Protein AF-0000000084557602 (afdb_homodimer)

pLDDT: mean 92.28, std 9.95, range [49.62, 98.88]

Organism: NCBI:txid82374

Structure (mmCIF, N/CA/C/O backbone):
data_AF-0000000084557602-model_v1
#
loop_
_entity.id
_entity.type
_entity.pdbx_description
1 polymer Methyltransferase
#
loop_
_atom_site.group_PDB
_atom_site.id
_atom_site.type_symbol
_atom_site.label_atom_id
_atom_site.label_alt_id
_atom_site.label_comp_id
_atom_site.label_asym_id
_atom_site.label_entity_id
_atom_site.label_seq_id
_atom_site.pdbx_PDB_ins_code
_atom_site.Cartn_x
_atom_site.Cartn_y
_atom_site.Cartn_z
_atom_site.occupancy
_atom_site.B_iso_or_equiv
_atom_site.auth_seq_id
_atom_site.auth_comp_id
_atom_site.auth_asym_id
_atom_site.auth_atom_id
_atom_site.pdbx_PDB_model_num
ATOM 1 N N . MET A 1 1 ? 8.203 2.014 -26.094 1 50.03 1 MET A N 1
ATOM 2 C CA . MET A 1 1 ? 7.656 3.02 -25.188 1 50.03 1 MET A CA 1
ATOM 3 C C . MET A 1 1 ? 6.93 2.363 -24.016 1 50.03 1 MET A C 1
ATOM 5 O O . MET A 1 1 ? 6.285 1.327 -24.188 1 50.03 1 MET A O 1
ATOM 9 N N . ALA A 1 2 ? 7.27 2.771 -22.734 1 62.88 2 ALA A N 1
ATOM 10 C CA . ALA A 1 2 ? 6.594 2.086 -21.625 1 62.88 2 ALA A CA 1
ATOM 11 C C . ALA A 1 2 ? 5.082 2.252 -21.734 1 62.88 2 ALA A C 1
ATOM 13 O O . ALA A 1 2 ? 4.59 3.311 -22.141 1 62.88 2 ALA A O 1
ATOM 14 N N . ASP A 1 3 ? 4.305 1.152 -21.516 1 87.06 3 ASP A N 1
ATOM 15 C CA . ASP A 1 3 ? 2.846 1.206 -21.484 1 87.06 3 ASP A CA 1
ATOM 16 C C . ASP A 1 3 ? 2.355 2.176 -20.406 1 87.06 3 ASP A C 1
ATOM 18 O O . ASP A 1 3 ? 2.922 2.24 -19.312 1 87.06 3 ASP A O 1
ATOM 22 N N . ILE A 1 4 ? 1.64 3.152 -20.828 1 90.94 4 ILE A N 1
ATOM 23 C CA . ILE A 1 4 ? 1.071 4.18 -19.969 1 90.94 4 ILE A CA 1
ATOM 24 C C . ILE A 1 4 ? -0.387 3.848 -19.656 1 90.94 4 ILE A C 1
ATOM 26 O O . ILE A 1 4 ? -1.136 3.434 -20.547 1 90.94 4 ILE A O 1
ATOM 30 N N . ILE A 1 5 ? -0.702 3.965 -18.406 1 92.69 5 ILE A N 1
ATOM 31 C CA . ILE A 1 5 ? -2.096 3.795 -18.016 1 92.69 5 ILE A CA 1
ATOM 32 C C . ILE A 1 5 ? -2.635 5.105 -17.453 1 92.69 5 ILE A C 1
ATOM 34 O O . ILE A 1 5 ? -1.871 5.93 -16.938 1 92.69 5 ILE A O 1
ATOM 38 N N . GLU A 1 6 ? -3.922 5.27 -17.562 1 93.06 6 GLU A N 1
ATOM 39 C CA . GLU A 1 6 ? -4.578 6.457 -17.016 1 93.06 6 GLU A CA 1
ATOM 40 C C . GLU A 1 6 ? -5.203 6.168 -15.656 1 93.06 6 GLU A C 1
ATOM 42 O O . GLU A 1 6 ? -5.891 5.16 -15.484 1 93.06 6 GLU A O 1
ATOM 47 N N . ILE A 1 7 ? -4.953 7.004 -14.711 1 94.31 7 ILE A N 1
ATOM 48 C CA . ILE A 1 7 ? -5.477 6.891 -13.352 1 94.31 7 ILE A CA 1
ATOM 49 C C . ILE A 1 7 ? -6.27 8.141 -12.992 1 94.31 7 ILE A C 1
ATOM 51 O O . ILE A 1 7 ? -5.816 9.266 -13.234 1 94.31 7 ILE A O 1
ATOM 55 N N . LYS A 1 8 ? -7.395 7.957 -12.453 1 96.12 8 LYS A N 1
ATOM 56 C CA . LYS A 1 8 ? -8.266 9.062 -12.07 1 96.12 8 LYS A CA 1
ATOM 57 C C . LYS A 1 8 ? -8.07 9.43 -10.602 1 96.12 8 LYS A C 1
ATOM 59 O O . LYS A 1 8 ? -7.852 8.555 -9.758 1 96.12 8 LYS A O 1
ATOM 64 N N . ILE A 1 9 ? -8.133 10.734 -10.328 1 97.38 9 ILE A N 1
ATOM 65 C CA . ILE A 1 9 ? -8.195 11.172 -8.938 1 97.38 9 ILE A CA 1
ATOM 66 C C . ILE A 1 9 ? -9.586 10.914 -8.375 1 97.38 9 ILE A C 1
ATOM 68 O O . ILE A 1 9 ? -10.578 11.445 -8.883 1 97.38 9 ILE A O 1
ATOM 72 N N . ILE A 1 10 ? -9.727 10.164 -7.363 1 98.12 10 ILE A N 1
ATOM 73 C CA . ILE A 1 10 ? -11.047 9.773 -6.887 1 98.12 10 ILE A CA 1
ATOM 74 C C . ILE A 1 10 ? -11.477 10.68 -5.738 1 98.12 10 ILE A C 1
ATOM 76 O O . ILE A 1 10 ? -12.648 10.688 -5.344 1 98.12 10 ILE A O 1
ATOM 80 N N . GLY A 1 11 ? -10.547 11.375 -5.172 1 98.31 11 GLY A N 1
ATOM 81 C CA . GLY A 1 11 ? -10.789 12.281 -4.055 1 98.31 11 GLY A CA 1
ATOM 82 C C . GLY A 1 11 ? -9.555 13.039 -3.625 1 98.31 11 GLY A C 1
ATOM 83 O O . GLY A 1 11 ? -8.516 12.969 -4.281 1 98.31 11 GLY A O 1
ATOM 84 N N . ARG A 1 12 ? -9.695 13.766 -2.531 1 98.38 12 ARG A N 1
ATOM 85 C CA . ARG A 1 12 ? -8.602 14.523 -1.927 1 98.38 12 ARG A CA 1
ATOM 86 C C . ARG A 1 12 ? -8.664 14.453 -0.405 1 98.38 12 ARG A C 1
ATOM 88 O O . ARG A 1 12 ? -9.75 14.383 0.177 1 98.38 12 ARG A O 1
ATOM 95 N N . ILE A 1 13 ? -7.508 14.484 0.138 1 98.62 13 ILE A N 1
ATOM 96 C CA . ILE A 1 13 ? -7.469 14.531 1.596 1 98.62 13 ILE A CA 1
ATOM 97 C C . ILE A 1 13 ? -7.227 15.969 2.055 1 98.62 13 ILE A C 1
ATOM 99 O O . ILE A 1 13 ? -6.445 16.703 1.439 1 98.62 13 ILE A O 1
ATOM 103 N N . HIS A 1 14 ? -7.891 16.344 3.078 1 98.12 14 HIS A N 1
ATOM 104 C CA . HIS A 1 14 ? -7.703 17.641 3.723 1 98.12 14 HIS A CA 1
ATOM 105 C C . HIS A 1 14 ? -7.082 17.469 5.105 1 98.12 14 HIS A C 1
ATOM 107 O O . HIS A 1 14 ? -7.613 16.75 5.949 1 98.12 14 HIS A O 1
ATOM 113 N N . THR A 1 15 ? -5.973 18.062 5.348 1 97.88 15 THR A N 1
ATOM 114 C CA . THR A 1 15 ? -5.219 17.984 6.594 1 97.88 15 THR A CA 1
ATOM 115 C C . THR A 1 15 ? -4.852 19.391 7.086 1 97.88 15 THR A C 1
ATOM 117 O O . THR A 1 15 ? -5.215 20.391 6.461 1 97.88 15 THR A O 1
ATOM 120 N N . ASP A 1 16 ? -4.137 19.438 8.195 1 97.38 16 ASP A N 1
ATOM 121 C CA . ASP A 1 16 ? -3.754 20.719 8.805 1 97.38 16 ASP A CA 1
ATOM 122 C C . ASP A 1 16 ? -2.414 21.203 8.266 1 97.38 16 ASP A C 1
ATOM 124 O O . ASP A 1 16 ? -1.828 22.141 8.805 1 97.38 16 ASP A O 1
ATOM 128 N N . PHE A 1 17 ? -1.955 20.562 7.148 1 97.06 17 PHE A N 1
ATOM 129 C CA . PHE A 1 17 ? -0.67 20.938 6.566 1 97.06 17 PHE A CA 1
ATOM 130 C C . PHE A 1 17 ? -0.861 21.578 5.199 1 97.06 17 PHE A C 1
ATOM 132 O O . PHE A 1 17 ? -0.841 20.906 4.172 1 97.06 17 PHE A O 1
ATOM 139 N N . PRO A 1 18 ? -0.908 22.906 5.137 1 95.44 18 PRO A N 1
ATOM 140 C CA . PRO A 1 18 ? -1.048 23.562 3.836 1 95.44 18 PRO A CA 1
ATOM 141 C C . PRO A 1 18 ? 0.223 23.484 2.992 1 95.44 18 PRO A C 1
ATOM 143 O O . PRO A 1 18 ? 0.183 23.734 1.785 1 95.44 18 PRO A O 1
ATOM 146 N N . THR A 1 19 ? 1.321 23.188 3.631 1 93 19 THR A N 1
ATOM 147 C CA . THR A 1 19 ? 2.598 22.984 2.957 1 93 19 THR A CA 1
ATOM 148 C C . THR A 1 19 ? 3.25 21.688 3.416 1 93 19 THR A C 1
ATOM 150 O O . THR A 1 19 ? 2.758 21.031 4.34 1 93 19 THR A O 1
ATOM 153 N N . LYS A 1 20 ? 4.355 21.359 2.809 1 91.81 20 LYS A N 1
ATOM 154 C CA . LYS A 1 20 ? 5.055 20.125 3.123 1 91.81 20 LYS A CA 1
ATOM 155 C C . LYS A 1 20 ? 5.816 20.234 4.441 1 91.81 20 LYS A C 1
ATOM 157 O O . LYS A 1 20 ? 6.234 19.234 5.012 1 91.81 20 LYS A O 1
ATOM 162 N N . PHE A 1 21 ? 6.027 21.484 4.934 1 92.31 21 PHE A N 1
ATOM 163 C CA . PHE A 1 21 ? 6.824 21.672 6.137 1 92.31 21 PHE A CA 1
ATOM 164 C C . PHE A 1 21 ? 6.086 21.156 7.363 1 92.31 21 PHE A C 1
ATOM 166 O O . PHE A 1 21 ? 4.945 21.531 7.621 1 92.31 21 PHE A O 1
ATOM 173 N N . GLY A 1 22 ? 6.738 20.25 8.07 1 92.5 22 GLY A N 1
ATOM 174 C CA . GLY A 1 22 ? 6.215 19.75 9.328 1 92.5 22 GLY A CA 1
ATOM 175 C C . GLY A 1 22 ? 5.465 18.438 9.188 1 92.5 22 GLY A C 1
ATOM 176 O O . GLY A 1 22 ? 5.137 17.781 10.18 1 92.5 22 GLY A O 1
ATOM 177 N N . ILE A 1 23 ? 5.145 18.031 7.961 1 93.94 23 ILE A N 1
ATOM 178 C CA . ILE A 1 23 ? 4.441 16.781 7.738 1 93.94 23 ILE A CA 1
ATOM 179 C C . ILE A 1 23 ? 5.262 15.625 8.297 1 93.94 23 ILE A C 1
ATOM 181 O O . ILE A 1 23 ? 6.477 15.555 8.086 1 93.94 23 ILE A O 1
ATOM 185 N N . PRO A 1 24 ? 4.57 14.773 9.078 1 93.06 24 PRO A N 1
ATOM 186 C CA . PRO A 1 24 ? 5.305 13.594 9.547 1 93.06 24 PRO A CA 1
ATOM 187 C C . PRO A 1 24 ? 5.957 12.812 8.406 1 93.06 24 PRO A C 1
ATOM 189 O O . PRO A 1 24 ? 5.379 12.703 7.324 1 93.06 24 PRO A O 1
ATOM 192 N N . ARG A 1 25 ? 7.055 12.258 8.641 1 88.81 25 ARG A N 1
ATOM 193 C CA . ARG A 1 25 ? 7.824 11.562 7.613 1 88.81 25 ARG A CA 1
ATOM 194 C C . ARG A 1 25 ? 7.094 10.312 7.133 1 88.81 25 ARG A C 1
ATOM 196 O O . ARG A 1 25 ? 7.297 9.867 6.004 1 88.81 25 ARG A O 1
ATOM 203 N N . GLN A 1 26 ? 6.324 9.742 7.996 1 92.75 26 GLN A N 1
ATOM 204 C CA . GLN A 1 26 ? 5.523 8.562 7.676 1 92.75 26 GLN A CA 1
ATOM 205 C C . GLN A 1 26 ? 4.176 8.602 8.391 1 92.75 26 GLN A C 1
ATOM 207 O O . GLN A 1 26 ? 4.039 9.25 9.43 1 92.75 26 GLN A O 1
ATOM 212 N N . SER A 1 27 ? 3.27 7.891 7.793 1 96.19 27 SER A N 1
ATOM 213 C CA . SER A 1 27 ? 1.971 7.762 8.445 1 96.19 27 SER A CA 1
ATOM 214 C C . SER A 1 27 ? 2.1 7.07 9.797 1 96.19 27 SER A C 1
ATOM 216 O O . SER A 1 27 ? 2.992 6.246 10 1 96.19 27 SER A O 1
ATOM 218 N N . GLY A 1 28 ? 1.269 7.445 10.719 1 93.56 28 GLY A N 1
ATOM 219 C CA . GLY A 1 28 ? 1.219 6.801 12.016 1 93.56 28 GLY A CA 1
ATOM 220 C C . GLY A 1 28 ? 2.219 7.375 13.008 1 93.56 28 GLY A C 1
ATOM 221 O O . GLY A 1 28 ? 2.164 7.074 14.195 1 93.56 28 GLY A O 1
ATOM 222 N N . VAL A 1 29 ? 3.193 8.188 12.547 1 91.62 29 VAL A N 1
ATOM 223 C CA . VAL A 1 29 ? 4.184 8.789 13.438 1 91.62 29 VAL A CA 1
ATOM 224 C C . VAL A 1 29 ? 3.49 9.727 14.422 1 91.62 29 VAL A C 1
ATOM 226 O O . VAL A 1 29 ? 3.762 9.695 15.625 1 91.62 29 VAL A O 1
ATOM 229 N N . VAL A 1 30 ? 2.645 10.562 13.922 1 93.5 30 VAL A N 1
ATOM 230 C CA . VAL A 1 30 ? 1.771 11.383 14.758 1 93.5 30 VAL A CA 1
ATOM 231 C C . VAL A 1 30 ? 0.344 10.844 14.695 1 93.5 30 VAL A C 1
ATOM 233 O O . VAL A 1 30 ? -0.414 11.172 13.781 1 93.5 30 VAL A O 1
ATOM 236 N N . LYS A 1 31 ? -0.044 10.141 15.625 1 92.88 31 LYS A N 1
ATOM 237 C CA . LYS A 1 31 ? -1.265 9.336 15.609 1 92.88 31 LYS A CA 1
ATOM 238 C C . LYS A 1 31 ? -2.506 10.227 15.648 1 92.88 31 LYS A C 1
ATOM 240 O O . LYS A 1 31 ? -3.547 9.867 15.094 1 92.88 31 LYS A O 1
ATOM 245 N N . GLU A 1 32 ? -2.344 11.398 16.203 1 91.62 32 GLU A N 1
ATOM 246 C CA . GLU A 1 32 ? -3.516 12.227 16.469 1 91.62 32 GLU A CA 1
ATOM 247 C C . GLU A 1 32 ? -3.816 13.148 15.289 1 91.62 32 GLU A C 1
ATOM 249 O O . GLU A 1 32 ? -4.836 13.844 15.281 1 91.62 32 GLU A O 1
ATOM 254 N N . LEU A 1 33 ? -2.965 13.133 14.336 1 95.06 33 LEU A N 1
ATOM 255 C CA . LEU A 1 33 ? -3.18 13.992 13.18 1 95.06 33 LEU A CA 1
ATOM 256 C C . LEU A 1 33 ? -4.387 13.531 12.375 1 95.06 33 LEU A C 1
ATOM 258 O O . LEU A 1 33 ? -4.398 12.414 11.852 1 95.06 33 LEU A O 1
ATOM 262 N N . LYS A 1 34 ? -5.332 14.391 12.281 1 95.25 34 LYS A N 1
ATOM 263 C CA . LYS A 1 34 ? -6.578 14.055 11.602 1 95.25 34 LYS A CA 1
ATOM 264 C C . LYS A 1 34 ? -6.527 14.453 10.133 1 95.25 34 LYS A C 1
ATOM 266 O O . LYS A 1 34 ? -5.777 15.352 9.75 1 95.25 34 LYS A O 1
ATOM 271 N N . GLY A 1 35 ? -7.254 13.719 9.328 1 97.44 35 GLY A N 1
ATOM 272 C CA . GLY A 1 35 ? -7.516 14.016 7.93 1 97.44 35 GLY A CA 1
ATOM 273 C C . GLY A 1 35 ? -8.938 13.695 7.504 1 97.44 35 GLY A C 1
ATOM 274 O O . GLY A 1 35 ? -9.602 12.867 8.133 1 97.44 35 GLY A O 1
ATOM 275 N N . ARG A 1 36 ? -9.398 14.461 6.555 1 98.38 36 ARG A N 1
ATOM 276 C CA . ARG A 1 36 ? -10.688 14.227 5.922 1 98.38 36 ARG A CA 1
ATOM 277 C C . ARG A 1 36 ? -10.523 13.891 4.441 1 98.38 36 ARG A C 1
ATOM 279 O O . ARG A 1 36 ? -9.906 14.656 3.695 1 98.38 36 ARG A O 1
ATOM 286 N N . ILE A 1 37 ? -11.039 12.773 4.086 1 98.81 37 ILE A N 1
ATOM 287 C CA . ILE A 1 37 ? -10.984 12.406 2.676 1 98.81 37 ILE A CA 1
ATOM 288 C C . ILE A 1 37 ? -12.328 12.703 2.014 1 98.81 37 ILE A C 1
ATOM 290 O O . ILE A 1 37 ? -13.344 12.109 2.365 1 98.81 37 ILE A O 1
ATOM 294 N N . VAL A 1 38 ? -12.297 13.609 1.062 1 98.69 38 VAL A N 1
ATOM 295 C CA . VAL A 1 38 ? -13.477 14.031 0.317 1 98.69 38 VAL A CA 1
ATOM 296 C C . VAL A 1 38 ? -13.406 13.5 -1.112 1 98.69 38 VAL A C 1
ATOM 298 O O . VAL A 1 38 ? -12.438 13.758 -1.829 1 98.69 38 VAL A O 1
ATOM 301 N N . PHE A 1 39 ? -14.438 12.773 -1.479 1 98.44 39 PHE A N 1
ATOM 302 C CA . PHE A 1 39 ? -14.438 12.141 -2.795 1 98.44 39 PHE A CA 1
ATOM 303 C C . PHE A 1 39 ? -14.812 13.156 -3.875 1 98.44 39 PHE A C 1
ATOM 305 O O . PHE A 1 39 ? -15.594 14.078 -3.627 1 98.44 39 PHE A O 1
ATOM 312 N N . GLU A 1 40 ? -14.234 13.031 -5.066 1 97.44 40 GLU A N 1
ATOM 313 C CA . GLU A 1 40 ? -14.719 13.773 -6.23 1 97.44 40 GLU A CA 1
ATOM 314 C C . GLU A 1 40 ? -16.188 13.445 -6.516 1 97.44 40 GLU A C 1
ATOM 316 O O . GLU A 1 40 ? -16.656 12.359 -6.188 1 97.44 40 GLU A O 1
ATOM 321 N N . PRO A 1 41 ? -16.891 14.32 -7.121 1 96.19 41 PRO A N 1
ATOM 322 C CA . PRO A 1 41 ? -18.328 14.172 -7.309 1 96.19 41 PRO A CA 1
ATOM 323 C C . PRO A 1 41 ? -18.703 12.812 -7.898 1 96.19 41 PRO A C 1
ATOM 325 O O . PRO A 1 41 ? -19.672 12.188 -7.445 1 96.19 41 PRO A O 1
ATOM 328 N N . GLU A 1 42 ? -18.016 12.312 -8.844 1 94.38 42 GLU A N 1
ATOM 329 C CA . GLU A 1 42 ? -18.297 11.047 -9.516 1 94.38 42 GLU A CA 1
ATOM 330 C C . GLU A 1 42 ? -18.266 9.883 -8.531 1 94.38 42 GLU A C 1
ATOM 332 O O . GLU A 1 42 ? -18.938 8.867 -8.742 1 94.38 42 GLU A O 1
ATOM 337 N N . TYR A 1 43 ? -17.594 10.055 -7.453 1 96.31 43 TYR A N 1
ATOM 338 C CA . TYR A 1 43 ? -17.359 8.93 -6.562 1 96.31 43 TYR A CA 1
ATOM 339 C C . TYR A 1 43 ? -18.047 9.133 -5.219 1 96.31 43 TYR A C 1
ATOM 341 O O . TYR A 1 43 ? -17.812 8.383 -4.273 1 96.31 43 TYR A O 1
ATOM 349 N N . ARG A 1 44 ? -18.781 10.18 -5.125 1 96.44 44 ARG A N 1
ATOM 350 C CA . ARG A 1 44 ? -19.562 10.438 -3.916 1 96.44 44 ARG A CA 1
ATOM 351 C C . ARG A 1 44 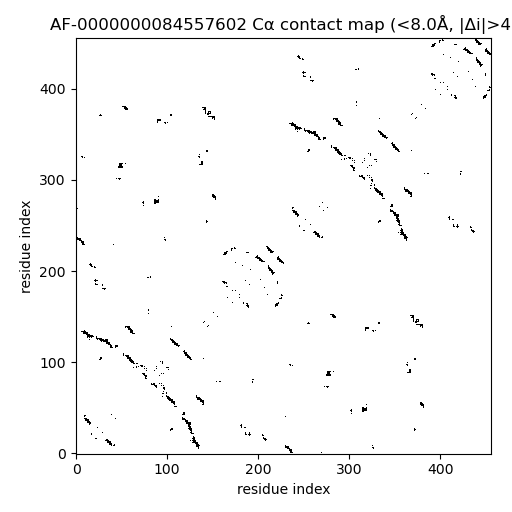? -20.734 9.484 -3.809 1 96.44 44 ARG A C 1
ATOM 353 O O . ARG A 1 44 ? -21.891 9.891 -3.99 1 96.44 44 ARG A O 1
ATOM 360 N N . ASN A 1 45 ? -20.5 8.234 -3.518 1 95.56 45 ASN A N 1
ATOM 361 C CA . ASN A 1 45 ? -21.469 7.148 -3.416 1 95.56 45 ASN A CA 1
ATOM 362 C C . ASN A 1 45 ? -21.328 6.383 -2.105 1 95.56 45 ASN A C 1
ATOM 364 O O . ASN A 1 45 ? -20.328 5.703 -1.891 1 95.56 45 ASN A O 1
ATOM 368 N N . GLU A 1 46 ? -22.297 6.453 -1.279 1 96 46 GLU A N 1
ATOM 369 C CA . GLU A 1 46 ? -22.25 5.801 0.025 1 96 46 GLU A CA 1
ATOM 370 C C . GLU A 1 46 ? -22.125 4.285 -0.122 1 96 46 GLU A C 1
ATOM 372 O O . GLU A 1 46 ? -21.516 3.627 0.729 1 96 46 GLU A O 1
ATOM 377 N N . ASP A 1 47 ? -22.703 3.781 -1.131 1 96.75 47 ASP A N 1
ATOM 378 C CA . ASP A 1 47 ? -22.656 2.338 -1.343 1 96.75 47 ASP A CA 1
ATOM 379 C C . ASP A 1 47 ? -21.219 1.855 -1.547 1 96.75 47 ASP A C 1
ATOM 381 O O . ASP A 1 47 ? -20.906 0.707 -1.237 1 96.75 47 ASP A O 1
ATOM 385 N N . ALA A 1 48 ? -20.359 2.689 -2.064 1 97.81 48 ALA A N 1
ATOM 386 C CA . ALA A 1 48 ? -18.969 2.328 -2.328 1 97.81 48 ALA A CA 1
ATOM 387 C C . ALA A 1 48 ? -18.188 2.152 -1.026 1 97.81 48 ALA A C 1
ATOM 389 O O . ALA A 1 48 ? -17.078 1.602 -1.024 1 97.81 48 ALA A O 1
ATOM 390 N N . LEU A 1 49 ? -18.766 2.586 0.074 1 98 49 LEU A N 1
ATOM 391 C CA . LEU A 1 49 ? -18.094 2.533 1.368 1 98 49 LEU A CA 1
ATOM 392 C C . LEU A 1 49 ? -18.75 1.497 2.277 1 98 49 LEU A C 1
ATOM 394 O O . LEU A 1 49 ? -18.297 1.296 3.412 1 98 49 LEU A O 1
ATOM 398 N N . ARG A 1 50 ? -19.781 0.871 1.751 1 96.69 50 ARG A N 1
ATOM 399 C CA . ARG A 1 50 ? -20.516 -0.095 2.559 1 96.69 50 ARG A CA 1
ATOM 400 C C . ARG A 1 50 ? -19.578 -1.155 3.133 1 96.69 50 ARG A C 1
ATOM 402 O O . ARG A 1 50 ? -18.906 -1.869 2.385 1 96.69 50 ARG A O 1
ATOM 409 N N . GLY A 1 51 ? -19.547 -1.251 4.508 1 96.06 51 GLY A N 1
ATOM 410 C CA . GLY A 1 51 ? -18.734 -2.254 5.176 1 96.06 51 GLY A CA 1
ATOM 411 C C . GLY A 1 51 ? -17.375 -1.726 5.613 1 96.06 51 GLY A C 1
ATOM 412 O O . GLY A 1 51 ? -16.656 -2.396 6.352 1 96.06 51 GLY A O 1
ATOM 413 N N . ILE A 1 52 ? -17.031 -0.497 5.25 1 97.56 52 ILE A N 1
ATOM 414 C CA . ILE A 1 52 ? -15.695 0.035 5.477 1 97.56 52 ILE A CA 1
ATOM 415 C C . ILE A 1 52 ? -15.469 0.258 6.973 1 97.56 52 ILE A C 1
ATOM 417 O O . ILE A 1 52 ? -14.344 0.171 7.457 1 97.56 52 ILE A O 1
ATOM 421 N N . GLU A 1 53 ? -16.5 0.448 7.715 1 96.88 53 GLU A N 1
ATOM 422 C CA . GLU A 1 53 ? -16.422 0.74 9.141 1 96.88 53 GLU A CA 1
ATOM 423 C C . GLU A 1 53 ? -15.922 -0.474 9.922 1 96.88 53 GLU A C 1
ATOM 425 O O . GLU A 1 53 ? -15.508 -0.349 11.078 1 96.88 53 GLU A O 1
ATOM 430 N N . GLY A 1 54 ? -15.992 -1.619 9.312 1 96.12 54 GLY A N 1
ATOM 431 C CA . GLY A 1 54 ? -15.492 -2.82 9.969 1 96.12 54 GLY A CA 1
ATOM 432 C C . GLY A 1 54 ? -13.984 -2.885 10.016 1 96.12 54 GLY A C 1
ATOM 433 O O . GLY A 1 54 ? -13.414 -3.703 10.742 1 96.12 54 GLY A O 1
ATOM 434 N N . PHE A 1 55 ? -13.32 -2.037 9.312 1 97.88 55 PHE A N 1
ATOM 435 C CA . PHE A 1 55 ? -11.867 -1.998 9.258 1 97.88 55 PHE A CA 1
ATOM 436 C C . PHE A 1 55 ? -11.328 -0.833 10.078 1 97.88 55 PHE A C 1
ATOM 438 O O . PHE A 1 55 ? -11.797 0.299 9.945 1 97.88 55 PHE A O 1
ATOM 445 N N . SER A 1 56 ? -10.359 -1.144 10.859 1 98.44 56 SER A N 1
ATOM 446 C CA . SER A 1 56 ? -9.812 -0.1 11.719 1 98.44 56 SER A CA 1
ATOM 447 C C . SER A 1 56 ? -8.781 0.743 10.977 1 98.44 56 SER A C 1
ATOM 449 O O . SER A 1 56 ? -8.516 1.885 11.359 1 98.44 56 SER A O 1
ATOM 451 N N . HIS A 1 57 ? -8.164 0.151 9.961 1 98.69 57 HIS A N 1
ATOM 452 C CA . HIS A 1 57 ? -7.129 0.855 9.211 1 98.69 57 HIS A CA 1
ATOM 453 C C . HIS A 1 57 ? -7.371 0.75 7.711 1 98.69 57 HIS A C 1
ATOM 455 O O . HIS A 1 57 ? -8.008 -0.199 7.246 1 98.69 57 HIS A O 1
ATOM 461 N N . LEU A 1 58 ? -6.91 1.747 7.004 1 98.75 58 LEU A N 1
ATOM 462 C CA . LEU A 1 58 ? -7.016 1.827 5.551 1 98.75 58 LEU A CA 1
ATOM 463 C C . LEU A 1 58 ? -5.656 2.117 4.922 1 98.75 58 LEU A C 1
ATOM 465 O O . LEU A 1 58 ? -4.797 2.734 5.551 1 98.75 58 LEU A O 1
ATOM 469 N N . TRP A 1 59 ? -5.496 1.645 3.695 1 98.88 59 TRP A N 1
ATOM 470 C CA . TRP A 1 59 ? -4.422 2.102 2.822 1 98.88 59 TRP A CA 1
ATOM 471 C C . TRP A 1 59 ? -4.891 3.244 1.93 1 98.88 59 TRP A C 1
ATOM 473 O O . TRP A 1 59 ? -5.953 3.158 1.311 1 98.88 59 TRP A O 1
ATOM 483 N N . LEU A 1 60 ? -4.145 4.277 1.905 1 98.88 60 LEU A N 1
ATOM 484 C CA . LEU A 1 60 ? -4.312 5.34 0.922 1 98.88 60 LEU A CA 1
ATOM 485 C C . LEU A 1 60 ? -3.219 5.273 -0.14 1 98.88 60 LEU A C 1
ATOM 487 O O . LEU A 1 60 ? -2.029 5.289 0.185 1 98.88 60 LEU A O 1
ATOM 491 N N . ILE A 1 61 ? -3.586 5.07 -1.327 1 98.88 61 ILE A N 1
ATOM 492 C CA . ILE A 1 61 ? -2.705 5.281 -2.471 1 98.88 61 ILE A CA 1
ATOM 493 C C . ILE A 1 61 ? -2.949 6.668 -3.061 1 98.88 61 ILE A C 1
ATOM 495 O O . ILE A 1 61 ? -4.082 7.016 -3.402 1 98.88 61 ILE A O 1
ATOM 499 N N . TRP A 1 62 ? -1.885 7.438 -3.158 1 98.25 62 TRP A N 1
ATOM 500 C CA . TRP A 1 62 ? -2.102 8.852 -3.449 1 98.25 62 TRP A CA 1
ATOM 501 C C . TRP A 1 62 ? -0.998 9.398 -4.348 1 98.25 62 TRP A C 1
ATOM 503 O O . TRP A 1 62 ? -0.023 8.703 -4.637 1 98.25 62 TRP A O 1
ATOM 513 N N . HIS A 1 63 ? -1.18 10.594 -4.859 1 96.81 63 HIS A N 1
ATOM 514 C CA . HIS A 1 63 ? -0.31 11.164 -5.879 1 96.81 63 HIS A CA 1
ATOM 515 C C . HIS A 1 63 ? 0.492 12.336 -5.32 1 96.81 63 HIS A C 1
ATOM 517 O O . HIS A 1 63 ? -0.072 13.25 -4.707 1 96.81 63 HIS A O 1
ATOM 523 N N . PHE A 1 64 ? 1.853 12.242 -5.523 1 93.81 64 PHE A N 1
ATOM 524 C CA . PHE A 1 64 ? 2.688 13.406 -5.223 1 93.81 64 PHE A CA 1
ATOM 525 C C . PHE A 1 64 ? 2.424 14.531 -6.211 1 93.81 64 PHE A C 1
ATOM 527 O O . PHE A 1 64 ? 2.998 14.555 -7.301 1 93.81 64 PHE A O 1
ATOM 534 N N . SER A 1 65 ? 1.551 15.461 -5.906 1 83.38 65 SER A N 1
ATOM 535 C CA . SER A 1 65 ? 1.097 16.438 -6.887 1 83.38 65 SER A CA 1
ATOM 536 C C . SER A 1 65 ? 2.049 17.625 -6.965 1 83.38 65 SER A C 1
ATOM 538 O O . SER A 1 65 ? 2.062 18.359 -7.961 1 83.38 65 SER A O 1
ATOM 540 N N . GLU A 1 66 ? 2.766 17.969 -6.059 1 72.88 66 GLU A N 1
ATOM 541 C CA . GLU A 1 66 ? 3.633 19.141 -6.086 1 72.88 66 GLU A CA 1
ATOM 542 C C . GLU A 1 66 ? 4.961 18.828 -6.77 1 72.88 66 GLU A C 1
ATOM 544 O O . GLU A 1 66 ? 5.605 19.734 -7.32 1 72.88 66 GLU A O 1
ATOM 549 N N . ASN A 1 67 ? 5.469 17.688 -6.832 1 59.97 67 ASN A N 1
ATOM 550 C CA . ASN A 1 67 ? 6.812 17.359 -7.297 1 59.97 67 ASN A CA 1
ATOM 551 C C . ASN A 1 67 ? 6.805 16.891 -8.75 1 59.97 67 ASN A C 1
ATOM 553 O O . ASN A 1 67 ? 7.652 16.094 -9.148 1 59.97 67 ASN A O 1
ATOM 557 N N . VAL A 1 68 ? 5.84 17.406 -9.57 1 59.22 68 VAL A N 1
ATOM 558 C CA . VAL A 1 68 ? 5.844 16.828 -10.906 1 59.22 68 VAL A CA 1
ATOM 559 C C . VAL A 1 68 ? 7.023 17.375 -11.703 1 59.22 68 VAL A C 1
ATOM 561 O O . VAL A 1 68 ? 7.078 18.562 -12.008 1 59.22 68 VAL A O 1
ATOM 564 N N . ARG A 1 69 ? 8.258 16.812 -11.305 1 60.94 69 ARG A N 1
ATOM 565 C CA . ARG A 1 69 ? 9.406 17.125 -12.156 1 60.94 69 ARG A CA 1
ATOM 566 C C . ARG A 1 69 ? 9.422 16.25 -13.398 1 60.94 69 ARG A C 1
ATOM 568 O O . ARG A 1 69 ? 8.828 15.172 -13.414 1 60.94 69 ARG A O 1
ATOM 575 N N . GLU A 1 70 ? 10 16.953 -14.367 1 68 70 GLU A N 1
ATOM 576 C CA . GLU A 1 70 ? 10.25 16.234 -15.617 1 68 70 GLU A CA 1
ATOM 577 C C . GLU A 1 70 ? 11.289 15.141 -15.43 1 68 70 GLU A C 1
ATOM 579 O O . GLU A 1 70 ? 12.414 15.414 -15 1 68 70 GLU A O 1
ATOM 584 N N . GLY A 1 71 ? 10.898 13.883 -15.242 1 77.69 71 GLY A N 1
ATOM 585 C CA . GLY A 1 71 ? 11.82 12.758 -15.219 1 77.69 71 GLY A CA 1
ATOM 586 C C . GLY A 1 71 ? 11.961 12.133 -13.844 1 77.69 71 GLY A C 1
ATOM 587 O O . GLY A 1 71 ? 11.398 12.633 -12.867 1 77.69 71 GLY A O 1
ATOM 588 N N . TRP A 1 72 ? 12.484 11 -13.695 1 84.44 72 TRP A N 1
ATOM 589 C CA . TRP A 1 72 ? 12.758 10.297 -12.445 1 84.44 72 TRP A CA 1
ATOM 590 C C . TRP A 1 72 ? 14.258 10.164 -12.203 1 84.44 72 TRP A C 1
ATOM 592 O O . TRP A 1 72 ? 15.055 10.367 -13.117 1 84.44 72 TRP A O 1
ATOM 602 N N . SER A 1 73 ? 14.734 10.164 -11.008 1 90.56 73 SER A N 1
ATOM 603 C CA . SER A 1 73 ? 16.109 9.891 -10.617 1 90.56 73 SER A CA 1
ATOM 604 C C . SER A 1 73 ? 16.25 8.5 -10.008 1 90.56 73 SER A C 1
ATOM 606 O O . SER A 1 73 ? 15.445 8.109 -9.156 1 90.56 73 SER A O 1
ATOM 608 N N . PRO A 1 74 ? 17.266 7.793 -10.445 1 95.25 74 PRO A N 1
ATOM 609 C CA . PRO A 1 74 ? 17.438 6.445 -9.891 1 95.25 74 PRO A CA 1
ATOM 610 C C . PRO A 1 74 ? 17.859 6.461 -8.422 1 95.25 74 PRO A C 1
ATOM 612 O O . PRO A 1 74 ? 17.641 5.484 -7.699 1 95.25 74 PRO A O 1
ATOM 615 N N . THR A 1 75 ? 18.5 7.586 -8.055 1 96.12 75 THR A N 1
ATOM 616 C CA . THR A 1 75 ? 18.938 7.664 -6.668 1 96.12 75 THR A CA 1
ATOM 617 C C . THR A 1 75 ? 18.484 8.969 -6.031 1 96.12 75 THR A C 1
ATOM 619 O O . THR A 1 75 ? 18.156 9.93 -6.734 1 96.12 75 THR A O 1
ATOM 622 N N . VAL A 1 76 ? 18.359 8.922 -4.758 1 93.12 76 VAL A N 1
ATOM 623 C CA . VAL A 1 76 ? 18.016 10.086 -3.949 1 93.12 76 VAL A CA 1
ATOM 624 C C . VAL A 1 76 ? 18.891 10.141 -2.705 1 93.12 76 VAL A C 1
ATOM 626 O O . VAL A 1 76 ? 19.594 9.172 -2.391 1 93.12 76 VAL A O 1
ATOM 629 N N . ARG A 1 77 ? 18.891 11.219 -2.1 1 88.5 77 ARG A N 1
ATOM 630 C CA . ARG A 1 77 ? 19.578 11.406 -0.824 1 88.5 77 ARG A CA 1
ATOM 631 C C . ARG A 1 77 ? 18.578 11.555 0.318 1 88.5 77 ARG A C 1
ATOM 633 O O . ARG A 1 77 ? 18.094 12.656 0.59 1 88.5 77 ARG A O 1
ATOM 640 N N . PRO A 1 78 ? 18.375 10.422 0.945 1 81.88 78 PRO A N 1
ATOM 641 C CA . PRO A 1 78 ? 17.422 10.531 2.045 1 81.88 78 PRO A CA 1
ATOM 642 C C . PRO A 1 78 ? 17.938 11.383 3.201 1 81.88 78 PRO A C 1
ATOM 644 O O . PRO A 1 78 ? 19.109 11.258 3.59 1 81.88 78 PRO A O 1
ATOM 647 N N . PRO A 1 79 ? 17.141 12.203 3.801 1 70.75 79 PRO A N 1
ATOM 648 C CA . PRO A 1 79 ? 17.547 13.031 4.941 1 70.75 79 PRO A CA 1
ATOM 649 C C . PRO A 1 79 ? 18.031 12.203 6.125 1 70.75 79 PRO A C 1
ATOM 651 O O . PRO A 1 79 ? 18.953 12.617 6.832 1 70.75 79 PRO A O 1
ATOM 654 N N . ILE A 1 80 ? 17.547 11.055 6.301 1 69.06 80 ILE A N 1
ATOM 655 C CA . ILE A 1 80 ? 17.844 10.211 7.453 1 69.06 80 ILE A CA 1
ATOM 656 C C . ILE A 1 80 ? 19.312 9.805 7.418 1 69.06 80 ILE A C 1
ATOM 658 O O . ILE A 1 80 ? 19.906 9.516 8.461 1 69.06 80 ILE A O 1
ATOM 662 N N . LEU A 1 81 ? 19.875 9.766 6.32 1 69.75 81 LEU A N 1
ATOM 663 C CA . LEU A 1 81 ? 21.266 9.375 6.188 1 69.75 81 LEU A CA 1
ATOM 664 C C . LEU A 1 81 ? 22.172 10.602 6.137 1 69.75 81 LEU A C 1
ATOM 666 O O . LEU A 1 81 ? 23.328 10.508 5.711 1 69.75 81 LEU A O 1
ATOM 670 N N . GLY A 1 82 ? 21.719 11.602 6.566 1 67.12 82 GLY A N 1
ATOM 671 C CA . GLY A 1 82 ? 22.531 12.805 6.652 1 67.12 82 GLY A CA 1
ATOM 672 C C . GLY A 1 82 ? 22.734 13.484 5.312 1 67.12 82 GLY A C 1
ATOM 673 O O . GLY A 1 82 ? 23.547 14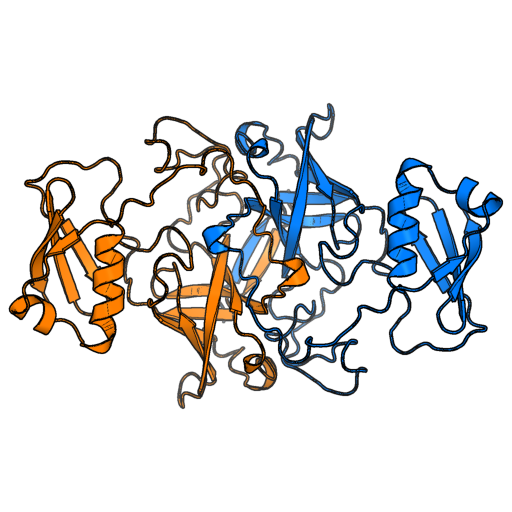.414 5.195 1 67.12 82 GLY A O 1
ATOM 674 N N . GLY A 1 83 ? 22.109 13.008 4.352 1 65.56 83 GLY A N 1
ATOM 675 C CA . GLY A 1 83 ? 22.109 13.633 3.039 1 65.56 83 GLY A CA 1
ATOM 676 C C . GLY A 1 83 ? 23.375 13.352 2.248 1 65.56 83 GLY A C 1
ATOM 677 O O . GLY A 1 83 ? 23.547 13.844 1.132 1 65.56 83 GLY A O 1
ATOM 678 N N . ASN A 1 84 ? 24.188 12.562 2.674 1 76.62 84 ASN A N 1
ATOM 679 C CA . ASN A 1 84 ? 25.453 12.375 1.985 1 76.62 84 ASN A CA 1
ATOM 680 C C . ASN A 1 84 ? 25.516 11.031 1.271 1 76.62 84 ASN A C 1
ATOM 682 O O . ASN A 1 84 ? 26.359 10.82 0.4 1 76.62 84 ASN A O 1
ATOM 686 N N . THR A 1 85 ? 24.672 10.227 1.562 1 86.81 85 THR A N 1
ATOM 687 C CA . THR A 1 85 ? 24.641 8.914 0.928 1 86.81 85 THR A CA 1
ATOM 688 C C . THR A 1 85 ? 23.438 8.781 0.014 1 86.81 85 THR A C 1
ATOM 690 O O . THR A 1 85 ? 22.312 9.133 0.401 1 86.81 85 THR A O 1
ATOM 693 N N . ARG A 1 86 ? 23.703 8.422 -1.203 1 93 86 ARG A N 1
ATOM 694 C CA . ARG A 1 86 ? 22.625 8.211 -2.16 1 93 86 ARG A CA 1
ATOM 695 C C . ARG A 1 86 ? 22.125 6.77 -2.107 1 93 86 ARG A C 1
ATOM 697 O O . ARG A 1 86 ? 22.906 5.832 -2.039 1 93 86 ARG A O 1
ATOM 704 N N . VAL A 1 87 ? 20.875 6.625 -2.059 1 95.44 87 VAL A N 1
ATOM 705 C CA . VAL A 1 87 ? 20.25 5.305 -2.104 1 95.44 87 VAL A CA 1
ATOM 706 C C . VAL A 1 87 ? 19.266 5.242 -3.262 1 95.44 87 VAL A C 1
ATOM 708 O O . VAL A 1 87 ? 18.891 6.273 -3.83 1 95.44 87 VAL A O 1
ATOM 711 N N . GLY A 1 88 ? 18.922 4.016 -3.666 1 97.19 88 GLY A N 1
ATOM 712 C CA . GLY A 1 88 ? 18.016 3.832 -4.793 1 97.19 88 GLY A CA 1
ATOM 713 C C . GLY A 1 88 ? 16.609 4.289 -4.5 1 97.19 88 GLY A C 1
ATOM 714 O O . GLY A 1 88 ? 16.109 4.105 -3.391 1 97.19 88 GLY A O 1
ATOM 715 N N . VAL A 1 89 ? 15.961 4.816 -5.531 1 96.94 89 VAL A N 1
ATOM 716 C CA . VAL A 1 89 ? 14.617 5.371 -5.375 1 96.94 89 VAL A CA 1
ATOM 717 C C . VAL A 1 89 ? 13.656 4.273 -4.938 1 96.94 89 VAL A C 1
ATOM 719 O O . VAL A 1 89 ? 12.742 4.523 -4.148 1 96.94 89 VAL A O 1
ATOM 722 N N . PHE A 1 90 ? 13.852 2.963 -5.344 1 98 90 PHE A N 1
ATOM 723 C CA . PHE A 1 90 ? 12.945 1.88 -5 1 98 90 PHE A CA 1
ATOM 724 C C . PHE A 1 90 ? 13.258 1.33 -3.613 1 98 90 PHE A C 1
ATOM 726 O O . PHE A 1 90 ? 12.508 0.511 -3.078 1 98 90 PHE A O 1
ATOM 733 N N . ALA A 1 91 ? 14.367 1.82 -3.018 1 97.12 91 ALA A N 1
ATOM 734 C CA . ALA A 1 91 ? 14.68 1.524 -1.621 1 97.12 91 ALA A CA 1
ATOM 735 C C . ALA A 1 91 ? 14.211 2.648 -0.703 1 97.12 91 ALA A C 1
ATOM 737 O O . ALA A 1 91 ? 14.586 2.701 0.469 1 97.12 91 ALA A O 1
ATOM 738 N N . THR A 1 92 ? 13.414 3.557 -1.231 1 96 92 THR A N 1
ATOM 739 C CA . THR A 1 92 ? 12.898 4.684 -0.463 1 96 92 THR A CA 1
ATOM 740 C C . THR A 1 92 ? 11.414 4.895 -0.744 1 96 92 THR A C 1
ATOM 742 O O . THR A 1 92 ? 10.812 4.148 -1.516 1 96 92 THR A O 1
ATOM 745 N N . ARG A 1 93 ? 10.867 5.867 -0.102 1 95.69 93 ARG A N 1
ATOM 746 C CA . ARG A 1 93 ? 9.516 6.344 -0.382 1 95.69 93 ARG A CA 1
ATOM 747 C C . ARG A 1 93 ? 9.539 7.773 -0.908 1 95.69 93 ARG A C 1
ATOM 749 O O . ARG A 1 93 ? 8.586 8.531 -0.706 1 95.69 93 ARG A O 1
ATOM 756 N N . SER A 1 94 ? 10.594 8.094 -1.615 1 92.56 94 SER A N 1
ATOM 757 C CA . SER A 1 94 ? 10.82 9.414 -2.191 1 92.56 94 SER A CA 1
ATOM 758 C C . SER A 1 94 ? 9.797 9.727 -3.281 1 92.56 94 SER A C 1
ATOM 760 O O . SER A 1 94 ? 9.414 8.836 -4.051 1 92.56 94 SER A O 1
ATOM 762 N N . PRO A 1 95 ? 9.453 11.047 -3.4 1 92.75 95 PRO A N 1
ATOM 763 C CA . PRO A 1 95 ? 8.57 11.445 -4.496 1 92.75 95 PRO A CA 1
ATOM 764 C C . PRO A 1 95 ? 9.273 11.445 -5.852 1 92.75 95 PRO A C 1
ATOM 766 O O . PRO A 1 95 ? 8.617 11.555 -6.891 1 92.75 95 PRO A O 1
ATOM 769 N N . PHE A 1 96 ? 10.555 11.383 -5.898 1 91.94 96 PHE A N 1
ATOM 770 C CA . PHE A 1 96 ? 11.336 11.445 -7.129 1 91.94 96 PHE A CA 1
ATOM 771 C C . PHE A 1 96 ? 11.477 10.062 -7.746 1 91.94 96 PHE A C 1
ATOM 773 O O . PHE A 1 96 ? 12.586 9.523 -7.824 1 91.94 96 PHE A O 1
ATOM 780 N N . ARG A 1 97 ? 10.422 9.586 -8.234 1 95.5 97 ARG A N 1
ATOM 781 C CA . ARG A 1 97 ? 10.32 8.234 -8.766 1 95.5 97 ARG A CA 1
ATOM 782 C C . ARG A 1 97 ? 9.562 8.219 -10.094 1 95.5 97 ARG A C 1
ATOM 784 O O . ARG A 1 97 ? 8.945 9.219 -10.469 1 95.5 97 ARG A O 1
ATOM 791 N N . PRO A 1 98 ? 9.664 7.066 -10.875 1 94.81 98 PRO A N 1
ATOM 792 C CA . PRO A 1 98 ? 9.031 7.043 -12.195 1 94.81 98 PRO A CA 1
ATOM 793 C C . PRO A 1 98 ? 7.562 7.453 -12.148 1 94.81 98 PRO A C 1
ATOM 795 O O . PRO A 1 98 ? 7.102 8.203 -13.008 1 94.81 98 PRO A O 1
ATOM 798 N N . ASN A 1 99 ? 6.84 6.863 -11.211 1 95.88 99 ASN A N 1
ATOM 799 C CA . ASN A 1 99 ? 5.469 7.273 -10.914 1 95.88 99 ASN A CA 1
ATOM 800 C C . ASN A 1 99 ? 5.363 7.91 -9.531 1 95.88 99 ASN A C 1
ATOM 802 O O . ASN A 1 99 ? 5.637 7.258 -8.523 1 95.88 99 ASN A O 1
ATOM 806 N N . PRO A 1 100 ? 5.023 9.156 -9.43 1 94.81 100 PRO A N 1
ATOM 807 C CA . PRO A 1 100 ? 4.961 9.828 -8.133 1 94.81 100 PRO A CA 1
ATOM 808 C C . PRO A 1 100 ? 3.732 9.438 -7.316 1 94.81 100 PRO A C 1
ATOM 810 O O . PRO A 1 100 ? 2.885 10.281 -7.02 1 94.81 100 PRO A O 1
ATOM 813 N N . ILE A 1 101 ? 3.703 8.172 -6.914 1 96.75 101 ILE A N 1
ATOM 814 C CA . ILE A 1 101 ? 2.621 7.586 -6.129 1 96.75 101 ILE A CA 1
ATOM 815 C C . ILE A 1 101 ? 3.08 7.391 -4.688 1 96.75 101 ILE A C 1
ATOM 817 O O . ILE A 1 101 ? 4.211 6.965 -4.441 1 96.75 101 ILE A O 1
ATOM 821 N N . GLY A 1 102 ? 2.236 7.797 -3.773 1 97.5 102 GLY A N 1
ATOM 822 C CA . GLY A 1 102 ? 2.488 7.582 -2.359 1 97.5 102 GLY A CA 1
ATOM 823 C C . GLY A 1 102 ? 1.627 6.484 -1.761 1 97.5 102 GLY A C 1
ATOM 824 O O . GLY A 1 102 ? 0.652 6.051 -2.375 1 97.5 102 GLY A O 1
ATOM 825 N N . LEU A 1 103 ? 2.035 6.008 -0.656 1 98.75 103 LEU A N 1
ATOM 826 C CA . LEU A 1 103 ? 1.346 4.965 0.099 1 98.75 103 LEU A CA 1
ATOM 827 C C . LEU A 1 103 ? 1.357 5.277 1.592 1 98.75 103 LEU A C 1
ATOM 829 O O . LEU A 1 103 ? 2.42 5.504 2.174 1 98.75 103 LEU A O 1
ATOM 833 N N . SER A 1 104 ? 0.182 5.34 2.232 1 98.69 104 SER A N 1
ATOM 834 C CA . SER A 1 104 ? 0.079 5.613 3.662 1 98.69 104 SER A CA 1
ATOM 835 C C . SER A 1 104 ? -0.983 4.734 4.316 1 98.69 104 SER A C 1
ATOM 837 O O . SER A 1 104 ? -2.061 4.527 3.752 1 98.69 104 SER A O 1
ATOM 839 N N . SER A 1 105 ? -0.669 4.164 5.438 1 98.69 105 SER A N 1
ATOM 840 C CA . SER A 1 105 ? -1.665 3.488 6.262 1 98.69 105 SER A CA 1
ATOM 841 C C . SER A 1 105 ? -2.217 4.418 7.336 1 98.69 105 SER A C 1
ATOM 843 O O . SER A 1 105 ? -1.455 5.012 8.102 1 98.69 105 SER A O 1
ATOM 845 N N . VAL A 1 106 ? -3.551 4.539 7.418 1 98.75 106 VAL A N 1
ATOM 846 C CA . VAL A 1 106 ? -4.176 5.461 8.367 1 98.75 106 VAL A CA 1
ATOM 847 C C . VAL A 1 106 ? -5.234 4.723 9.18 1 98.75 106 VAL A C 1
ATOM 849 O O . VAL A 1 106 ? -5.754 3.693 8.75 1 98.75 106 VAL A O 1
ATOM 852 N N . LYS A 1 107 ? -5.492 5.199 10.344 1 98.56 107 LYS A N 1
ATOM 853 C CA . LYS A 1 107 ? -6.613 4.719 11.141 1 98.56 107 LYS A CA 1
ATOM 854 C C . LYS A 1 107 ? -7.93 5.336 10.672 1 98.56 107 LYS A C 1
ATOM 856 O O . LYS A 1 107 ? -7.996 6.539 10.414 1 98.56 107 LYS A O 1
ATOM 861 N N . LEU A 1 108 ? -8.914 4.523 10.484 1 98.69 108 LEU A N 1
ATOM 862 C CA . LEU A 1 108 ? -10.25 5.02 10.172 1 98.69 108 LEU A CA 1
ATOM 863 C C . LEU A 1 108 ? -10.992 5.395 11.453 1 98.69 108 LEU A C 1
ATOM 865 O O . LEU A 1 108 ? -11.273 4.531 12.289 1 98.69 108 LEU A O 1
ATOM 869 N N . GLU A 1 109 ? -11.25 6.641 11.586 1 98.19 109 GLU A N 1
ATOM 870 C CA . GLU A 1 109 ? -11.992 7.098 12.758 1 98.19 109 GLU A CA 1
ATOM 871 C C . GLU A 1 109 ? -13.5 6.973 12.531 1 98.19 109 GLU A C 1
ATOM 873 O O . GLU A 1 109 ? -14.258 6.793 13.484 1 98.19 109 GLU A O 1
ATOM 878 N N . GLY A 1 110 ? -13.891 7.102 11.25 1 97.75 110 GLY A N 1
ATOM 879 C CA . GLY A 1 110 ? -15.305 6.93 10.938 1 97.75 110 GLY A CA 1
ATOM 880 C C . GLY A 1 110 ? -15.688 7.5 9.586 1 97.75 110 GLY A C 1
ATOM 881 O O . GLY A 1 110 ? -14.828 7.977 8.844 1 97.75 110 GLY A O 1
ATOM 882 N N . VAL A 1 111 ? -16.938 7.305 9.25 1 98 111 VAL A N 1
ATOM 883 C CA . VAL A 1 111 ? -17.531 7.84 8.031 1 98 111 VAL A CA 1
ATOM 884 C C . VAL A 1 111 ? -18.609 8.867 8.391 1 98 111 VAL A C 1
ATOM 886 O O . VAL A 1 111 ? -19.484 8.594 9.219 1 98 111 VAL A O 1
ATOM 889 N N . GLU A 1 112 ? -18.422 10.023 7.852 1 97.06 112 GLU A N 1
ATOM 890 C CA . GLU A 1 112 ? -19.438 11.062 8.016 1 97.06 112 GLU A CA 1
ATOM 891 C C . GLU A 1 112 ? -20.109 11.391 6.688 1 97.06 112 GLU A C 1
ATOM 893 O O . GLU A 1 112 ? -19.5 11.242 5.625 1 97.06 112 GLU A O 1
ATOM 898 N N . VAL A 1 113 ? -21.359 11.766 6.793 1 95.19 113 VAL A N 1
ATOM 899 C CA . VAL A 1 113 ? -22.078 12.211 5.605 1 95.19 113 VAL A CA 1
ATOM 900 C C . VAL A 1 113 ? -22.266 13.727 5.648 1 95.19 113 VAL A C 1
ATOM 902 O O . VAL A 1 113 ? -22.891 14.25 6.574 1 95.19 113 VAL A O 1
ATOM 905 N N . ASP A 1 114 ? -21.688 14.344 4.66 1 93.69 114 ASP A N 1
ATOM 906 C CA . ASP A 1 114 ? -21.781 15.797 4.52 1 93.69 114 ASP A CA 1
ATOM 907 C C . ASP A 1 114 ? -22.828 16.172 3.471 1 93.69 114 ASP A C 1
ATOM 909 O O . ASP A 1 114 ? -22.891 15.57 2.398 1 93.69 114 ASP A O 1
ATOM 913 N N . PRO A 1 115 ? -23.688 17.094 3.766 1 92.62 115 PRO A N 1
ATOM 914 C CA . PRO A 1 115 ? -24.734 17.484 2.816 1 92.62 115 PRO A CA 1
ATOM 915 C C . PRO A 1 115 ? -24.156 17.938 1.468 1 92.62 115 PRO A C 1
ATOM 917 O O . PRO A 1 115 ? -24.781 17.703 0.428 1 92.62 115 PRO A O 1
ATOM 920 N N . HIS A 1 116 ? -23.031 18.469 1.455 1 93.44 116 HIS A N 1
ATOM 921 C CA . HIS A 1 116 ? -22.438 19 0.235 1 93.44 116 HIS A CA 1
ATOM 922 C C . HIS A 1 116 ? -21.469 18 -0.379 1 93.44 116 HIS A C 1
ATOM 924 O O . HIS A 1 116 ? -21.484 17.766 -1.59 1 93.44 116 HIS A O 1
ATOM 930 N N . ASP A 1 117 ? -20.656 17.359 0.411 1 93.25 117 ASP A N 1
ATOM 931 C CA . ASP A 1 117 ? -19.531 16.578 -0.072 1 93.25 117 ASP A CA 1
ATOM 932 C C . ASP A 1 117 ? -19.875 15.086 -0.118 1 93.25 117 ASP A C 1
ATOM 934 O O . ASP A 1 117 ? -19.094 14.273 -0.602 1 93.25 117 ASP A O 1
ATOM 938 N N . GLY A 1 118 ? -21.125 14.773 0.349 1 96.06 118 GLY A N 1
ATOM 939 C CA . GLY A 1 118 ? -21.438 13.352 0.432 1 96.06 118 GLY A CA 1
ATOM 940 C C . GLY A 1 118 ? -20.672 12.633 1.528 1 96.06 118 GLY A C 1
ATOM 941 O O . GLY A 1 118 ? -20.438 13.195 2.6 1 96.06 118 GLY A O 1
ATOM 942 N N . PRO A 1 119 ? -20.375 11.359 1.328 1 97.62 119 PRO A N 1
ATOM 943 C CA . PRO A 1 119 ? -19.625 10.641 2.357 1 97.62 119 PRO A CA 1
ATOM 944 C C . PRO A 1 119 ? -18.188 11.125 2.475 1 97.62 119 PRO A C 1
ATOM 946 O O . PRO A 1 119 ? -17.531 11.375 1.46 1 97.62 119 PRO A O 1
ATOM 949 N N . VAL A 1 120 ? -17.781 11.312 3.662 1 98.44 120 VAL A N 1
ATOM 950 C CA . VAL A 1 120 ? -16.438 11.742 3.979 1 98.44 120 VAL A CA 1
ATOM 951 C C . VAL A 1 120 ? -15.789 10.766 4.953 1 98.44 120 VAL A C 1
ATOM 953 O O . VAL A 1 120 ? -16.406 10.352 5.934 1 98.44 120 VAL A O 1
ATOM 956 N N . LEU A 1 121 ? -14.602 10.328 4.641 1 98.81 121 LEU A N 1
ATOM 957 C CA . LEU A 1 121 ? -13.852 9.484 5.57 1 98.81 121 LEU A CA 1
ATOM 958 C C . LEU A 1 121 ? -13.039 10.344 6.535 1 98.81 121 LEU A C 1
ATOM 960 O O . LEU A 1 121 ? -12.281 11.219 6.113 1 98.81 121 LEU A O 1
ATOM 964 N N . ILE A 1 122 ? -13.227 10.117 7.812 1 98.62 122 ILE A N 1
ATOM 965 C CA . ILE A 1 122 ? -12.391 10.719 8.844 1 98.62 122 ILE A CA 1
ATOM 966 C C . ILE A 1 122 ? -11.289 9.758 9.25 1 98.62 122 ILE A C 1
ATOM 968 O O . ILE A 1 122 ? -11.562 8.625 9.664 1 98.62 122 ILE A O 1
ATOM 972 N N . VAL A 1 123 ? -10.055 10.234 9.141 1 98.69 123 VAL A N 1
ATOM 973 C CA . VAL A 1 123 ? -8.922 9.352 9.406 1 98.69 123 VAL A CA 1
ATOM 974 C C . VAL A 1 123 ? -7.938 10.039 10.352 1 98.69 123 VAL A C 1
ATOM 976 O O . VAL A 1 123 ? -8.023 11.25 10.57 1 98.69 123 VAL A O 1
ATOM 979 N N . SER A 1 124 ? -7.004 9.234 10.922 1 98.12 124 SER A N 1
ATOM 980 C CA . SER A 1 124 ? -5.922 9.766 11.75 1 98.12 124 SER A CA 1
ATOM 981 C C . SER A 1 124 ? -4.59 9.109 11.398 1 98.12 124 SER A C 1
ATOM 983 O O . SER A 1 124 ? -4.562 8.047 10.766 1 98.12 124 SER A O 1
ATOM 985 N N . GLY A 1 125 ? -3.574 9.836 11.734 1 97.31 125 GLY A N 1
ATOM 986 C CA . GLY A 1 125 ? -2.232 9.336 11.477 1 97.31 125 GLY A CA 1
ATOM 987 C C . GLY A 1 125 ? -1.735 9.656 10.078 1 97.31 125 GLY A C 1
ATOM 988 O O . GLY A 1 125 ? -0.755 9.07 9.617 1 97.31 125 GLY A O 1
ATOM 989 N N . ALA A 1 126 ? -2.342 10.531 9.414 1 96.44 126 ALA A N 1
ATOM 990 C CA . ALA A 1 126 ? -2.008 10.844 8.023 1 96.44 126 ALA A CA 1
ATOM 991 C C . ALA A 1 126 ? -0.673 11.578 7.934 1 96.44 126 ALA A C 1
ATOM 993 O O . ALA A 1 126 ? -0.313 12.344 8.836 1 96.44 126 ALA A O 1
ATOM 994 N N . ASP A 1 127 ? 0.035 11.383 6.836 1 96.69 127 ASP A N 1
ATOM 995 C CA . ASP A 1 127 ? 1.29 12.055 6.508 1 96.69 127 ASP A CA 1
ATOM 996 C C . ASP A 1 127 ? 1.203 12.75 5.148 1 96.69 127 ASP A C 1
ATOM 998 O O . ASP A 1 127 ? 2.139 12.68 4.348 1 96.69 127 ASP A O 1
ATOM 1002 N N . LEU A 1 128 ? 0.119 13.383 4.906 1 97.19 128 LEU A N 1
ATOM 1003 C CA . LEU A 1 128 ? -0.141 14 3.609 1 97.19 128 LEU A CA 1
ATOM 1004 C C . LEU A 1 128 ? -0.416 15.492 3.76 1 97.19 128 LEU A C 1
ATOM 1006 O O . LEU A 1 128 ? -1.054 15.914 4.727 1 97.19 128 LEU A O 1
ATOM 1010 N N . MET A 1 129 ? 0.01 16.203 2.777 1 96.81 129 MET A N 1
ATOM 1011 C CA . MET A 1 129 ? -0.302 17.641 2.678 1 96.81 129 MET A CA 1
ATOM 1012 C C . MET A 1 129 ? -1.782 17.844 2.377 1 96.81 129 MET A C 1
ATOM 1014 O O . MET A 1 129 ? -2.434 16.969 1.794 1 96.81 129 MET A O 1
ATOM 1018 N N . ASP A 1 130 ? -2.246 18.984 2.777 1 97.44 130 ASP A N 1
ATOM 1019 C CA . ASP A 1 130 ? -3.619 19.359 2.453 1 97.44 130 ASP A CA 1
ATOM 1020 C C . ASP A 1 130 ? -3.855 19.344 0.946 1 97.44 130 ASP A C 1
ATOM 1022 O O . ASP A 1 130 ? -2.986 19.734 0.169 1 97.44 130 ASP A O 1
ATOM 1026 N N . ASP A 1 131 ? -5.023 18.766 0.54 1 97.31 131 ASP A N 1
ATOM 1027 C CA . ASP A 1 131 ? -5.504 18.766 -0.838 1 97.31 131 ASP A CA 1
ATOM 1028 C C . ASP A 1 131 ? -4.75 17.734 -1.679 1 97.31 131 ASP A C 1
ATOM 1030 O O . ASP A 1 131 ? -4.758 17.812 -2.91 1 97.31 131 ASP A O 1
ATOM 1034 N N . THR A 1 132 ? -4.047 16.828 -1.032 1 97.62 132 THR A N 1
ATOM 1035 C CA . THR A 1 132 ? -3.348 15.773 -1.758 1 97.62 132 THR A CA 1
ATOM 1036 C C . THR A 1 132 ? -4.336 14.867 -2.479 1 97.62 132 THR A C 1
ATOM 1038 O O . THR A 1 132 ? -5.324 14.422 -1.887 1 97.62 132 THR A O 1
ATOM 1041 N N . PRO A 1 133 ? -4.109 14.578 -3.775 1 98 133 PRO A N 1
ATOM 1042 C CA . PRO A 1 133 ? -5.008 13.695 -4.523 1 98 133 PRO A CA 1
ATOM 1043 C C . PRO A 1 133 ? -4.922 12.242 -4.059 1 98 133 PRO A C 1
ATOM 1045 O O . PRO A 1 133 ? -3.826 11.727 -3.83 1 98 133 PRO A O 1
ATOM 1048 N N . ILE A 1 134 ? -6.082 11.633 -3.908 1 98.62 134 ILE A N 1
ATOM 1049 C CA . ILE A 1 134 ? -6.195 10.219 -3.568 1 98.62 134 ILE A CA 1
ATOM 1050 C C . ILE A 1 134 ? -6.555 9.414 -4.816 1 98.62 134 ILE A C 1
ATOM 1052 O O . ILE A 1 134 ? -7.461 9.789 -5.562 1 98.62 134 ILE A O 1
ATOM 1056 N N . LEU A 1 135 ? -5.801 8.352 -5.027 1 98.44 135 LEU A N 1
ATOM 1057 C CA . LEU A 1 135 ? -5.992 7.527 -6.219 1 98.44 135 LEU A CA 1
ATOM 1058 C C . LEU A 1 135 ? -6.801 6.277 -5.895 1 98.44 135 LEU A C 1
ATOM 1060 O O . LEU A 1 135 ? -7.492 5.738 -6.762 1 98.44 135 LEU A O 1
ATOM 1064 N N . ASP A 1 136 ? -6.684 5.832 -4.734 1 98.5 136 ASP A N 1
ATOM 1065 C CA . ASP A 1 136 ? -7.406 4.637 -4.305 1 98.5 136 ASP A CA 1
ATOM 1066 C C . ASP A 1 136 ? -7.395 4.512 -2.783 1 98.5 136 ASP A C 1
ATOM 1068 O O . ASP A 1 136 ? -6.562 5.117 -2.107 1 98.5 136 ASP A O 1
ATOM 1072 N N . ILE A 1 137 ? -8.336 3.771 -2.248 1 98.88 137 ILE A N 1
ATOM 1073 C CA . ILE A 1 137 ? -8.461 3.42 -0.837 1 98.88 137 ILE A CA 1
ATOM 1074 C C . ILE A 1 137 ? -8.703 1.918 -0.701 1 98.88 137 ILE A C 1
ATOM 1076 O O . ILE A 1 137 ? -9.539 1.351 -1.413 1 98.88 137 ILE A O 1
ATOM 1080 N N . LYS A 1 138 ? -7.969 1.266 0.142 1 98.56 138 LYS A N 1
ATOM 1081 C CA . LYS A 1 138 ? -8.125 -0.164 0.394 1 98.56 138 LYS A CA 1
ATOM 1082 C C . LYS A 1 138 ? -8.164 -0.458 1.891 1 98.56 138 LYS A C 1
ATOM 1084 O O . LYS A 1 138 ? -7.48 0.203 2.676 1 98.56 138 LYS A O 1
ATOM 1089 N N . PRO A 1 139 ? -8.977 -1.441 2.26 1 98.25 139 PRO A N 1
ATOM 1090 C CA . PRO A 1 139 ? -8.898 -1.849 3.666 1 98.25 139 PRO A CA 1
ATOM 1091 C C . PRO A 1 139 ? -7.562 -2.5 4.02 1 98.25 139 PRO A C 1
ATOM 1093 O O . PRO A 1 139 ? -6.926 -3.113 3.16 1 98.25 139 PRO A O 1
ATOM 1096 N N . TYR A 1 140 ? -7.133 -2.262 5.258 1 98.44 140 TYR A N 1
ATOM 1097 C CA . TYR A 1 140 ? -5.973 -2.959 5.805 1 98.44 140 TYR A CA 1
ATOM 1098 C C . TYR A 1 140 ? -6.336 -4.383 6.211 1 98.44 140 TYR A C 1
ATOM 1100 O O . TYR A 1 140 ? -7.316 -4.602 6.922 1 98.44 140 TYR A O 1
ATOM 1108 N N . ILE A 1 141 ? -5.543 -5.312 5.742 1 95.94 141 ILE A N 1
ATOM 1109 C CA . ILE A 1 141 ? -5.742 -6.719 6.074 1 95.94 141 ILE A CA 1
ATOM 1110 C C . ILE A 1 141 ? -4.551 -7.238 6.875 1 95.94 141 ILE A C 1
ATOM 1112 O O . ILE A 1 141 ? -3.488 -7.512 6.312 1 95.94 141 ILE A O 1
ATOM 1116 N N . PRO A 1 142 ? -4.695 -7.441 8.148 1 95.69 142 PRO A N 1
ATOM 1117 C CA . PRO A 1 142 ? -3.555 -7.695 9.031 1 95.69 142 PRO A CA 1
ATOM 1118 C C . PRO A 1 142 ? -2.73 -8.906 8.594 1 95.69 142 PRO A C 1
ATOM 1120 O O . PRO A 1 142 ? -1.502 -8.828 8.523 1 95.69 142 PRO A O 1
ATOM 1123 N N . TYR A 1 143 ? -3.322 -10.039 8.273 1 92.5 143 TYR A N 1
ATOM 1124 C CA . TYR A 1 143 ? -2.557 -11.242 7.984 1 92.5 143 TYR A CA 1
ATOM 1125 C C . TYR A 1 143 ? -1.759 -11.086 6.695 1 92.5 143 TYR A C 1
ATOM 1127 O O . TYR A 1 143 ? -0.773 -11.797 6.477 1 92.5 143 TYR A O 1
ATOM 1135 N N . ALA A 1 144 ? -2.146 -10.18 5.848 1 95.06 144 ALA A N 1
ATOM 1136 C CA . ALA A 1 144 ? -1.455 -9.961 4.578 1 95.06 144 ALA A CA 1
ATOM 1137 C C . ALA A 1 144 ? -0.493 -8.781 4.676 1 95.06 144 ALA A C 1
ATOM 1139 O O . ALA A 1 144 ? 0.548 -8.766 4.012 1 95.06 144 ALA A O 1
ATOM 1140 N N . ASP A 1 145 ? -0.831 -7.82 5.527 1 97.56 145 ASP A N 1
ATOM 1141 C CA . ASP A 1 145 ? -0.172 -6.52 5.461 1 97.56 145 ASP A CA 1
ATOM 1142 C C . ASP A 1 145 ? 0.785 -6.328 6.637 1 97.56 145 ASP A C 1
ATOM 1144 O O . ASP A 1 145 ? 1.678 -5.477 6.582 1 97.56 145 ASP A O 1
ATOM 1148 N N . SER A 1 146 ? 0.601 -7.059 7.723 1 98.12 146 SER A N 1
ATOM 1149 C CA . SER A 1 146 ? 1.356 -6.805 8.945 1 98.12 146 SER A CA 1
ATOM 1150 C C . SER A 1 146 ? 2.582 -7.707 9.039 1 98.12 146 SER A C 1
ATOM 1152 O O . SER A 1 146 ? 2.459 -8.93 9.016 1 98.12 146 SER A O 1
ATOM 1154 N N . HIS A 1 147 ? 3.75 -7.105 9.07 1 98.06 147 HIS A N 1
ATOM 1155 C CA . HIS A 1 147 ? 5.023 -7.781 9.297 1 98.06 147 HIS A CA 1
ATOM 1156 C C . HIS A 1 147 ? 5.832 -7.09 10.391 1 98.06 147 HIS A C 1
ATOM 1158 O O . HIS A 1 147 ? 6.82 -6.41 10.102 1 98.06 147 HIS A O 1
ATOM 1164 N N . PRO A 1 148 ? 5.473 -7.324 11.648 1 96.56 148 PRO A N 1
ATOM 1165 C CA . PRO A 1 148 ? 6.184 -6.637 12.727 1 96.56 148 PRO A CA 1
ATOM 1166 C C . PRO A 1 148 ? 7.664 -7.004 12.789 1 96.56 148 PRO A C 1
ATOM 1168 O O . PRO A 1 148 ? 8.477 -6.238 13.32 1 96.56 148 PRO A O 1
ATOM 1171 N N . GLU A 1 149 ? 8.023 -8.125 12.219 1 95.69 149 GLU A N 1
ATOM 1172 C CA . GLU A 1 149 ? 9.391 -8.633 12.266 1 95.69 149 GLU A CA 1
ATOM 1173 C C . GLU A 1 149 ? 10.227 -8.102 11.102 1 95.69 149 GLU A C 1
ATOM 1175 O O . GLU A 1 149 ? 11.422 -8.367 11.016 1 95.69 149 GLU A O 1
ATOM 1180 N N . ALA A 1 150 ? 9.617 -7.316 10.203 1 97.19 150 ALA A N 1
ATOM 1181 C CA . ALA A 1 150 ? 10.297 -6.863 9 1 97.19 150 ALA A CA 1
ATOM 1182 C C . ALA A 1 150 ? 11.508 -5.996 9.344 1 97.19 150 ALA A C 1
ATOM 1184 O O . ALA A 1 150 ? 11.477 -5.234 10.312 1 97.19 150 ALA A O 1
ATOM 1185 N N . THR A 1 151 ? 12.539 -6.043 8.516 1 95.69 151 THR A N 1
ATOM 1186 C CA . THR A 1 151 ? 13.742 -5.238 8.695 1 95.69 151 THR A CA 1
ATOM 1187 C C . THR A 1 151 ? 13.727 -4.023 7.77 1 95.69 151 THR A C 1
ATOM 1189 O O . THR A 1 151 ? 13.102 -4.055 6.707 1 95.69 151 THR A O 1
ATOM 1192 N N . GLU A 1 152 ? 14.414 -2.99 8.125 1 90.31 152 GLU A N 1
ATOM 1193 C CA . GLU A 1 152 ? 14.32 -1.756 7.352 1 90.31 152 GLU A CA 1
ATOM 1194 C C . GLU A 1 152 ? 15.703 -1.206 7.016 1 90.31 152 GLU A C 1
ATOM 1196 O O . GLU A 1 152 ? 15.852 -0.01 6.754 1 90.31 152 GLU A O 1
ATOM 1201 N N . GLY A 1 153 ? 16.703 -2.014 6.988 1 82.75 153 GLY A N 1
ATOM 1202 C CA . GLY A 1 153 ? 18.031 -1.663 6.504 1 82.75 153 GLY A CA 1
ATOM 1203 C C . GLY A 1 153 ? 18.594 -0.399 7.137 1 82.75 153 GLY A C 1
ATOM 1204 O O . GLY A 1 153 ? 18.719 -0.319 8.359 1 82.75 153 GLY A O 1
ATOM 1205 N N . PHE A 1 154 ? 18.766 0.638 6.164 1 78.88 154 PHE A N 1
ATOM 1206 C CA . PHE A 1 154 ? 19.469 1.868 6.535 1 78.88 154 PHE A CA 1
ATOM 1207 C C . PHE A 1 154 ? 18.547 2.77 7.363 1 78.88 154 PHE A C 1
ATOM 1209 O O . PHE A 1 154 ? 19.016 3.75 7.953 1 78.88 154 PHE A O 1
ATOM 1216 N N . ARG A 1 155 ? 17.312 2.387 7.414 1 77.12 155 ARG A N 1
ATOM 1217 C CA . ARG A 1 155 ? 16.391 3.182 8.203 1 77.12 155 ARG A CA 1
ATOM 1218 C C . ARG A 1 155 ? 16.391 2.74 9.664 1 77.12 155 ARG A C 1
ATOM 1220 O O . ARG A 1 155 ? 15.742 3.361 10.508 1 77.12 155 ARG A O 1
ATOM 1227 N N . SER A 1 156 ? 17.219 1.551 9.828 1 67.38 156 SER A N 1
ATOM 1228 C CA . SER A 1 156 ? 17.25 0.988 11.172 1 67.38 156 SER A CA 1
ATOM 1229 C C . SER A 1 156 ? 17.953 1.921 12.141 1 67.38 156 SER A C 1
ATOM 1231 O O . SER A 1 156 ? 18.969 2.535 11.789 1 67.38 156 SER A O 1
ATOM 1233 N N . GLY A 1 157 ? 17.469 2.16 13.32 1 60.38 157 GLY A N 1
ATOM 1234 C CA . GLY A 1 157 ? 18.188 2.92 14.328 1 60.38 157 GLY A CA 1
ATOM 1235 C C . GLY A 1 157 ? 17.75 4.367 14.414 1 60.38 157 GLY A C 1
ATOM 1236 O O . GLY A 1 157 ? 18.312 5.156 15.172 1 60.38 157 GLY A O 1
ATOM 1237 N N . GLY A 1 158 ? 16.953 4.758 13.492 1 54.72 158 GLY A N 1
ATOM 1238 C CA . GLY A 1 158 ? 16.828 6.16 13.133 1 54.72 158 GLY A CA 1
ATOM 1239 C C . GLY A 1 158 ? 16.062 6.977 14.164 1 54.72 158 GLY A C 1
ATOM 1240 O O . GLY A 1 158 ? 15.859 6.52 15.289 1 54.72 158 GLY A O 1
ATOM 1241 N N . TRP A 1 159 ? 15.023 7.93 13.75 1 54.19 159 TRP A N 1
ATOM 1242 C CA . TRP A 1 159 ? 14.695 9.344 13.922 1 54.19 159 TRP A CA 1
ATOM 1243 C C . TRP A 1 159 ? 13.984 9.578 15.25 1 54.19 159 TRP A C 1
ATOM 1245 O O . TRP A 1 159 ? 13.219 10.539 15.391 1 54.19 159 TRP A O 1
ATOM 1255 N N . ASN A 1 160 ? 14.062 8.594 16.047 1 59.66 160 ASN A N 1
ATOM 1256 C CA . ASN A 1 160 ? 13.031 8.727 17.062 1 59.66 160 ASN A CA 1
ATOM 1257 C C . ASN A 1 160 ? 13.422 9.766 18.125 1 59.66 160 ASN A C 1
ATOM 1259 O O . ASN A 1 160 ? 13.094 9.609 19.297 1 59.66 160 ASN A O 1
ATOM 1263 N N . ARG A 1 161 ? 14.203 10.797 17.75 1 69.25 161 ARG A N 1
ATOM 1264 C CA . ARG A 1 161 ? 14.328 11.625 18.938 1 69.25 161 ARG A CA 1
ATOM 1265 C C . ARG A 1 161 ? 13.203 12.656 19.016 1 69.25 161 ARG A C 1
ATOM 1267 O O . ARG A 1 161 ? 13.062 13.484 18.109 1 69.25 161 ARG A O 1
ATOM 1274 N N . MET A 1 162 ? 12.367 12.406 19.969 1 87.38 162 MET A N 1
ATOM 1275 C CA . MET A 1 162 ? 11.305 13.367 20.266 1 87.38 162 MET A CA 1
ATOM 1276 C C . MET A 1 162 ? 11.852 14.562 21.047 1 87.38 162 MET A C 1
ATOM 1278 O O . MET A 1 162 ? 12.664 14.391 21.953 1 87.38 162 MET A O 1
ATOM 1282 N N . LEU A 1 163 ? 11.57 15.711 20.594 1 93.5 163 LEU A N 1
ATOM 1283 C CA . LEU A 1 163 ? 11.914 16.953 21.281 1 93.5 163 LEU A CA 1
ATOM 1284 C C . LEU A 1 163 ? 10.922 17.234 22.406 1 93.5 163 LEU A C 1
ATOM 1286 O O . LEU A 1 163 ? 9.766 16.828 22.328 1 93.5 163 LEU A O 1
ATOM 1290 N N . GLU A 1 164 ? 11.492 17.812 23.422 1 96.44 164 GLU A N 1
ATOM 1291 C CA . GLU A 1 164 ? 10.602 18.422 24.406 1 96.44 164 GLU A CA 1
ATOM 1292 C C . GLU A 1 164 ? 10 19.719 23.875 1 96.44 164 GLU A C 1
ATOM 1294 O O . GLU A 1 164 ? 10.719 20.594 23.391 1 96.44 164 GLU A O 1
ATOM 1299 N N . VAL A 1 165 ? 8.719 19.875 24.016 1 97.94 165 VAL A N 1
ATOM 1300 C CA . VAL A 1 165 ? 8.062 21.047 23.438 1 97.94 165 VAL A CA 1
ATOM 1301 C C . VAL A 1 165 ? 7.68 22.016 24.562 1 97.94 165 VAL A C 1
ATOM 1303 O O . VAL A 1 165 ? 6.941 21.656 25.469 1 97.94 165 VAL A O 1
ATOM 1306 N N . ASP A 1 166 ? 8.297 23.125 24.516 1 98.25 166 ASP A N 1
ATOM 1307 C CA . ASP A 1 166 ? 7.895 24.25 25.359 1 98.25 166 ASP A CA 1
ATOM 1308 C C . ASP A 1 166 ? 6.914 25.156 24.625 1 98.25 166 ASP A C 1
ATOM 1310 O O . ASP A 1 166 ? 7.32 26 23.828 1 98.25 166 ASP A O 1
ATOM 1314 N N . PHE A 1 167 ? 5.699 25 24.938 1 98.38 167 PHE A N 1
ATOM 1315 C CA . PHE A 1 167 ? 4.613 25.75 24.328 1 98.38 167 PHE A CA 1
ATOM 1316 C C . PHE A 1 167 ? 3.928 26.641 25.344 1 98.38 167 PHE A C 1
ATOM 1318 O O . PHE A 1 167 ? 3.049 26.203 26.078 1 98.38 167 PHE A O 1
ATOM 1325 N N . PRO A 1 168 ? 4.328 27.922 25.422 1 98.19 168 PRO A N 1
ATOM 1326 C CA . PRO A 1 168 ? 3.68 28.812 26.391 1 98.19 168 PRO A CA 1
ATOM 1327 C C . PRO A 1 168 ? 2.156 28.797 26.281 1 98.19 168 PRO A C 1
ATOM 1329 O O . PRO A 1 168 ? 1.612 28.875 25.188 1 98.19 168 PRO A O 1
ATOM 1332 N N . PRO A 1 169 ? 1.423 28.688 27.406 1 97.5 169 PRO A N 1
ATOM 1333 C CA . PRO A 1 169 ? -0.036 28.562 27.406 1 97.5 169 PRO A CA 1
ATOM 1334 C C . PRO A 1 169 ? -0.728 29.688 26.641 1 97.5 169 PRO A C 1
ATOM 1336 O O . PRO A 1 169 ? -1.744 29.453 25.984 1 97.5 169 PRO A O 1
ATOM 1339 N N . GLU A 1 170 ? -0.233 30.875 26.703 1 97.5 170 GLU A N 1
ATOM 1340 C CA . GLU A 1 170 ? -0.841 32.031 26.031 1 97.5 170 GLU A CA 1
ATOM 1341 C C . GLU A 1 170 ? -0.771 31.875 24.516 1 97.5 170 GLU A C 1
ATOM 1343 O O . GLU A 1 170 ? -1.665 32.312 23.797 1 97.5 170 GLU A O 1
ATOM 1348 N N . LEU A 1 171 ? 0.326 31.297 24.047 1 98.06 171 LEU A N 1
ATOM 1349 C CA . LEU A 1 171 ? 0.462 31.047 22.625 1 98.06 171 LEU A CA 1
ATOM 1350 C C . LEU A 1 171 ? -0.386 29.844 22.188 1 98.06 171 LEU A C 1
ATOM 1352 O O . LEU A 1 171 ? -1.015 29.875 21.141 1 98.06 171 LEU A O 1
ATOM 1356 N N . LEU A 1 172 ? -0.401 28.766 23 1 97.81 172 LEU A N 1
ATOM 1357 C CA . LEU A 1 172 ? -1.203 27.578 22.703 1 97.81 172 LEU A CA 1
ATOM 1358 C C . LEU A 1 172 ? -2.684 27.938 22.609 1 97.81 172 LEU A C 1
ATOM 1360 O O . LEU A 1 172 ? -3.416 27.344 21.812 1 97.81 172 LEU A O 1
ATOM 1364 N N . ALA A 1 173 ? -3.096 28.922 23.391 1 97.25 173 ALA A N 1
ATOM 1365 C CA . ALA A 1 173 ? -4.492 29.344 23.422 1 97.25 173 ALA A CA 1
ATOM 1366 C C . ALA A 1 173 ? -4.93 29.906 22.078 1 97.25 173 ALA A C 1
ATOM 1368 O O . ALA A 1 173 ? -6.125 30 21.781 1 97.25 173 ALA A O 1
ATOM 1369 N N . LYS A 1 174 ? -3.975 30.328 21.219 1 97.25 174 LYS A N 1
ATOM 1370 C CA . LYS A 1 174 ? -4.277 30.875 19.906 1 97.25 174 LYS A CA 1
ATOM 1371 C C . LYS A 1 174 ? -4.582 29.766 18.906 1 97.25 174 LYS A C 1
ATOM 1373 O O . LYS A 1 174 ? -5.059 30.031 17.797 1 97.25 174 LYS A O 1
ATOM 1378 N N . VAL A 1 175 ? -4.305 28.578 19.234 1 97.44 175 VAL A N 1
ATOM 1379 C CA . VAL A 1 175 ? -4.539 27.406 18.391 1 97.44 175 VAL A CA 1
ATOM 1380 C C . VAL A 1 175 ? -5.871 26.766 18.766 1 97.44 175 VAL A C 1
ATOM 1382 O O . VAL A 1 175 ? -6.184 26.609 19.953 1 97.44 175 VAL A O 1
ATOM 1385 N N . PRO A 1 176 ? -6.672 26.406 17.781 1 96 176 PRO A N 1
ATOM 1386 C CA . PRO A 1 176 ? -7.898 25.688 18.125 1 96 176 PRO A CA 1
ATOM 1387 C C . PRO A 1 176 ? -7.637 24.469 19.016 1 96 176 PRO A C 1
ATOM 1389 O O . PRO A 1 176 ? -6.711 23.703 18.75 1 96 176 PRO A O 1
ATOM 1392 N N . GLU A 1 177 ? -8.414 24.266 20.094 1 96.06 177 GLU A N 1
ATOM 1393 C CA . GLU A 1 177 ? -8.211 23.25 21.125 1 96.06 177 GLU A CA 1
ATOM 1394 C C . GLU A 1 177 ? -8.117 21.859 20.5 1 96.06 177 GLU A C 1
ATOM 1396 O O . GLU A 1 177 ? -7.301 21.047 20.922 1 96.06 177 GLU A O 1
ATOM 1401 N N . LYS A 1 178 ? -8.906 21.625 19.484 1 94.19 178 LYS A N 1
ATOM 1402 C CA . LYS A 1 178 ? -8.969 20.297 18.844 1 94.19 178 LYS A CA 1
ATOM 1403 C C . LYS A 1 178 ? -7.641 19.953 18.188 1 94.19 178 LYS A C 1
ATOM 1405 O O . LYS A 1 178 ? -7.395 18.781 17.859 1 94.19 178 LYS A O 1
ATOM 1410 N N . GLN A 1 179 ? -6.742 20.938 17.969 1 96.31 179 GLN A N 1
ATOM 1411 C CA . GLN A 1 179 ? -5.477 20.719 17.266 1 96.31 179 GLN A CA 1
ATOM 1412 C C . GLN A 1 179 ? -4.305 20.688 18.25 1 96.31 179 GLN A C 1
ATOM 1414 O O . GLN A 1 179 ? -3.166 20.438 17.844 1 96.31 179 GLN A O 1
ATOM 1419 N N . HIS A 1 180 ? -4.551 20.906 19.531 1 97.12 180 HIS A N 1
ATOM 1420 C CA . HIS A 1 180 ? -3.484 21.047 20.516 1 97.12 180 HIS A CA 1
ATOM 1421 C C . HIS A 1 180 ? -2.59 19.812 20.516 1 97.12 180 HIS A C 1
ATOM 1423 O O . HIS A 1 180 ? -1.38 19.906 20.312 1 97.12 180 HIS A O 1
ATOM 1429 N N . LYS A 1 181 ? -3.24 18.688 20.703 1 95.62 181 LYS A N 1
ATOM 1430 C CA . LYS A 1 181 ? -2.473 17.453 20.859 1 95.62 181 LYS A CA 1
ATOM 1431 C C . LYS A 1 181 ? -1.67 17.141 19.594 1 95.62 181 LYS A C 1
ATOM 1433 O O . LYS A 1 181 ? -0.48 16.828 19.672 1 95.62 181 LYS A O 1
ATOM 1438 N N . SER A 1 182 ? -2.299 17.188 18.469 1 96.19 182 SER A N 1
ATOM 1439 C CA . SER A 1 182 ? -1.629 16.891 17.219 1 96.19 182 SER A CA 1
ATOM 1440 C C . SER A 1 182 ? -0.483 17.859 16.953 1 96.19 182 SER A C 1
ATOM 1442 O O . SER A 1 182 ? 0.605 17.438 16.547 1 96.19 182 SER A O 1
ATOM 1444 N N . LEU A 1 183 ? -0.715 19.156 17.141 1 97 183 LEU A N 1
ATOM 1445 C CA . LEU A 1 183 ? 0.319 20.156 16.906 1 97 183 LEU A CA 1
ATOM 1446 C C . LEU A 1 183 ? 1.528 19.922 17.797 1 97 183 LEU A C 1
ATOM 1448 O O . LEU A 1 183 ? 2.668 19.938 17.328 1 97 183 LEU A O 1
ATOM 1452 N N . ILE A 1 184 ? 1.317 19.688 19.047 1 96.75 184 ILE A N 1
ATOM 1453 C CA . ILE A 1 184 ? 2.398 19.453 20 1 96.75 184 ILE A CA 1
ATOM 1454 C C . ILE A 1 184 ? 3.201 18.234 19.578 1 96.75 184 ILE A C 1
ATOM 1456 O O . ILE A 1 184 ? 4.434 18.234 19.609 1 96.75 184 ILE A O 1
ATOM 1460 N N . GLU A 1 185 ? 2.482 17.219 19.188 1 95.12 185 GLU A N 1
ATOM 1461 C CA . GLU A 1 185 ? 3.164 16 18.75 1 95.12 185 GLU A CA 1
ATOM 1462 C C . GLU A 1 185 ? 3.969 16.234 17.484 1 95.12 185 GLU A C 1
ATOM 1464 O O . GLU A 1 185 ? 5.062 15.688 17.312 1 95.12 185 GLU A O 1
ATOM 1469 N N . VAL A 1 186 ? 3.438 16.969 16.578 1 96 186 VAL A N 1
ATOM 1470 C CA . VAL A 1 186 ? 4.152 17.328 15.352 1 96 186 VAL A CA 1
ATOM 1471 C C . VAL A 1 186 ? 5.449 18.047 15.703 1 96 186 VAL A C 1
ATOM 1473 O O . VAL A 1 186 ? 6.516 17.719 15.18 1 96 186 VAL A O 1
ATOM 1476 N N . LEU A 1 187 ? 5.375 19.031 16.578 1 96.25 187 LEU A N 1
ATOM 1477 C CA . LEU A 1 187 ? 6.543 19.797 17 1 96.25 187 LEU A CA 1
ATOM 1478 C C . LEU A 1 187 ? 7.547 18.906 17.719 1 96.25 187 LEU A C 1
ATOM 1480 O O . LEU A 1 187 ? 8.758 19.062 17.547 1 96.25 187 LEU A O 1
ATOM 1484 N N . ALA A 1 188 ? 7.027 17.984 18.469 1 95 188 ALA A N 1
ATOM 1485 C CA . ALA A 1 188 ? 7.887 17.062 19.219 1 95 188 ALA A CA 1
ATOM 1486 C C . ALA A 1 188 ? 8.688 16.172 18.266 1 95 188 ALA A C 1
ATOM 1488 O O . ALA A 1 188 ? 9.789 15.734 18.609 1 95 188 ALA A O 1
ATOM 1489 N N . ASN A 1 189 ? 8.141 15.969 17.062 1 91.81 189 ASN A N 1
ATOM 1490 C CA . ASN A 1 189 ? 8.805 15.125 16.078 1 91.81 189 ASN A CA 1
ATOM 1491 C C . ASN A 1 189 ? 9.789 15.93 15.234 1 91.81 189 ASN A C 1
ATOM 1493 O O . ASN A 1 189 ? 10.148 15.508 14.133 1 91.81 189 ASN A O 1
ATOM 1497 N N . ASP A 1 190 ? 10.172 17.047 15.688 1 90.88 190 ASP A N 1
ATOM 1498 C CA . ASP A 1 190 ? 11.195 17.906 15.102 1 90.88 190 ASP A CA 1
ATOM 1499 C C . ASP A 1 190 ? 10.914 18.172 13.625 1 90.88 190 ASP A C 1
ATOM 1501 O O . ASP A 1 190 ? 11.477 17.5 12.75 1 90.88 190 ASP A O 1
ATOM 1505 N N . PRO A 1 191 ? 10.203 19.172 13.289 1 91.62 191 PRO A N 1
ATOM 1506 C CA . PRO A 1 191 ? 9.836 19.484 11.898 1 91.62 191 PRO A CA 1
ATOM 1507 C C . PRO A 1 191 ? 10.992 20.078 11.102 1 91.62 191 PRO A C 1
ATOM 1509 O O . PRO A 1 191 ? 10.898 20.219 9.883 1 91.62 191 PRO A O 1
ATOM 1512 N N . ARG A 1 192 ? 12.125 20.422 11.727 1 88.06 192 ARG A N 1
ATOM 1513 C CA . ARG A 1 192 ? 13.227 21.078 11.039 1 88.06 192 ARG A CA 1
ATOM 1514 C C . ARG A 1 192 ? 13.852 20.156 9.992 1 88.06 192 ARG A C 1
ATOM 1516 O O . ARG A 1 192 ? 13.844 18.938 10.148 1 88.06 192 ARG A O 1
ATOM 1523 N N . PRO A 1 193 ? 14.367 20.859 8.984 1 79.75 193 PRO A N 1
ATOM 1524 C CA . PRO A 1 193 ? 15.258 20.062 8.148 1 79.75 193 PRO A CA 1
ATOM 1525 C C . PRO A 1 193 ? 16.438 19.469 8.93 1 79.75 193 PRO A C 1
ATOM 1527 O O . PRO A 1 193 ? 16.953 20.125 9.836 1 79.75 193 PRO A O 1
ATOM 1530 N N . SER A 1 194 ? 16.828 18.281 8.648 1 71.31 194 SER A N 1
ATOM 1531 C CA . SER A 1 194 ? 17.812 17.516 9.398 1 71.31 194 SER A CA 1
ATOM 1532 C C . SER A 1 194 ? 19.156 18.234 9.445 1 71.31 194 SER A C 1
ATOM 1534 O O . SER A 1 194 ? 19.969 17.984 10.328 1 71.31 194 SER A O 1
ATOM 1536 N N . TYR A 1 195 ? 19.344 19.203 8.633 1 72.19 195 TYR A N 1
ATOM 1537 C CA . TYR A 1 195 ? 20.672 19.797 8.523 1 72.19 195 TYR A CA 1
ATOM 1538 C C . TYR A 1 195 ? 20.734 21.141 9.242 1 72.19 195 TYR A C 1
ATOM 1540 O O . TYR A 1 195 ? 21.797 21.766 9.32 1 72.19 195 TYR A O 1
ATOM 1548 N N . HIS A 1 196 ? 19.719 21.547 9.852 1 73.81 196 HIS A N 1
ATOM 1549 C CA . HIS A 1 196 ? 19.688 22.828 10.547 1 73.81 196 HIS A CA 1
ATOM 1550 C C . HIS A 1 196 ? 19.891 22.641 12.047 1 73.81 196 HIS A C 1
ATOM 1552 O O . HIS A 1 196 ? 19.125 21.938 12.703 1 73.81 196 HIS A O 1
ATOM 1558 N N . HIS A 1 197 ? 20.953 23.312 12.578 1 78.25 197 HIS A N 1
ATOM 1559 C CA . HIS A 1 197 ? 21.203 23.156 14.008 1 78.25 197 HIS A CA 1
ATOM 1560 C C . HIS A 1 197 ? 21.484 24.516 14.664 1 78.25 197 HIS A C 1
ATOM 1562 O O . HIS A 1 197 ? 21.906 24.562 15.82 1 78.25 197 HIS A O 1
ATOM 1568 N N . ASP A 1 198 ? 21.094 25.578 14.023 1 85.19 198 ASP A N 1
ATOM 1569 C CA . ASP A 1 198 ? 21.297 26.922 14.586 1 85.19 198 ASP A CA 1
ATOM 1570 C C . ASP A 1 198 ? 20.234 27.234 15.633 1 85.19 198 ASP A C 1
ATOM 1572 O O . ASP A 1 198 ? 19.062 27.453 15.297 1 85.19 198 ASP A O 1
ATOM 1576 N N . PRO A 1 199 ? 20.641 27.281 16.875 1 88 199 PRO A N 1
ATOM 1577 C CA . PRO A 1 199 ? 19.656 27.531 17.938 1 88 199 PRO A CA 1
ATOM 1578 C C . PRO A 1 199 ? 19.016 28.906 17.844 1 88 199 PRO A C 1
ATOM 1580 O O . PRO A 1 199 ? 17.984 29.156 18.453 1 88 199 PRO A O 1
ATOM 1583 N N . ALA A 1 200 ? 19.594 29.797 17.172 1 89.56 200 ALA A N 1
ATOM 1584 C CA . ALA A 1 200 ? 19.078 31.156 17.047 1 89.56 200 ALA A CA 1
ATOM 1585 C C . ALA A 1 200 ? 18.031 31.25 15.938 1 89.56 200 ALA A C 1
ATOM 1587 O O . ALA A 1 200 ? 17.281 32.219 15.852 1 89.56 200 ALA A O 1
ATOM 1588 N N . ARG A 1 201 ? 18.047 30.234 15.148 1 94.25 201 ARG A N 1
ATOM 1589 C CA . ARG A 1 201 ? 17.141 30.266 14 1 94.25 201 ARG A CA 1
ATOM 1590 C C . ARG A 1 201 ? 15.695 30.062 14.445 1 94.25 201 ARG A C 1
ATOM 1592 O O . ARG A 1 201 ? 15.406 29.219 15.297 1 94.25 201 ARG A O 1
ATOM 1599 N N . ILE A 1 202 ? 14.836 30.922 13.891 1 96.31 202 ILE A N 1
ATOM 1600 C CA . ILE A 1 202 ? 13.398 30.781 14.109 1 96.31 202 ILE A CA 1
ATOM 1601 C C . ILE A 1 202 ? 12.734 30.203 12.867 1 96.31 202 ILE A C 1
ATOM 1603 O O . ILE A 1 202 ? 12.883 30.734 11.766 1 96.31 202 ILE A O 1
ATOM 1607 N N . TYR A 1 203 ? 12.047 29.141 13.055 1 96.25 203 TYR A N 1
ATOM 1608 C CA . TYR A 1 203 ? 11.336 28.484 11.969 1 96.25 203 TYR A CA 1
ATOM 1609 C C . TYR A 1 203 ? 9.852 28.844 11.984 1 96.25 203 TYR A C 1
ATOM 1611 O O . TYR A 1 203 ? 9.297 29.141 13.047 1 96.25 203 TYR A O 1
ATOM 1619 N N . GLY A 1 204 ? 9.25 28.859 10.828 1 96.56 204 GLY A N 1
ATOM 1620 C CA . GLY A 1 204 ? 7.816 29.047 10.68 1 96.56 204 GLY A CA 1
ATOM 1621 C C . GLY A 1 204 ? 7.121 27.859 10.055 1 96.56 204 GLY A C 1
ATOM 1622 O O . GLY A 1 204 ? 7.5 27.391 8.977 1 96.56 204 GLY A O 1
ATOM 1623 N N . MET A 1 205 ? 6.121 27.422 10.742 1 96.94 205 MET A N 1
ATOM 1624 C CA . MET A 1 205 ? 5.387 26.25 10.266 1 96.94 205 MET A CA 1
ATOM 1625 C C . MET A 1 205 ? 3.893 26.547 10.172 1 96.94 205 MET A C 1
ATOM 1627 O O . MET A 1 205 ? 3.225 26.688 11.195 1 96.94 205 MET A O 1
ATOM 1631 N N . PRO A 1 206 ? 3.43 26.672 8.953 1 97.38 206 PRO A N 1
ATOM 1632 C CA . PRO A 1 206 ? 1.97 26.719 8.852 1 97.38 206 PRO A CA 1
ATOM 1633 C C . PRO A 1 206 ? 1.295 25.438 9.328 1 97.38 206 PRO A C 1
ATOM 1635 O O . PRO A 1 206 ? 1.797 24.344 9.078 1 97.38 206 PRO A O 1
ATOM 1638 N N . PHE A 1 207 ? 0.17 25.578 10.086 1 97.56 207 PHE A N 1
ATOM 1639 C CA . PHE A 1 207 ? -0.608 24.469 10.617 1 97.56 207 PHE A CA 1
ATOM 1640 C C . PHE A 1 207 ? -2.07 24.859 10.789 1 97.56 207 PHE A C 1
ATOM 1642 O O . PHE A 1 207 ? -2.408 25.656 11.664 1 97.56 207 PHE A O 1
ATOM 1649 N N . GLY A 1 208 ? -2.914 24.188 9.93 1 95.94 208 GLY A N 1
ATOM 1650 C CA . GLY A 1 208 ? -4.289 24.656 9.906 1 95.94 208 GLY A CA 1
ATOM 1651 C C . GLY A 1 208 ? -4.414 26.109 9.523 1 95.94 208 GLY A C 1
ATOM 1652 O O . GLY A 1 208 ? -3.932 26.531 8.469 1 95.94 208 GLY A O 1
ATOM 1653 N N . ASP A 1 209 ? -5.008 26.906 10.469 1 95.12 209 ASP A N 1
ATOM 1654 C CA . ASP A 1 209 ? -5.262 28.312 10.18 1 95.12 209 ASP A CA 1
ATOM 1655 C C . ASP A 1 209 ? -4.23 29.219 10.867 1 95.12 209 ASP A C 1
ATOM 1657 O O . ASP A 1 209 ? -4.383 30.438 10.891 1 95.12 209 ASP A O 1
ATOM 1661 N N . VAL A 1 210 ? -3.188 28.578 11.414 1 97.25 210 VAL A N 1
ATOM 1662 C CA . VAL A 1 210 ? -2.211 29.406 12.125 1 97.25 210 VAL A CA 1
ATOM 1663 C C . VAL A 1 210 ? -0.813 29.141 11.57 1 97.25 210 VAL A C 1
ATOM 1665 O O . VAL A 1 210 ? -0.621 28.219 10.766 1 97.25 210 VAL A O 1
ATOM 1668 N N . GLU A 1 211 ? 0.06 29.984 11.906 1 98 211 GLU A N 1
ATOM 1669 C CA . GLU A 1 211 ? 1.493 29.781 11.711 1 98 211 GLU A CA 1
ATOM 1670 C C . GLU A 1 211 ? 2.232 29.766 13.047 1 98 211 GLU A C 1
ATOM 1672 O O . GLU A 1 211 ? 2.102 30.688 13.852 1 98 211 GLU A O 1
ATOM 1677 N N . VAL A 1 212 ? 2.979 28.75 13.266 1 98.25 212 VAL A N 1
ATOM 1678 C CA . VAL A 1 212 ? 3.723 28.594 14.508 1 98.25 212 VAL A CA 1
ATOM 1679 C C . VAL A 1 212 ? 5.199 28.891 14.273 1 98.25 212 VAL A C 1
ATOM 1681 O O . VAL A 1 212 ? 5.809 28.359 13.344 1 98.25 212 VAL A O 1
ATOM 1684 N N . LYS A 1 213 ? 5.738 29.812 15.023 1 98.31 213 LYS A N 1
ATOM 1685 C CA . LYS A 1 213 ? 7.168 30.109 15 1 98.31 213 LYS A CA 1
ATOM 1686 C C . LYS A 1 213 ? 7.883 29.453 16.172 1 98.31 213 LYS A C 1
ATOM 1688 O O . LYS A 1 213 ? 7.395 29.484 17.297 1 98.31 213 LYS A O 1
ATOM 1693 N N . PHE A 1 214 ? 8.953 28.859 15.883 1 97.81 214 PHE A N 1
ATOM 1694 C CA . PHE A 1 214 ? 9.633 28.156 16.969 1 97.81 214 PHE A CA 1
ATOM 1695 C C . PHE A 1 214 ? 11.141 28.141 16.75 1 97.81 214 PHE A C 1
ATOM 1697 O O 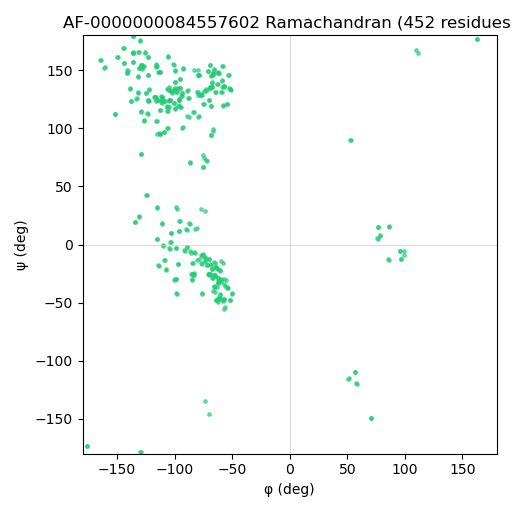. PHE A 1 214 ? 11.609 28.422 15.641 1 97.81 214 PHE A O 1
ATOM 1704 N N . SER A 1 215 ? 11.898 27.891 17.75 1 97.06 215 SER A N 1
ATOM 1705 C CA . SER A 1 215 ? 13.328 27.641 17.75 1 97.06 215 SER A CA 1
ATOM 1706 C C . SER A 1 215 ? 13.664 26.328 18.469 1 97.06 215 SER A C 1
ATOM 1708 O O . SER A 1 215 ? 12.844 25.812 19.234 1 97.06 215 SER A O 1
ATOM 1710 N N . VAL A 1 216 ? 14.711 25.766 18.109 1 95.19 216 VAL A N 1
ATOM 1711 C CA . VAL A 1 216 ? 15.141 24.531 18.766 1 95.19 216 VAL A CA 1
ATOM 1712 C C . VAL A 1 216 ? 16.547 24.719 19.328 1 95.19 216 VAL A C 1
ATOM 1714 O O . VAL A 1 216 ? 17.469 25.141 18.625 1 95.19 216 VAL A O 1
ATOM 1717 N N . ASN A 1 217 ? 16.625 24.484 20.562 1 93 217 ASN A N 1
ATOM 1718 C CA . ASN A 1 217 ? 17.906 24.469 21.266 1 93 217 ASN A CA 1
ATOM 1719 C C . ASN A 1 217 ? 18.141 23.141 21.969 1 93 217 ASN A C 1
ATOM 1721 O O . ASN A 1 217 ? 17.453 22.828 22.953 1 93 217 ASN A O 1
ATOM 1725 N N . GLU A 1 218 ? 19.125 22.391 21.484 1 88.94 218 GLU A N 1
ATOM 1726 C CA . GLU A 1 218 ? 19.406 21.047 21.984 1 88.94 218 GLU A CA 1
ATOM 1727 C C . GLU A 1 218 ? 18.156 20.156 21.875 1 88.94 218 GLU A C 1
ATOM 1729 O O . GLU A 1 218 ? 17.625 19.984 20.781 1 88.94 218 GLU A O 1
ATOM 1734 N N . LYS A 1 219 ? 17.516 19.781 22.969 1 91.94 219 LYS A N 1
ATOM 1735 C CA . LYS A 1 219 ? 16.406 18.828 22.906 1 91.94 219 LYS A CA 1
ATOM 1736 C C . LYS A 1 219 ? 15.078 19.516 23.234 1 91.94 219 LYS A C 1
ATOM 1738 O O . LYS A 1 219 ? 14.078 18.844 23.484 1 91.94 219 LYS A O 1
ATOM 1743 N N . VAL A 1 220 ? 15.172 20.875 23.109 1 95.75 220 VAL A N 1
ATOM 1744 C CA . VAL A 1 220 ? 13.961 21.594 23.469 1 95.75 220 VAL A CA 1
ATOM 1745 C C . VAL A 1 220 ? 13.5 22.453 22.297 1 95.75 220 VAL A C 1
ATOM 1747 O O . VAL A 1 220 ? 14.281 23.25 21.766 1 95.75 220 VAL A O 1
ATOM 1750 N N . LEU A 1 221 ? 12.312 22.297 21.859 1 97.25 221 LEU A N 1
ATOM 1751 C CA . LEU A 1 221 ? 11.648 23.172 20.891 1 97.25 221 LEU A CA 1
ATOM 1752 C C . LEU A 1 221 ? 10.766 24.188 21.609 1 97.25 221 LEU A C 1
ATOM 1754 O O . LEU A 1 221 ? 9.836 23.812 22.328 1 97.25 221 LEU A O 1
ATOM 1758 N N . ARG A 1 222 ? 11.086 25.422 21.406 1 97.81 222 ARG A N 1
ATOM 1759 C CA . ARG A 1 222 ? 10.328 26.484 22.047 1 97.81 222 ARG A CA 1
ATOM 1760 C C . ARG A 1 222 ? 9.5 27.266 21.031 1 97.81 222 ARG A C 1
ATOM 1762 O O . ARG A 1 222 ? 10.039 27.781 20.047 1 97.81 222 ARG A O 1
ATOM 1769 N N . VAL A 1 223 ? 8.227 27.297 21.281 1 98.5 223 VAL A N 1
ATOM 1770 C CA . VAL A 1 223 ? 7.352 28.125 20.453 1 98.5 223 VAL A CA 1
ATOM 1771 C C . VAL A 1 223 ? 7.457 29.578 20.875 1 98.5 223 VAL A C 1
ATOM 1773 O O . VAL A 1 223 ? 7.289 29.906 22.062 1 98.5 223 VAL A O 1
ATOM 1776 N N . VAL A 1 224 ? 7.699 30.453 19.906 1 98.31 224 VAL A N 1
ATOM 1777 C CA . VAL A 1 224 ? 7.984 31.828 20.281 1 98.31 224 VAL A CA 1
ATOM 1778 C C . VAL A 1 224 ? 6.863 32.75 19.781 1 98.31 224 VAL A C 1
ATOM 1780 O O . VAL A 1 224 ? 6.715 33.875 20.25 1 98.31 224 VAL A O 1
ATOM 1783 N N . ALA A 1 225 ? 6.102 32.25 18.859 1 98.38 225 ALA A N 1
ATOM 1784 C CA . ALA A 1 225 ? 4.98 33.062 18.359 1 98.38 225 ALA A CA 1
ATOM 1785 C C . ALA A 1 225 ? 3.957 32.156 17.656 1 98.38 225 ALA A C 1
ATOM 1787 O O . ALA A 1 225 ? 4.297 31.094 17.156 1 98.38 225 ALA A O 1
ATOM 1788 N N . VAL A 1 226 ? 2.734 32.531 17.641 1 98.38 226 VAL A N 1
ATOM 1789 C CA . VAL A 1 226 ? 1.648 31.969 16.859 1 98.38 226 VAL A CA 1
ATOM 1790 C C . VAL A 1 226 ? 0.854 33.094 16.172 1 98.38 226 VAL A C 1
ATOM 1792 O O . VAL A 1 226 ? 0.425 34.031 16.828 1 98.38 226 VAL A O 1
ATOM 1795 N N . TYR A 1 227 ? 0.732 32.969 14.906 1 97.19 227 TYR A N 1
ATOM 1796 C CA . TYR A 1 227 ? 0.01 33.969 14.133 1 97.19 227 TYR A CA 1
ATOM 1797 C C . TYR A 1 227 ? -1.227 33.375 13.477 1 97.19 227 TYR A C 1
ATOM 1799 O O . TYR A 1 227 ? -1.239 32.188 13.133 1 97.19 227 TYR A O 1
ATOM 1807 N N . ASP A 1 228 ? -2.236 34.188 13.203 1 91.12 228 ASP A N 1
ATOM 1808 C CA . ASP A 1 228 ? -3.436 33.812 12.469 1 91.12 228 ASP A CA 1
ATOM 1809 C C . ASP A 1 228 ? -3.236 33.938 10.961 1 91.12 228 ASP A C 1
ATOM 1811 O O . ASP A 1 228 ? -2.488 34.812 10.516 1 91.12 228 ASP A O 1
ATOM 1815 N N . MET B 1 1 ? -14.547 17.281 -15.008 1 49.62 1 MET B N 1
ATOM 1816 C CA . MET B 1 1 ? -13.938 16.016 -15.359 1 49.62 1 MET B CA 1
ATOM 1817 C C . MET B 1 1 ? -12.852 15.625 -14.359 1 49.62 1 MET B C 1
ATOM 1819 O O . MET B 1 1 ? -12.133 16.5 -13.852 1 49.62 1 MET B O 1
ATOM 1823 N N . ALA B 1 2 ? -12.922 14.359 -13.766 1 62.12 2 ALA B N 1
ATOM 1824 C CA . ALA B 1 2 ? -11.891 14.055 -12.781 1 62.12 2 ALA B CA 1
ATOM 1825 C C . ALA B 1 2 ? -10.492 14.203 -13.383 1 62.12 2 ALA B C 1
ATOM 1827 O O . ALA B 1 2 ? -10.281 13.867 -14.547 1 62.12 2 ALA B O 1
ATOM 1828 N N . ASP B 1 3 ? -9.531 14.852 -12.656 1 87.06 3 ASP B N 1
ATOM 1829 C CA . ASP B 1 3 ? -8.141 14.977 -13.086 1 87.06 3 ASP B CA 1
ATOM 1830 C C . ASP B 1 3 ? -7.508 13.602 -13.305 1 87.06 3 ASP B C 1
ATOM 1832 O O . ASP B 1 3 ? -7.77 12.664 -12.547 1 87.06 3 ASP B O 1
ATOM 1836 N N . ILE B 1 4 ? -7.09 13.375 -14.5 1 91.06 4 ILE B N 1
ATOM 1837 C CA . ILE B 1 4 ? -6.445 12.125 -14.906 1 91.06 4 ILE B CA 1
ATOM 1838 C C . ILE B 1 4 ? -4.93 12.297 -14.867 1 91.06 4 ILE B C 1
ATOM 1840 O O . ILE B 1 4 ? -4.398 13.328 -15.297 1 91.06 4 ILE B O 1
ATOM 1844 N N . ILE B 1 5 ? -4.305 11.312 -14.297 1 92.75 5 ILE B N 1
ATOM 1845 C CA . ILE B 1 5 ? -2.846 11.305 -14.312 1 92.75 5 ILE B CA 1
ATOM 1846 C C . ILE B 1 5 ? -2.346 10.102 -15.117 1 92.75 5 ILE B C 1
ATOM 1848 O O . ILE B 1 5 ? -3.039 9.094 -15.227 1 92.75 5 ILE B O 1
ATOM 1852 N N . GLU B 1 6 ? -1.18 10.25 -15.664 1 93.06 6 GLU B N 1
ATOM 1853 C CA . GLU B 1 6 ? -0.555 9.164 -16.422 1 93.06 6 GLU B CA 1
ATOM 1854 C C . GLU B 1 6 ? 0.443 8.398 -15.562 1 93.06 6 GLU B C 1
ATOM 1856 O O . GLU B 1 6 ? 1.278 8.992 -14.883 1 93.06 6 GLU B O 1
ATOM 1861 N N . ILE B 1 7 ? 0.354 7.109 -15.562 1 94.31 7 ILE B N 1
ATOM 1862 C CA . ILE B 1 7 ? 1.232 6.223 -14.812 1 94.31 7 ILE B CA 1
ATOM 1863 C C . ILE B 1 7 ? 1.927 5.254 -15.766 1 94.31 7 ILE B C 1
ATOM 1865 O O . ILE B 1 7 ? 1.284 4.664 -16.641 1 94.31 7 ILE B O 1
ATOM 1869 N N . LYS B 1 8 ? 3.172 5.109 -15.594 1 96.19 8 LYS B N 1
ATOM 1870 C CA . LYS B 1 8 ? 3.965 4.223 -16.438 1 96.19 8 LYS B CA 1
ATOM 1871 C C . LYS B 1 8 ? 4.129 2.85 -15.789 1 96.19 8 LYS B C 1
ATOM 1873 O O . LYS B 1 8 ? 4.262 2.746 -14.57 1 96.19 8 LYS B O 1
ATOM 1878 N N . ILE B 1 9 ? 4.098 1.82 -16.641 1 97.38 9 ILE B N 1
ATOM 1879 C CA . ILE B 1 9 ? 4.469 0.492 -16.156 1 97.38 9 ILE B CA 1
ATOM 1880 C C . ILE B 1 9 ? 5.984 0.407 -16 1 97.38 9 ILE B C 1
ATOM 1882 O O . ILE B 1 9 ? 6.727 0.577 -16.969 1 97.38 9 ILE B O 1
ATOM 1886 N N . ILE B 1 10 ? 6.484 0.14 -14.867 1 98.12 10 ILE B N 1
ATOM 1887 C CA . ILE B 1 10 ? 7.922 0.201 -14.641 1 98.12 10 ILE B CA 1
ATOM 1888 C C . ILE B 1 10 ? 8.523 -1.198 -14.766 1 98.12 10 ILE B C 1
ATOM 1890 O O . ILE B 1 10 ? 9.742 -1.352 -14.852 1 98.12 10 ILE B O 1
ATOM 1894 N N . GLY B 1 11 ? 7.699 -2.191 -14.703 1 98.25 11 GLY B N 1
ATOM 1895 C CA . GLY B 1 11 ? 8.117 -3.582 -14.789 1 98.25 11 GLY B CA 1
ATOM 1896 C C . GLY B 1 11 ? 6.953 -4.555 -14.773 1 98.25 11 GLY B C 1
ATOM 1897 O O . GLY B 1 11 ? 5.789 -4.145 -14.828 1 98.25 11 GLY B O 1
ATOM 1898 N N . ARG B 1 12 ? 7.285 -5.832 -14.711 1 98.38 12 ARG B N 1
ATOM 1899 C CA . ARG B 1 12 ? 6.312 -6.914 -14.633 1 98.38 12 ARG B CA 1
ATOM 1900 C C . ARG B 1 12 ? 6.789 -8.016 -13.695 1 98.38 12 ARG B C 1
ATOM 1902 O O . ARG B 1 12 ? 7.992 -8.273 -13.586 1 98.38 12 ARG B O 1
ATOM 1909 N N . ILE B 1 13 ? 5.828 -8.594 -13.086 1 98.62 13 ILE B N 1
ATOM 1910 C CA . ILE B 1 13 ? 6.18 -9.742 -12.25 1 98.62 13 ILE B CA 1
ATOM 1911 C C . ILE B 1 13 ? 5.883 -11.039 -12.992 1 98.62 13 ILE B C 1
ATOM 1913 O O . ILE B 1 13 ? 4.875 -11.141 -13.695 1 98.62 13 ILE B O 1
ATOM 1917 N N . HIS B 1 14 ? 6.75 -11.953 -12.852 1 98.12 14 HIS B N 1
ATOM 1918 C CA . HIS B 1 14 ? 6.578 -13.297 -13.391 1 98.12 14 HIS B CA 1
ATOM 1919 C C . HIS B 1 14 ? 6.379 -14.32 -12.281 1 98.12 14 HIS B C 1
ATOM 1921 O O . HIS B 1 14 ? 7.207 -14.43 -11.375 1 98.12 14 HIS B O 1
ATOM 1927 N N . THR B 1 15 ? 5.297 -15.031 -12.281 1 97.88 15 THR B N 1
ATOM 1928 C CA . THR B 1 15 ? 4.922 -16.031 -11.273 1 97.88 15 THR B CA 1
ATOM 1929 C C . THR B 1 15 ? 4.531 -17.344 -11.938 1 97.88 15 THR B C 1
ATOM 1931 O O . THR B 1 15 ? 4.57 -17.469 -13.164 1 97.88 15 THR B O 1
ATOM 1934 N N . ASP B 1 16 ? 4.145 -18.297 -11.125 1 97.44 16 ASP B N 1
ATOM 1935 C CA . ASP B 1 16 ? 3.785 -19.625 -11.609 1 97.44 16 ASP B CA 1
ATOM 1936 C C . ASP B 1 16 ? 2.299 -19.703 -11.953 1 97.44 16 ASP B C 1
ATOM 1938 O O . ASP B 1 16 ? 1.768 -20.797 -12.195 1 97.44 16 ASP B O 1
ATOM 1942 N N . PHE B 1 17 ? 1.638 -18.516 -12.008 1 97.12 17 PHE B N 1
ATOM 1943 C CA . PHE B 1 17 ? 0.208 -18.484 -12.297 1 97.12 17 PHE B CA 1
ATOM 1944 C C . PHE B 1 17 ? -0.055 -17.844 -13.656 1 97.12 17 PHE B C 1
ATOM 1946 O O . PHE B 1 17 ? -0.26 -16.625 -13.742 1 97.12 17 PHE B O 1
ATOM 1953 N N . PRO B 1 18 ? -0.192 -18.625 -14.703 1 95.5 18 PRO B N 1
ATOM 1954 C CA . PRO B 1 18 ? -0.488 -18.047 -16.016 1 95.5 18 PRO B CA 1
ATOM 1955 C C . PRO B 1 18 ? -1.916 -17.516 -16.125 1 95.5 18 PRO B C 1
ATOM 1957 O O . PRO B 1 18 ? -2.232 -16.75 -17.031 1 95.5 18 PRO B O 1
ATOM 1960 N N . THR B 1 19 ? -2.762 -17.953 -15.219 1 93.06 19 THR B N 1
ATOM 1961 C CA . THR B 1 19 ? -4.137 -17.469 -15.125 1 93.06 19 THR B CA 1
ATOM 1962 C C . THR B 1 19 ? -4.469 -17.062 -13.695 1 93.06 19 THR B C 1
ATOM 1964 O O . THR B 1 19 ? -3.666 -17.281 -12.781 1 93.06 19 THR B O 1
ATOM 1967 N N . LYS B 1 20 ? -5.645 -16.547 -13.516 1 91.88 20 LYS B N 1
ATOM 1968 C CA . LYS B 1 20 ? -6.07 -16.078 -12.203 1 91.88 20 LYS B CA 1
ATOM 1969 C C . LYS B 1 20 ? -6.461 -17.234 -11.305 1 91.88 20 LYS B C 1
ATOM 1971 O O . LYS B 1 20 ? -6.582 -17.078 -10.086 1 91.88 20 LYS B O 1
ATOM 1976 N N . PHE B 1 21 ? -6.688 -18.438 -11.891 1 92.31 21 PHE B N 1
ATOM 1977 C CA . PHE B 1 21 ? -7.152 -19.578 -11.109 1 92.31 21 PHE B CA 1
ATOM 1978 C C . PHE B 1 21 ? -6.055 -20.078 -10.18 1 92.31 21 PHE B C 1
ATOM 1980 O O . PHE B 1 21 ? -4.941 -20.359 -10.625 1 92.31 21 PHE B O 1
ATOM 1987 N N . GLY B 1 22 ? -6.371 -20.125 -8.898 1 92.5 22 GLY B N 1
ATOM 1988 C CA . GLY B 1 22 ? -5.469 -20.688 -7.906 1 92.5 22 GLY B CA 1
ATOM 1989 C C . GLY B 1 22 ? -4.629 -19.656 -7.195 1 92.5 22 GLY B C 1
ATOM 1990 O O . GLY B 1 22 ? -3.965 -19.953 -6.199 1 92.5 22 GLY B O 1
ATOM 1991 N N . ILE B 1 23 ? -4.602 -18.422 -7.715 1 93.94 23 ILE B N 1
ATOM 1992 C CA . ILE B 1 23 ? -3.826 -17.359 -7.086 1 93.94 23 ILE B CA 1
ATOM 1993 C C . ILE B 1 23 ? -4.312 -17.156 -5.652 1 93.94 23 ILE B C 1
ATOM 1995 O O . ILE B 1 23 ? -5.516 -17.109 -5.398 1 93.94 23 ILE B O 1
ATOM 1999 N N . PRO B 1 24 ? -3.336 -17.109 -4.719 1 93.06 24 PRO B N 1
ATOM 2000 C CA . PRO B 1 24 ? -3.762 -16.797 -3.352 1 93.06 24 PRO B CA 1
ATOM 2001 C C . PRO B 1 24 ? -4.59 -15.523 -3.266 1 93.06 24 PRO B C 1
ATOM 2003 O O . PRO B 1 24 ? -4.316 -14.555 -3.982 1 93.06 24 PRO B O 1
ATOM 2006 N N . ARG B 1 25 ? -5.496 -15.492 -2.406 1 88.81 25 ARG B N 1
ATOM 2007 C CA . ARG B 1 25 ? -6.422 -14.367 -2.291 1 88.81 25 ARG B CA 1
ATOM 2008 C C . ARG B 1 25 ? -5.695 -13.109 -1.828 1 88.81 25 ARG B C 1
ATOM 2010 O O . ARG B 1 25 ? -6.137 -11.992 -2.105 1 88.81 25 ARG B O 1
ATOM 2017 N N . GLN B 1 26 ? -4.656 -13.289 -1.093 1 92.75 26 GLN B N 1
ATOM 2018 C CA . GLN B 1 26 ? -3.826 -12.188 -0.61 1 92.75 26 GLN B CA 1
ATOM 2019 C C . GLN B 1 26 ? -2.354 -12.586 -0.58 1 92.75 26 GLN B C 1
ATOM 2021 O O . GLN B 1 26 ? -2.023 -13.766 -0.491 1 92.75 26 GLN B O 1
ATOM 2026 N N . SER B 1 27 ? -1.555 -11.562 -0.64 1 96.19 27 SER B N 1
ATOM 2027 C CA . SER B 1 27 ? -0.123 -11.805 -0.501 1 96.19 27 SER B CA 1
ATOM 2028 C C . SER B 1 27 ? 0.206 -12.406 0.859 1 96.19 27 SER B C 1
ATOM 2030 O O . SER B 1 27 ? -0.49 -12.148 1.844 1 96.19 27 SER B O 1
ATOM 2032 N N . GLY B 1 28 ? 1.2 -13.227 0.902 1 93.62 28 GLY B N 1
ATOM 2033 C CA . GLY B 1 28 ? 1.682 -13.797 2.15 1 93.62 28 GLY B CA 1
ATOM 2034 C C . GLY B 1 28 ? 0.919 -15.039 2.572 1 93.62 28 GLY B C 1
ATOM 2035 O O . GLY B 1 28 ? 1.331 -15.742 3.498 1 93.62 28 GLY B O 1
ATOM 2036 N N . VAL B 1 29 ? -0.243 -15.352 1.947 1 91.69 29 VAL B N 1
ATOM 2037 C CA . VAL B 1 29 ? -1.021 -16.531 2.289 1 91.69 29 VAL B CA 1
ATOM 2038 C C . VAL B 1 29 ? -0.212 -17.797 1.979 1 91.69 29 VAL B C 1
ATOM 2040 O O . VAL B 1 29 ? -0.142 -18.703 2.799 1 91.69 29 VAL B O 1
ATOM 2043 N N . VAL B 1 30 ? 0.353 -17.828 0.819 1 93.5 30 VAL B N 1
ATOM 2044 C CA . VAL B 1 30 ? 1.31 -18.875 0.464 1 93.5 30 VAL B CA 1
ATOM 2045 C C . VAL B 1 30 ? 2.723 -18.297 0.453 1 93.5 30 VAL B C 1
ATOM 2047 O O . VAL B 1 30 ? 3.156 -17.719 -0.546 1 93.5 30 VAL B O 1
ATOM 2050 N N . LYS B 1 31 ? 3.438 -18.5 1.43 1 92.94 31 LYS B N 1
ATOM 2051 C CA . LYS B 1 31 ? 4.695 -17.812 1.698 1 92.94 31 LYS B CA 1
ATOM 2052 C C . LYS B 1 31 ? 5.781 -18.25 0.719 1 92.94 31 LYS B C 1
ATOM 2054 O O . LYS B 1 31 ? 6.672 -17.469 0.378 1 92.94 31 LYS B O 1
ATOM 2059 N N . GLU B 1 32 ? 5.625 -19.438 0.197 1 91.62 32 GLU B N 1
ATOM 2060 C CA . GLU B 1 32 ? 6.715 -20.016 -0.586 1 91.62 32 GLU B CA 1
ATOM 2061 C C . GLU B 1 32 ? 6.562 -19.688 -2.068 1 91.62 32 GLU B C 1
ATOM 2063 O O . GLU B 1 32 ? 7.445 -20 -2.873 1 91.62 32 GLU B O 1
ATOM 2068 N N . LEU B 1 33 ? 5.496 -19.062 -2.387 1 95.06 33 LEU B N 1
ATOM 2069 C CA . LEU B 1 33 ? 5.281 -18.719 -3.787 1 95.06 33 LEU B CA 1
ATOM 2070 C C . LEU B 1 33 ? 6.273 -17.656 -4.242 1 95.06 33 LEU B C 1
ATOM 2072 O O . LEU B 1 33 ? 6.285 -16.547 -3.713 1 95.06 33 LEU B O 1
ATOM 2076 N N . LYS B 1 34 ? 7.043 -18.016 -5.207 1 95.25 34 LYS B N 1
ATOM 2077 C CA . LYS B 1 34 ? 8.094 -17.125 -5.688 1 95.25 34 LYS B CA 1
ATOM 2078 C C . LYS B 1 34 ? 7.594 -16.266 -6.852 1 95.25 34 LYS B C 1
ATOM 2080 O O . LYS B 1 34 ? 6.66 -16.656 -7.559 1 95.25 34 LYS B O 1
ATOM 2085 N N . GLY B 1 35 ? 8.172 -15.102 -6.977 1 97.44 35 GLY B N 1
ATOM 2086 C CA . GLY B 1 35 ? 8.008 -14.203 -8.109 1 97.44 35 GLY B CA 1
ATOM 2087 C C . GLY B 1 35 ? 9.289 -13.492 -8.5 1 97.44 35 GLY B C 1
ATOM 2088 O O . GLY B 1 35 ? 10.195 -13.352 -7.68 1 97.44 35 GLY B O 1
ATOM 2089 N N . ARG B 1 36 ? 9.375 -13.195 -9.773 1 98.38 36 ARG B N 1
ATOM 2090 C CA . ARG B 1 36 ? 10.461 -12.398 -10.312 1 98.38 36 ARG B CA 1
ATOM 2091 C C . ARG B 1 36 ? 9.945 -11.086 -10.898 1 98.38 36 ARG B C 1
ATOM 2093 O O . ARG B 1 36 ? 9.062 -11.094 -11.758 1 98.38 36 ARG B O 1
ATOM 2100 N N . ILE B 1 37 ? 10.484 -10.047 -10.406 1 98.81 37 ILE B N 1
ATOM 2101 C CA . ILE B 1 37 ? 10.102 -8.742 -10.953 1 98.81 37 ILE B CA 1
ATOM 2102 C C . ILE B 1 37 ? 11.164 -8.266 -11.938 1 98.81 37 ILE B C 1
ATOM 2104 O O . ILE B 1 37 ? 12.305 -8.016 -11.547 1 98.81 37 ILE B O 1
ATOM 2108 N N . VAL B 1 38 ? 10.766 -8.117 -13.172 1 98.69 38 VAL B N 1
ATOM 2109 C CA . VAL B 1 38 ? 11.641 -7.668 -14.258 1 98.69 38 VAL B CA 1
ATOM 2110 C C . VAL B 1 38 ? 11.25 -6.254 -14.68 1 98.69 38 VAL B C 1
ATOM 2112 O O . VAL B 1 38 ? 10.102 -6 -15.039 1 98.69 38 VAL B O 1
ATOM 2115 N N . PHE B 1 39 ? 12.227 -5.383 -14.617 1 98.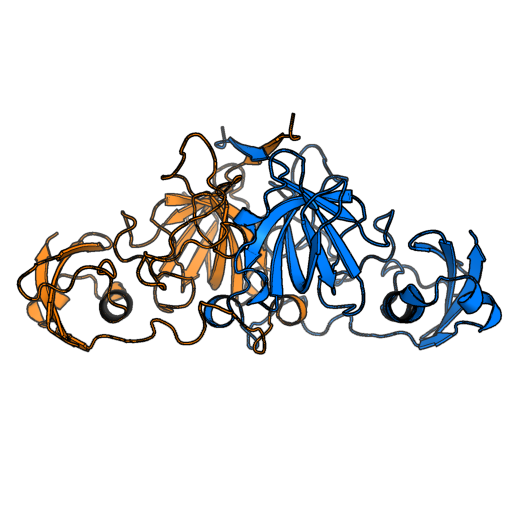44 39 PHE B N 1
ATOM 2116 C CA . PHE B 1 39 ? 11.953 -3.984 -14.93 1 98.44 39 PHE B CA 1
ATOM 2117 C C . PHE B 1 39 ? 11.891 -3.762 -16.438 1 98.44 39 PHE B C 1
ATOM 2119 O O . PHE B 1 39 ? 12.586 -4.438 -17.203 1 98.44 39 PHE B O 1
ATOM 2126 N N . GLU B 1 40 ? 11.039 -2.846 -16.906 1 97.44 40 GLU B N 1
ATOM 2127 C CA . GLU B 1 40 ? 11.094 -2.373 -18.281 1 97.44 40 GLU B CA 1
ATOM 2128 C C . GLU B 1 40 ? 12.461 -1.762 -18.609 1 97.44 40 GLU B C 1
ATOM 2130 O O . GLU B 1 40 ? 13.141 -1.251 -17.719 1 97.44 40 GLU B O 1
ATOM 2135 N N . PRO B 1 41 ? 12.852 -1.781 -19.812 1 96.19 41 PRO B N 1
ATOM 2136 C CA . PRO B 1 41 ? 14.195 -1.354 -20.188 1 96.19 41 PRO B CA 1
ATOM 2137 C C . PRO B 1 41 ? 14.57 0.009 -19.609 1 96.19 41 PRO B C 1
ATOM 2139 O O . PRO B 1 41 ? 15.688 0.19 -19.125 1 96.19 41 PRO B O 1
ATOM 2142 N N . GLU B 1 42 ? 13.711 0.944 -19.609 1 94.38 42 GLU B N 1
ATOM 2143 C CA . GLU B 1 42 ? 13.969 2.299 -19.125 1 94.38 42 GLU B CA 1
ATOM 2144 C C . GLU B 1 42 ? 14.352 2.297 -17.641 1 94.38 42 GLU B C 1
ATOM 2146 O O . GLU B 1 42 ? 15.062 3.189 -17.188 1 94.38 42 GLU B O 1
ATOM 2151 N N . TYR B 1 43 ? 13.984 1.28 -16.953 1 96.31 43 TYR B N 1
ATOM 2152 C CA . TYR B 1 43 ? 14.133 1.298 -15.5 1 96.31 43 TYR B CA 1
ATOM 2153 C C . TYR B 1 43 ? 15.133 0.236 -15.047 1 96.31 43 TYR B C 1
ATOM 2155 O O . TYR B 1 43 ? 15.258 -0.032 -13.844 1 96.31 43 TYR B O 1
ATOM 2163 N N . ARG B 1 44 ? 15.727 -0.403 -15.992 1 96.44 44 ARG B N 1
ATOM 2164 C CA . ARG B 1 44 ? 16.75 -1.384 -15.672 1 96.44 44 ARG B CA 1
ATOM 2165 C C . ARG B 1 44 ? 18.031 -0.701 -15.211 1 96.44 44 ARG B C 1
ATOM 2167 O O . ARG B 1 44 ? 19.031 -0.672 -15.938 1 96.44 44 ARG B O 1
ATOM 2174 N N . ASN B 1 45 ? 18.031 -0.161 -14.031 1 95.56 45 ASN B N 1
ATOM 2175 C CA . ASN B 1 45 ? 19.125 0.581 -13.406 1 95.56 45 ASN B CA 1
ATOM 2176 C C . ASN B 1 45 ? 19.438 0.058 -12.008 1 95.56 45 ASN B C 1
ATOM 2178 O O . ASN B 1 45 ? 18.625 0.201 -11.094 1 95.56 45 ASN B O 1
ATOM 2182 N N . GLU B 1 46 ? 20.594 -0.488 -11.836 1 96.06 46 GLU B N 1
ATOM 2183 C CA . GLU B 1 46 ? 20.984 -1.063 -10.555 1 96.06 46 GLU B CA 1
ATOM 2184 C C . GLU B 1 46 ? 21.016 -0.003 -9.453 1 96.06 46 GLU B C 1
ATOM 2186 O O . GLU B 1 46 ? 20.75 -0.302 -8.289 1 96.06 46 GLU B O 1
ATOM 2191 N N . ASP B 1 47 ? 21.359 1.167 -9.828 1 96.75 47 ASP B N 1
ATOM 2192 C CA . ASP B 1 47 ? 21.438 2.248 -8.852 1 96.75 47 ASP B CA 1
ATOM 2193 C C . ASP B 1 47 ? 20.078 2.527 -8.219 1 96.75 47 ASP B C 1
ATOM 2195 O O . ASP B 1 47 ? 20 2.986 -7.078 1 96.75 47 ASP B O 1
ATOM 2199 N N . ALA B 1 48 ? 19 2.27 -8.93 1 97.81 48 ALA B N 1
ATOM 2200 C CA . ALA B 1 48 ? 17.641 2.523 -8.438 1 97.81 48 ALA B CA 1
ATOM 2201 C C . ALA B 1 48 ? 17.281 1.55 -7.32 1 97.81 48 ALA B C 1
ATOM 2203 O O . ALA B 1 48 ? 16.297 1.759 -6.605 1 97.81 48 ALA B O 1
ATOM 2204 N N . LEU B 1 49 ? 18.078 0.516 -7.145 1 98 49 LEU B N 1
ATOM 2205 C CA . LEU B 1 49 ? 17.797 -0.518 -6.152 1 98 49 LEU B CA 1
ATOM 2206 C C . LEU B 1 49 ? 18.797 -0.461 -5.004 1 98 49 LEU B C 1
ATOM 2208 O O . LEU B 1 49 ? 18.703 -1.253 -4.062 1 98 49 LEU B O 1
ATOM 2212 N N . ARG B 1 50 ? 19.719 0.473 -5.125 1 96.69 50 ARG B N 1
ATOM 2213 C CA . ARG B 1 50 ? 20.766 0.574 -4.109 1 96.69 50 ARG B CA 1
ATOM 2214 C C . ARG B 1 50 ? 20.156 0.699 -2.715 1 96.69 50 ARG B C 1
ATOM 2216 O O . ARG B 1 50 ? 19.406 1.637 -2.438 1 96.69 50 ARG B O 1
ATOM 2223 N N . GLY B 1 51 ? 20.5 -0.288 -1.809 1 96.06 51 GLY B N 1
ATOM 2224 C CA . GLY B 1 51 ? 20.031 -0.258 -0.434 1 96.06 51 GLY B CA 1
ATOM 2225 C C . GLY B 1 51 ? 18.781 -1.102 -0.21 1 96.06 51 GLY B C 1
ATOM 2226 O O . GLY B 1 51 ? 18.375 -1.325 0.932 1 96.06 51 GLY B O 1
ATOM 2227 N N . ILE B 1 52 ? 18.203 -1.659 -1.269 1 97.56 52 ILE B N 1
ATOM 2228 C CA . ILE B 1 52 ? 16.922 -2.342 -1.178 1 97.56 52 ILE B CA 1
ATOM 2229 C C . ILE B 1 52 ? 17.078 -3.645 -0.398 1 97.56 52 ILE B C 1
ATOM 2231 O O . ILE B 1 52 ? 16.141 -4.098 0.264 1 97.56 52 ILE B O 1
ATOM 2235 N N . GLU B 1 53 ? 18.234 -4.195 -0.389 1 96.94 53 GLU B N 1
ATOM 2236 C CA . GLU B 1 53 ? 18.5 -5.477 0.262 1 96.94 53 GLU B CA 1
ATOM 2237 C C . GLU B 1 53 ? 18.406 -5.355 1.78 1 96.94 53 GLU B C 1
ATOM 2239 O O . GLU B 1 53 ? 18.312 -6.363 2.486 1 96.94 53 GLU B O 1
ATOM 2244 N N . GLY B 1 54 ? 18.453 -4.156 2.275 1 96.19 54 GLY B N 1
ATOM 2245 C CA . GLY B 1 54 ? 18.312 -3.943 3.705 1 96.19 54 GLY B CA 1
ATOM 2246 C C . GLY B 1 54 ? 16.891 -4.137 4.195 1 96.19 54 GLY B C 1
ATOM 2247 O O . GLY B 1 54 ? 16.641 -4.238 5.398 1 96.19 54 GLY B O 1
ATOM 2248 N N . PHE B 1 55 ? 15.953 -4.227 3.316 1 97.88 55 PHE B N 1
ATOM 2249 C CA . PHE B 1 55 ? 14.547 -4.402 3.648 1 97.88 55 PHE B CA 1
ATOM 2250 C C . PHE B 1 55 ? 14.102 -5.836 3.396 1 97.88 55 PHE B C 1
ATOM 2252 O O . PHE B 1 55 ? 14.367 -6.398 2.332 1 97.88 55 PHE B O 1
ATOM 2259 N N . SER B 1 56 ? 13.438 -6.352 4.363 1 98.44 56 SER B N 1
ATOM 2260 C CA . SER B 1 56 ? 13.008 -7.742 4.227 1 98.44 56 SER B CA 1
ATOM 2261 C C . SER B 1 56 ? 11.719 -7.848 3.428 1 98.44 56 SER B C 1
ATOM 2263 O O . SER B 1 56 ? 11.422 -8.898 2.857 1 98.44 56 SER B O 1
ATOM 2265 N N . HIS B 1 57 ? 10.93 -6.781 3.445 1 98.69 57 HIS B N 1
ATOM 2266 C CA . HIS B 1 57 ? 9.648 -6.793 2.746 1 98.69 57 HIS B CA 1
ATOM 2267 C C . HIS B 1 57 ? 9.492 -5.555 1.868 1 98.69 57 HIS B C 1
ATOM 2269 O O . HIS B 1 57 ? 10.094 -4.516 2.139 1 98.69 57 HIS B O 1
ATOM 2275 N N . LEU B 1 58 ? 8.727 -5.715 0.815 1 98.75 58 LEU B N 1
ATOM 2276 C CA . LEU B 1 58 ? 8.422 -4.648 -0.137 1 98.75 58 LEU B CA 1
ATOM 2277 C C . LEU B 1 58 ? 6.918 -4.535 -0.366 1 98.75 58 LEU B C 1
ATOM 2279 O O . LEU B 1 58 ? 6.188 -5.516 -0.22 1 98.75 58 LEU B O 1
ATOM 2283 N N . TRP B 1 59 ? 6.504 -3.32 -0.694 1 98.88 59 TRP B N 1
ATOM 2284 C CA . TRP B 1 59 ? 5.184 -3.09 -1.27 1 98.88 59 TRP B CA 1
ATOM 2285 C C . TRP B 1 59 ? 5.246 -3.082 -2.793 1 98.88 59 TRP B C 1
ATOM 2287 O O . TRP B 1 59 ? 6.102 -2.42 -3.383 1 98.88 59 TRP B O 1
ATOM 2297 N N . LEU B 1 60 ? 4.391 -3.818 -3.383 1 98.88 60 LEU B N 1
ATOM 2298 C CA . LEU B 1 60 ? 4.152 -3.732 -4.82 1 98.88 60 LEU B CA 1
ATOM 2299 C C . LEU B 1 60 ? 2.83 -3.027 -5.109 1 98.88 60 LEU B C 1
ATOM 2301 O O . LEU B 1 60 ? 1.78 -3.439 -4.613 1 98.88 60 LEU B O 1
ATOM 2305 N N . ILE B 1 61 ? 2.889 -1.954 -5.762 1 98.88 61 ILE B N 1
ATOM 2306 C CA . ILE B 1 61 ? 1.712 -1.338 -6.367 1 98.88 61 ILE B CA 1
ATOM 2307 C C . ILE B 1 61 ? 1.61 -1.752 -7.832 1 98.88 61 ILE B C 1
ATOM 2309 O O . ILE B 1 61 ? 2.559 -1.571 -8.602 1 98.88 61 ILE B O 1
ATOM 2313 N N . TRP B 1 62 ? 0.474 -2.301 -8.188 1 98.25 62 TRP B N 1
ATOM 2314 C CA . TRP B 1 62 ? 0.422 -2.957 -9.492 1 98.25 62 TRP B CA 1
ATOM 2315 C C . TRP B 1 62 ? -0.944 -2.768 -10.141 1 98.25 62 TRP B C 1
ATOM 2317 O O . TRP B 1 62 ? -1.861 -2.221 -9.523 1 98.25 62 TRP B O 1
ATOM 2327 N N . HIS B 1 63 ? -1.061 -3.121 -11.398 1 96.81 63 HIS B N 1
ATOM 2328 C CA . HIS B 1 63 ? -2.24 -2.83 -12.211 1 96.81 63 HIS B CA 1
ATOM 2329 C C . HIS B 1 63 ? -3.002 -4.105 -12.547 1 96.81 63 HIS B C 1
ATOM 2331 O O . HIS B 1 63 ? -2.412 -5.082 -13.023 1 96.81 63 HIS B O 1
ATOM 2337 N N . PHE B 1 64 ? -4.344 -4.078 -12.227 1 93.81 64 PHE B N 1
ATOM 2338 C CA . PHE B 1 64 ? -5.207 -5.152 -12.703 1 93.81 64 PHE B CA 1
ATOM 2339 C C . PHE B 1 64 ? -5.367 -5.09 -14.219 1 93.81 64 PHE B C 1
ATOM 2341 O O . PHE B 1 64 ? -6.203 -4.348 -14.727 1 93.81 64 PHE B O 1
ATOM 2348 N N . SER B 1 65 ? -4.578 -5.809 -14.969 1 83.38 65 SER B N 1
ATOM 2349 C CA . SER B 1 65 ? -4.535 -5.629 -16.422 1 83.38 65 SER B CA 1
ATOM 2350 C C . SER B 1 65 ? -5.617 -6.457 -17.109 1 83.38 65 SER B C 1
ATOM 2352 O O . SER B 1 65 ? -5.988 -6.172 -18.25 1 83.38 65 SER B O 1
ATOM 2354 N N . GLU B 1 66 ? -6.094 -7.453 -16.641 1 72.69 66 GLU B N 1
ATOM 2355 C CA . GLU B 1 66 ? -7.082 -8.289 -17.312 1 72.69 66 GLU B CA 1
ATOM 2356 C C . GLU B 1 66 ? -8.492 -7.746 -17.125 1 72.69 66 GLU B C 1
ATOM 2358 O O . GLU B 1 66 ? -9.375 -7.984 -17.953 1 72.69 66 GLU B O 1
ATOM 2363 N N . ASN B 1 67 ? -8.836 -7.012 -16.156 1 60.09 67 ASN B N 1
ATOM 2364 C CA . ASN B 1 67 ? -10.203 -6.617 -15.828 1 60.09 67 ASN B CA 1
ATOM 2365 C C . ASN B 1 67 ? -10.516 -5.215 -16.344 1 60.09 67 ASN B C 1
ATOM 2367 O O . ASN B 1 67 ? -11.32 -4.5 -15.742 1 60.09 67 ASN B O 1
ATOM 2371 N N . VAL B 1 68 ? -9.891 -4.82 -17.5 1 59.25 68 VAL B N 1
ATOM 2372 C CA . VAL B 1 68 ? -10.172 -3.438 -17.859 1 59.25 68 VAL B CA 1
ATOM 2373 C C . VAL B 1 68 ? -11.594 -3.334 -18.422 1 59.25 68 VAL B C 1
ATOM 2375 O O . VAL B 1 68 ? -11.891 -3.896 -19.484 1 59.25 68 VAL B O 1
ATOM 2378 N N . ARG B 1 69 ? -12.594 -3.371 -17.422 1 61.34 69 ARG B N 1
ATOM 2379 C CA . ARG B 1 69 ? -13.961 -3.084 -17.844 1 61.34 69 ARG B CA 1
ATOM 2380 C C . ARG B 1 69 ? -14.211 -1.581 -17.906 1 61.34 69 ARG B C 1
ATOM 2382 O O . ARG B 1 69 ? -13.492 -0.8 -17.281 1 61.34 69 ARG B O 1
ATOM 2389 N N . GLU B 1 70 ? -15.117 -1.373 -18.844 1 68.31 70 GLU B N 1
ATOM 2390 C CA . GLU B 1 70 ? -15.594 -0.002 -18.984 1 68.31 70 GLU B CA 1
ATOM 2391 C C . GLU B 1 70 ? -16.391 0.424 -17.75 1 68.31 70 GLU B C 1
ATOM 2393 O O . GLU B 1 70 ? -17.391 -0.217 -17.391 1 68.31 70 GLU B O 1
ATOM 2398 N N . GLY B 1 71 ? -15.812 1.152 -16.812 1 77.75 71 GLY B N 1
ATOM 2399 C CA . GLY B 1 71 ? -16.531 1.727 -15.688 1 77.75 71 GLY B CA 1
ATOM 2400 C C . GLY B 1 71 ? -16.203 1.06 -14.367 1 77.75 71 GLY B C 1
ATOM 2401 O O . GLY B 1 71 ? -15.453 0.083 -14.328 1 77.75 71 GLY B O 1
ATOM 2402 N N . TRP B 1 72 ? -16.547 1.584 -13.273 1 84.56 72 TRP B N 1
ATOM 2403 C CA . TRP B 1 72 ? -16.375 1.038 -11.93 1 84.56 72 TRP B CA 1
ATOM 2404 C C . TRP B 1 72 ? -17.719 0.742 -11.281 1 84.56 72 TRP B C 1
ATOM 2406 O O . TRP B 1 72 ? -18.766 1.207 -11.758 1 84.56 72 TRP B O 1
ATOM 2416 N N . SER B 1 73 ? -17.859 -0.218 -10.445 1 90.62 73 SER B N 1
ATOM 2417 C CA . SER B 1 73 ? -19.031 -0.517 -9.633 1 90.62 73 SER B CA 1
ATOM 2418 C C . SER B 1 73 ? -18.812 -0.11 -8.18 1 90.62 73 SER B C 1
ATOM 2420 O O . SER B 1 73 ? -17.766 -0.404 -7.594 1 90.62 73 SER B O 1
ATOM 2422 N N . PRO B 1 74 ? -19.828 0.529 -7.625 1 95.25 74 PRO B N 1
ATOM 2423 C CA . PRO B 1 74 ? -19.656 0.947 -6.23 1 95.25 74 PRO B CA 1
ATOM 2424 C C . PRO B 1 74 ? -19.656 -0.23 -5.258 1 95.25 74 PRO B C 1
ATOM 2426 O O . PRO B 1 74 ? -19.125 -0.121 -4.152 1 95.25 74 PRO B O 1
ATOM 2429 N N . THR B 1 75 ? -20.312 -1.298 -5.719 1 96.12 75 THR B N 1
ATOM 2430 C CA . THR B 1 75 ? -20.375 -2.459 -4.84 1 96.12 75 THR B CA 1
ATOM 2431 C C . THR B 1 75 ? -19.938 -3.721 -5.578 1 96.12 75 THR B C 1
ATOM 2433 O O . THR B 1 75 ? -19.922 -3.754 -6.809 1 96.12 75 THR B O 1
ATOM 2436 N N . VAL B 1 76 ? -19.469 -4.648 -4.812 1 93.12 76 VAL B N 1
ATOM 2437 C CA . VAL B 1 76 ? -19.078 -5.957 -5.309 1 93.12 76 VAL B CA 1
ATOM 2438 C C . VAL B 1 76 ? -19.594 -7.047 -4.371 1 93.12 76 VAL B C 1
ATOM 2440 O O . VAL B 1 76 ? -20.047 -6.754 -3.264 1 93.12 76 VAL B O 1
ATOM 2443 N N . ARG B 1 77 ? -19.562 -8.195 -4.828 1 88.44 77 ARG B N 1
ATOM 2444 C CA . ARG B 1 77 ? -19.906 -9.375 -4.031 1 88.44 77 ARG B CA 1
ATOM 2445 C C . ARG B 1 77 ? -18.656 -10.195 -3.729 1 88.44 77 ARG B C 1
ATOM 2447 O O . ARG B 1 77 ? -18.25 -11.039 -4.535 1 88.44 77 ARG B O 1
ATOM 2454 N N . PRO B 1 78 ? -18.156 -9.922 -2.549 1 81.81 78 PRO B N 1
ATOM 2455 C CA . PRO B 1 78 ? -16.953 -10.703 -2.24 1 81.81 78 PRO B CA 1
ATOM 2456 C C . PRO B 1 78 ? -17.234 -12.188 -2.059 1 81.81 78 PRO B C 1
ATOM 2458 O O . PRO B 1 78 ? -18.234 -12.555 -1.419 1 81.81 78 PRO B O 1
ATOM 2461 N N . PRO B 1 79 ? -16.406 -13.07 -2.541 1 70.69 79 PRO B N 1
ATOM 2462 C CA . PRO B 1 79 ? -16.594 -14.516 -2.383 1 70.69 79 PRO B CA 1
ATOM 2463 C C . PRO B 1 79 ? -16.625 -14.953 -0.919 1 70.69 79 PRO B C 1
ATOM 2465 O O . PRO B 1 79 ? -17.359 -15.875 -0.565 1 70.69 79 PRO B O 1
ATOM 2468 N N . ILE B 1 80 ? -15.969 -14.281 -0.075 1 68.69 80 ILE B N 1
ATOM 2469 C CA . ILE B 1 80 ? -15.844 -14.656 1.329 1 68.69 80 ILE B CA 1
ATOM 2470 C C . ILE B 1 80 ? -17.203 -14.562 2.014 1 68.69 80 ILE B C 1
ATOM 2472 O O . ILE B 1 80 ? -17.453 -15.242 3.014 1 68.69 80 ILE B O 1
ATOM 2476 N N . LEU B 1 81 ? -18.031 -13.773 1.552 1 69.5 81 LEU B N 1
ATOM 2477 C CA . LEU B 1 81 ? -19.344 -13.602 2.148 1 69.5 81 LEU B CA 1
ATOM 2478 C C . LEU B 1 81 ? -20.375 -14.469 1.437 1 69.5 81 LEU B C 1
ATOM 2480 O O . LEU B 1 81 ? -21.578 -14.242 1.566 1 69.5 81 LEU B O 1
ATOM 2484 N N . GLY B 1 82 ? -19.953 -15.383 0.812 1 67 82 GLY B N 1
ATOM 2485 C CA . GLY B 1 82 ? -20.875 -16.328 0.171 1 67 82 GLY B CA 1
ATOM 2486 C C . GLY B 1 82 ? -21.5 -15.766 -1.091 1 67 82 GLY B C 1
ATOM 2487 O O . GLY B 1 82 ? -22.422 -16.375 -1.648 1 67 82 GLY B O 1
ATOM 2488 N N . GLY B 1 83 ? -21.094 -14.648 -1.469 1 65.56 83 GLY B N 1
ATOM 2489 C CA . GLY B 1 83 ? -21.531 -14.062 -2.727 1 65.56 83 GLY B CA 1
ATOM 2490 C C . GLY B 1 83 ? -22.922 -13.445 -2.648 1 65.56 83 GLY B C 1
ATOM 2491 O O . GLY B 1 83 ? -23.438 -12.945 -3.65 1 65.56 83 GLY B O 1
ATOM 2492 N N . ASN B 1 84 ? -23.469 -13.352 -1.587 1 76.62 84 ASN B N 1
ATOM 2493 C CA . ASN B 1 84 ? -24.844 -12.875 -1.521 1 76.62 84 ASN B CA 1
ATOM 2494 C C . ASN B 1 84 ? -24.938 -11.484 -0.906 1 76.62 84 ASN B C 1
ATOM 2496 O O . ASN B 1 84 ? -25.953 -10.805 -1.031 1 76.62 84 ASN B O 1
ATOM 2500 N N . THR B 1 85 ? -23.953 -11.078 -0.349 1 86.69 85 THR B N 1
ATOM 2501 C CA . THR B 1 85 ? -23.938 -9.75 0.261 1 86.69 85 THR B CA 1
ATOM 2502 C C . THR B 1 85 ? -23.016 -8.812 -0.509 1 86.69 85 THR B C 1
ATOM 2504 O O . THR B 1 85 ? -21.875 -9.188 -0.842 1 86.69 85 THR B O 1
ATOM 2507 N N . ARG B 1 86 ? -23.547 -7.699 -0.889 1 93.06 86 ARG B N 1
ATOM 2508 C CA . ARG B 1 86 ? -22.75 -6.703 -1.59 1 93.06 86 ARG B CA 1
ATOM 2509 C C . ARG B 1 86 ? -22.078 -5.754 -0.605 1 93.06 86 ARG B C 1
ATOM 2511 O O . ARG B 1 86 ? -22.703 -5.305 0.361 1 93.06 86 ARG B O 1
ATOM 2518 N N . VAL B 1 87 ? -20.859 -5.539 -0.795 1 95.5 87 VAL B N 1
ATOM 2519 C CA . VAL B 1 87 ? -20.109 -4.586 0.014 1 95.5 87 VAL B CA 1
ATOM 2520 C C . VAL B 1 87 ? -19.469 -3.539 -0.89 1 95.5 87 VAL B C 1
ATOM 2522 O O . VAL B 1 87 ? -19.391 -3.717 -2.107 1 95.5 87 VAL B O 1
ATOM 2525 N N . GLY B 1 88 ? -19.078 -2.402 -0.295 1 97.19 88 GLY B N 1
ATOM 2526 C CA . GLY B 1 88 ? -18.5 -1.313 -1.062 1 97.19 88 GLY B CA 1
ATOM 2527 C C . GLY B 1 88 ? -17.125 -1.644 -1.617 1 97.19 88 GLY B C 1
ATOM 2528 O O . GLY B 1 88 ? -16.328 -2.305 -0.954 1 97.19 88 GLY B O 1
ATOM 2529 N N . VAL B 1 89 ? -16.859 -1.121 -2.799 1 96.94 89 VAL B N 1
ATOM 2530 C CA . VAL B 1 89 ? -15.602 -1.421 -3.484 1 96.94 89 VAL B CA 1
ATOM 2531 C C . VAL B 1 89 ? -14.422 -0.926 -2.646 1 96.94 89 VAL B C 1
ATOM 2533 O O . VAL B 1 89 ? -13.367 -1.562 -2.611 1 96.94 89 VAL B O 1
ATOM 2536 N N . PHE B 1 90 ? -14.562 0.204 -1.846 1 98 90 PHE B N 1
ATOM 2537 C CA . PHE B 1 90 ? -13.469 0.753 -1.062 1 98 90 PHE B CA 1
ATOM 2538 C C . PHE B 1 90 ? -13.32 0.011 0.262 1 98 90 PHE B C 1
ATOM 2540 O O . PHE B 1 90 ? -12.352 0.223 0.996 1 98 90 PHE B O 1
ATOM 2547 N N . ALA B 1 91 ? -14.281 -0.896 0.544 1 97.12 91 ALA B N 1
ATOM 2548 C CA . ALA B 1 91 ? -14.172 -1.806 1.682 1 97.12 91 ALA B CA 1
ATOM 2549 C C . ALA B 1 91 ? -13.617 -3.16 1.246 1 97.12 91 ALA B C 1
ATOM 2551 O O . ALA B 1 91 ? -13.68 -4.133 2.002 1 97.12 91 ALA B O 1
ATOM 2552 N N . THR B 1 92 ? -13.117 -3.236 0.033 1 96 92 THR B N 1
ATOM 2553 C CA . THR B 1 92 ? -12.57 -4.477 -0.506 1 96 92 THR B CA 1
ATOM 2554 C C . THR B 1 92 ? -11.25 -4.211 -1.236 1 96 92 THR B C 1
ATOM 2556 O O . THR B 1 92 ? -10.789 -3.068 -1.294 1 96 92 THR B O 1
ATOM 2559 N N . ARG B 1 93 ? -10.68 -5.246 -1.742 1 95.62 93 ARG B N 1
ATOM 2560 C CA . ARG B 1 93 ? -9.523 -5.164 -2.633 1 95.62 93 ARG B CA 1
ATOM 2561 C C . ARG B 1 93 ? -9.875 -5.684 -4.027 1 95.62 93 ARG B C 1
ATOM 2563 O O . ARG B 1 93 ? -9.008 -6.188 -4.738 1 95.62 93 ARG B O 1
ATOM 2570 N N . SER B 1 94 ? -11.117 -5.484 -4.391 1 92.62 94 SER B N 1
ATOM 2571 C CA . SER B 1 94 ? -11.656 -5.918 -5.676 1 92.62 94 SER B CA 1
ATOM 2572 C C . SER B 1 94 ? -11.016 -5.16 -6.832 1 92.62 94 SER B C 1
ATOM 2574 O O . SER B 1 94 ? -10.742 -3.963 -6.723 1 92.62 94 SER B O 1
ATOM 2576 N N . PRO B 1 95 ? -10.883 -5.879 -8 1 92.75 95 PRO B N 1
ATOM 2577 C CA . PRO B 1 95 ? -10.383 -5.191 -9.195 1 92.75 95 PRO B CA 1
ATOM 2578 C C . PRO B 1 95 ? -11.414 -4.254 -9.812 1 92.75 95 PRO B C 1
ATOM 2580 O O . PRO B 1 95 ? -11.078 -3.455 -10.695 1 92.75 95 PRO B O 1
ATOM 2583 N N . PHE B 1 96 ? -12.648 -4.344 -9.453 1 92 96 PHE B N 1
ATOM 2584 C CA . PHE B 1 96 ? -13.727 -3.543 -10.016 1 92 96 PHE B CA 1
ATOM 2585 C C . PHE B 1 96 ? -13.859 -2.211 -9.289 1 92 96 PHE B C 1
ATOM 2587 O O . PHE B 1 96 ? -14.859 -1.959 -8.609 1 92 96 PHE B O 1
ATOM 2594 N N . ARG B 1 97 ? -12.93 -1.41 -9.508 1 95.56 97 ARG B N 1
ATOM 2595 C CA . ARG B 1 97 ? -12.797 -0.129 -8.82 1 95.56 97 ARG B CA 1
ATOM 2596 C C . ARG B 1 97 ? -12.43 0.982 -9.797 1 95.56 97 ARG B C 1
ATOM 2598 O O . ARG B 1 97 ? -12.086 0.713 -10.953 1 95.56 97 ARG B O 1
ATOM 2605 N N . PRO B 1 98 ? -12.594 2.299 -9.359 1 94.88 98 PRO B N 1
ATOM 2606 C CA . PRO B 1 98 ? -12.336 3.396 -10.297 1 94.88 98 PRO B CA 1
ATOM 2607 C C . PRO B 1 98 ? -10.977 3.289 -10.977 1 94.88 98 PRO B C 1
ATOM 2609 O O . PRO B 1 98 ? -10.867 3.525 -12.188 1 94.88 98 PRO B O 1
ATOM 2612 N N . ASN B 1 99 ? -9.953 3.043 -10.18 1 95.88 99 ASN B N 1
ATOM 2613 C CA . ASN B 1 99 ? -8.625 2.73 -10.688 1 95.88 99 ASN B CA 1
ATOM 2614 C C . ASN B 1 99 ? -8.227 1.289 -10.383 1 95.88 99 ASN B C 1
ATOM 2616 O O . ASN B 1 99 ? -8.141 0.903 -9.211 1 95.88 99 ASN B O 1
ATOM 2620 N N . PRO B 1 100 ? -8.039 0.467 -11.352 1 94.81 100 PRO B N 1
ATOM 2621 C CA . PRO B 1 100 ? -7.715 -0.943 -11.109 1 94.81 100 PRO B CA 1
ATOM 2622 C C . PRO B 1 100 ? -6.27 -1.151 -10.664 1 94.81 100 PRO B C 1
ATOM 2624 O O . PRO B 1 100 ? -5.492 -1.812 -11.359 1 94.81 100 PRO B O 1
ATOM 2627 N N . ILE B 1 101 ? -5.969 -0.652 -9.477 1 96.69 101 ILE B N 1
ATOM 2628 C CA . ILE B 1 101 ? -4.652 -0.736 -8.859 1 96.69 101 ILE B CA 1
ATOM 2629 C C . ILE B 1 101 ? -4.676 -1.76 -7.727 1 96.69 101 ILE B C 1
ATOM 2631 O O . ILE B 1 101 ? -5.633 -1.815 -6.949 1 96.69 101 ILE B O 1
ATOM 2635 N N . GLY B 1 102 ? -3.678 -2.602 -7.715 1 97.5 102 GLY B N 1
ATOM 2636 C CA . GLY B 1 102 ? -3.51 -3.564 -6.641 1 97.5 102 GLY B CA 1
ATOM 2637 C C . GLY B 1 102 ? -2.385 -3.205 -5.688 1 97.5 102 GLY B C 1
ATOM 2638 O O . GLY B 1 102 ? -1.562 -2.34 -5.988 1 97.5 102 GLY B O 1
ATOM 2639 N N . LEU B 1 103 ? -2.418 -3.787 -4.551 1 98.75 103 LEU B N 1
ATOM 2640 C CA . LEU B 1 103 ? -1.423 -3.602 -3.502 1 98.75 103 LEU B CA 1
ATOM 2641 C C . LEU B 1 103 ? -1.069 -4.934 -2.848 1 98.75 103 LEU B C 1
ATOM 2643 O O . LEU B 1 103 ? -1.954 -5.66 -2.389 1 98.75 103 LEU B O 1
ATOM 2647 N N . SER B 1 104 ? 0.219 -5.312 -2.834 1 98.69 104 SER B N 1
ATOM 2648 C CA . SER B 1 104 ? 0.669 -6.555 -2.219 1 98.69 104 SER B CA 1
ATOM 2649 C C . SER B 1 104 ? 1.973 -6.355 -1.452 1 98.69 104 SER B C 1
ATOM 2651 O O . SER B 1 104 ? 2.875 -5.656 -1.923 1 98.69 104 SER B O 1
ATOM 2653 N N . SER B 1 105 ? 2.043 -6.871 -0.272 1 98.69 105 SER B N 1
ATOM 2654 C CA . SER B 1 105 ? 3.303 -6.938 0.461 1 98.69 105 SER B CA 1
ATOM 2655 C C . SER B 1 105 ? 4 -8.273 0.247 1 98.69 105 SER B C 1
ATOM 2657 O O . SER B 1 105 ? 3.402 -9.336 0.457 1 98.69 105 SER B O 1
ATOM 2659 N N . VAL B 1 106 ? 5.277 -8.25 -0.154 1 98.75 106 VAL B N 1
ATOM 2660 C CA . VAL B 1 106 ? 6.012 -9.477 -0.458 1 98.75 106 VAL B CA 1
ATOM 2661 C C . VAL B 1 106 ? 7.332 -9.492 0.303 1 98.75 106 VAL B C 1
ATOM 2663 O O . VAL B 1 106 ? 7.84 -8.438 0.7 1 98.75 106 VAL B O 1
ATOM 2666 N N . LYS B 1 107 ? 7.836 -10.641 0.552 1 98.62 107 LYS B N 1
ATOM 2667 C CA . LYS B 1 107 ? 9.188 -10.789 1.091 1 98.62 107 LYS B CA 1
ATOM 2668 C C . LYS B 1 107 ? 10.234 -10.664 -0.009 1 98.62 107 LYS B C 1
ATOM 2670 O O . LYS B 1 107 ? 10.078 -11.227 -1.094 1 98.62 107 LYS B O 1
ATOM 2675 N N . LEU B 1 108 ? 11.227 -9.867 0.229 1 98.69 108 LEU B N 1
ATOM 2676 C CA . LEU B 1 108 ? 12.352 -9.781 -0.691 1 98.69 108 LEU B CA 1
ATOM 2677 C C . LEU B 1 108 ? 13.359 -10.891 -0.42 1 98.69 108 LEU B C 1
ATOM 2679 O O . LEU B 1 108 ? 13.961 -10.938 0.655 1 98.69 108 LEU B O 1
ATOM 2683 N N . GLU B 1 109 ? 13.484 -11.75 -1.353 1 98.19 109 GLU B N 1
ATOM 2684 C CA . GLU B 1 109 ? 14.453 -12.836 -1.208 1 98.19 109 GLU B CA 1
ATOM 2685 C C . GLU B 1 109 ? 15.852 -12.391 -1.649 1 98.19 109 GLU B C 1
ATOM 2687 O O . GLU B 1 109 ? 16.859 -12.906 -1.152 1 98.19 109 GLU B O 1
ATOM 2692 N N . GLY B 1 110 ? 15.859 -11.461 -2.617 1 97.81 110 GLY B N 1
ATOM 2693 C CA . GLY B 1 110 ? 17.141 -10.93 -3.055 1 97.81 110 GLY B CA 1
ATOM 2694 C C . GLY B 1 110 ? 17.078 -10.219 -4.391 1 97.81 110 GLY B C 1
ATOM 2695 O O . GLY B 1 110 ? 15.992 -10.07 -4.965 1 97.81 110 GLY B O 1
ATOM 2696 N N . VAL B 1 111 ? 18.203 -9.68 -4.781 1 98 111 VAL B N 1
ATOM 2697 C CA . VAL B 1 111 ? 18.375 -9.023 -6.07 1 98 111 VAL B CA 1
ATOM 2698 C C . VAL B 1 111 ? 19.375 -9.812 -6.922 1 98 111 VAL B C 1
ATOM 2700 O O . VAL B 1 111 ? 20.453 -10.156 -6.457 1 98 111 VAL B O 1
ATOM 2703 N N . GLU B 1 112 ? 18.906 -10.156 -8.07 1 97.06 112 GLU B N 1
ATOM 2704 C CA . GLU B 1 112 ? 19.781 -10.82 -9.031 1 97.06 112 GLU B CA 1
ATOM 2705 C C . GLU B 1 112 ? 20.016 -9.938 -10.258 1 97.06 112 GLU B C 1
ATOM 2707 O O . GLU B 1 112 ? 19.172 -9.109 -10.602 1 97.06 112 GLU B O 1
ATOM 2712 N N . VAL B 1 113 ? 21.203 -10.102 -10.805 1 95.12 113 VAL B N 1
ATOM 2713 C CA . VAL B 1 113 ? 21.5 -9.398 -12.047 1 95.12 113 VAL B CA 1
ATOM 2714 C C . VAL B 1 113 ? 21.5 -10.375 -13.211 1 95.12 113 VAL B C 1
ATOM 2716 O O . VAL B 1 113 ? 22.281 -11.336 -13.234 1 95.12 113 VAL B O 1
ATOM 2719 N N . ASP B 1 114 ? 20.594 -10.094 -14.117 1 93.75 114 ASP B N 1
ATOM 2720 C CA . ASP B 1 114 ? 20.469 -10.906 -15.328 1 93.75 114 ASP B CA 1
ATOM 2721 C C . ASP B 1 114 ? 21.125 -10.227 -16.516 1 93.75 114 ASP B C 1
ATOM 2723 O O . ASP B 1 114 ? 20.984 -9.016 -16.719 1 93.75 114 ASP B O 1
ATOM 2727 N N . PRO B 1 115 ? 21.906 -10.93 -17.266 1 92.56 115 PRO B N 1
ATOM 2728 C CA . PRO B 1 115 ? 22.594 -10.336 -18.422 1 92.56 115 PRO B CA 1
ATOM 2729 C C . PRO B 1 115 ? 21.641 -9.672 -19.406 1 92.56 115 PRO B C 1
ATOM 2731 O O . PRO B 1 115 ? 21.984 -8.664 -20.016 1 92.56 115 PRO B O 1
ATOM 2734 N N . HIS B 1 116 ? 20.5 -10.133 -19.516 1 93.44 116 HIS B N 1
ATOM 2735 C CA . HIS B 1 116 ? 19.531 -9.625 -20.484 1 93.44 116 HIS B CA 1
ATOM 2736 C C . HIS B 1 116 ? 18.547 -8.648 -19.828 1 93.44 116 HIS B C 1
ATOM 2738 O O . HIS B 1 116 ? 18.281 -7.578 -20.375 1 93.44 116 HIS B O 1
ATOM 2744 N N . ASP B 1 117 ? 18.078 -8.945 -18.656 1 93.19 117 ASP B N 1
ATOM 2745 C CA . ASP B 1 117 ? 16.969 -8.219 -18.047 1 93.19 117 ASP B CA 1
ATOM 2746 C C . ASP B 1 117 ? 17.484 -7.188 -17.047 1 93.19 117 ASP B C 1
ATOM 2748 O O . ASP B 1 117 ? 16.703 -6.398 -16.5 1 93.19 117 ASP B O 1
ATOM 2752 N N . GLY B 1 118 ? 18.828 -7.172 -16.859 1 96 118 GLY B N 1
ATOM 2753 C CA . GLY B 1 118 ? 19.328 -6.285 -15.812 1 96 118 GLY B CA 1
ATOM 2754 C C . GLY B 1 118 ? 19 -6.754 -14.414 1 96 118 GLY B C 1
ATOM 2755 O O . GLY B 1 118 ? 18.984 -7.957 -14.141 1 96 118 GLY B O 1
ATOM 2756 N N . PRO B 1 119 ? 18.828 -5.832 -13.484 1 97.62 119 PRO B N 1
ATOM 2757 C CA . PRO B 1 119 ? 18.484 -6.25 -12.125 1 97.62 119 PRO B CA 1
ATOM 2758 C C . PRO B 1 119 ? 17.078 -6.836 -12.031 1 97.62 119 PRO B C 1
ATOM 2760 O O . PRO B 1 119 ? 16.141 -6.312 -12.648 1 97.62 119 PRO B O 1
ATOM 2763 N N . VAL B 1 120 ? 16.984 -7.902 -11.359 1 98.5 120 VAL B N 1
ATOM 2764 C CA . VAL B 1 120 ? 15.727 -8.594 -11.133 1 98.5 120 VAL B CA 1
ATOM 2765 C C . VAL B 1 120 ? 15.5 -8.789 -9.633 1 98.5 120 VAL B C 1
ATOM 2767 O O . VAL B 1 120 ? 16.422 -9.188 -8.906 1 98.5 120 VAL B O 1
ATOM 2770 N N . LEU B 1 121 ? 14.336 -8.438 -9.18 1 98.81 121 LEU B N 1
ATOM 2771 C CA . LEU B 1 121 ? 13.984 -8.703 -7.785 1 98.81 121 LEU B CA 1
ATOM 2772 C C . LEU B 1 121 ? 13.359 -10.086 -7.641 1 98.81 121 LEU B C 1
ATOM 2774 O O . LEU B 1 121 ? 12.406 -10.422 -8.352 1 98.81 121 LEU B O 1
ATOM 2778 N N . ILE B 1 122 ? 13.914 -10.875 -6.762 1 98.62 122 ILE B N 1
ATOM 2779 C CA . ILE B 1 122 ? 13.32 -12.156 -6.383 1 98.62 122 ILE B CA 1
ATOM 2780 C C . ILE B 1 122 ? 12.5 -11.984 -5.109 1 98.62 122 ILE B C 1
ATOM 2782 O O . ILE B 1 122 ? 13.016 -11.539 -4.082 1 98.62 122 ILE B O 1
ATOM 2786 N N . VAL B 1 123 ? 11.219 -12.367 -5.211 1 98.69 123 VAL B N 1
ATOM 2787 C CA . VAL B 1 123 ? 10.328 -12.148 -4.074 1 98.69 123 VAL B CA 1
ATOM 2788 C C . VAL B 1 123 ? 9.562 -13.43 -3.768 1 98.69 123 VAL B C 1
ATOM 2790 O O . VAL B 1 123 ? 9.539 -14.359 -4.578 1 98.69 123 VAL B O 1
ATOM 2793 N N . SER B 1 124 ? 8.922 -13.461 -2.562 1 98.12 124 SER B N 1
ATOM 2794 C CA . SER B 1 124 ? 8.039 -14.562 -2.184 1 98.12 124 SER B CA 1
ATOM 2795 C C . SER B 1 124 ? 6.762 -1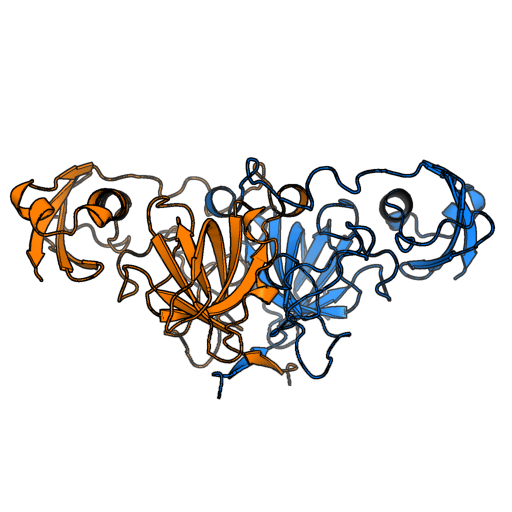4.047 -1.532 1 98.12 124 SER B C 1
ATOM 2797 O O . SER B 1 124 ? 6.703 -12.898 -1.098 1 98.12 124 SER B O 1
ATOM 2799 N N . GLY B 1 125 ? 5.781 -14.906 -1.62 1 97.31 125 GLY B N 1
ATOM 2800 C CA . GLY B 1 125 ? 4.5 -14.562 -1.03 1 97.31 125 GLY B CA 1
ATOM 2801 C C . GLY B 1 125 ? 3.605 -13.766 -1.967 1 97.31 125 GLY B C 1
ATOM 2802 O O . GLY B 1 125 ? 2.621 -13.164 -1.533 1 97.31 125 GLY B O 1
ATOM 2803 N N . ALA B 1 126 ? 3.898 -13.742 -3.182 1 96.44 126 ALA B N 1
ATOM 2804 C CA . ALA B 1 126 ? 3.164 -12.938 -4.152 1 96.44 126 ALA B CA 1
ATOM 2805 C C . ALA B 1 126 ? 1.774 -13.508 -4.41 1 96.44 126 ALA B C 1
ATOM 2807 O O . ALA B 1 126 ? 1.584 -14.727 -4.367 1 96.44 126 ALA B O 1
ATOM 2808 N N . ASP B 1 127 ? 0.824 -12.648 -4.719 1 96.69 127 ASP B N 1
ATOM 2809 C CA . ASP B 1 127 ? -0.546 -12.992 -5.082 1 96.69 127 ASP B CA 1
ATOM 2810 C C . ASP B 1 127 ? -0.917 -12.398 -6.441 1 96.69 127 ASP B C 1
ATOM 2812 O O . ASP B 1 127 ? -2.02 -11.875 -6.617 1 96.69 127 ASP B O 1
ATOM 2816 N N . LEU B 1 128 ? -0.028 -12.484 -7.363 1 97.25 128 LEU B N 1
ATOM 2817 C CA . LEU B 1 128 ? -0.211 -11.867 -8.672 1 97.25 128 LEU B CA 1
ATOM 2818 C C . LEU B 1 128 ? -0.1 -12.898 -9.789 1 97.25 128 LEU B C 1
ATOM 2820 O O . LEU B 1 128 ? 0.715 -13.82 -9.703 1 97.25 128 LEU B O 1
ATOM 2824 N N . MET B 1 129 ? -0.859 -12.672 -10.797 1 96.88 129 MET B N 1
ATOM 2825 C CA . MET B 1 129 ? -0.772 -13.461 -12.023 1 96.88 129 MET B CA 1
ATOM 2826 C C . MET B 1 129 ? 0.531 -13.18 -12.758 1 96.88 129 MET B C 1
ATOM 2828 O O . MET B 1 129 ? 1.103 -12.094 -12.633 1 96.88 129 MET B O 1
ATOM 2832 N N . ASP B 1 130 ? 0.937 -14.164 -13.523 1 97.44 130 ASP B N 1
ATOM 2833 C CA . ASP B 1 130 ? 2.113 -13.977 -14.367 1 97.44 130 ASP B CA 1
ATOM 2834 C C . ASP B 1 130 ? 1.935 -12.789 -15.305 1 97.44 130 ASP B C 1
ATOM 2836 O O . ASP B 1 130 ? 0.844 -12.57 -15.844 1 97.44 130 ASP B O 1
ATOM 2840 N N . ASP B 1 131 ? 3.014 -11.961 -15.43 1 97.31 131 ASP B N 1
ATOM 2841 C CA . ASP B 1 131 ? 3.1 -10.852 -16.375 1 97.31 131 ASP B CA 1
ATOM 2842 C C . ASP B 1 131 ? 2.285 -9.656 -15.891 1 97.31 131 ASP B C 1
ATOM 2844 O O . ASP B 1 131 ? 1.951 -8.766 -16.672 1 97.31 131 ASP B O 1
ATOM 2848 N N . THR B 1 132 ? 1.911 -9.656 -14.625 1 97.62 132 THR B N 1
ATOM 2849 C CA . THR B 1 132 ? 1.182 -8.516 -14.07 1 97.62 132 THR B CA 1
ATOM 2850 C C . THR B 1 132 ? 2.047 -7.262 -14.07 1 97.62 132 THR B C 1
ATOM 2852 O O . THR B 1 132 ? 3.205 -7.301 -13.648 1 97.62 132 THR B O 1
ATOM 2855 N N . PRO B 1 133 ? 1.521 -6.125 -14.57 1 98 133 PRO B N 1
ATOM 2856 C CA . PRO B 1 133 ? 2.289 -4.879 -14.586 1 98 133 PRO B CA 1
ATOM 2857 C C . PRO B 1 133 ? 2.518 -4.309 -13.188 1 98 133 PRO B C 1
ATOM 2859 O O . PRO B 1 133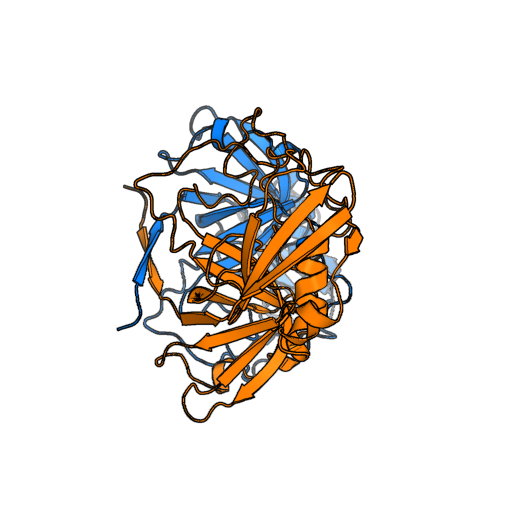 ? 1.598 -4.289 -12.367 1 98 133 PRO B O 1
ATOM 2862 N N . ILE B 1 134 ? 3.742 -3.887 -12.938 1 98.62 134 ILE B N 1
ATOM 2863 C CA . ILE B 1 134 ? 4.121 -3.223 -11.695 1 98.62 134 ILE B CA 1
ATOM 2864 C C . ILE B 1 134 ? 4.23 -1.717 -11.93 1 98.62 134 ILE B C 1
ATOM 2866 O O . ILE B 1 134 ? 4.852 -1.274 -12.898 1 98.62 134 ILE B O 1
ATOM 2870 N N . LEU B 1 135 ? 3.59 -0.967 -11.047 1 98.44 135 LEU B N 1
ATOM 2871 C CA . LEU B 1 135 ? 3.559 0.485 -11.188 1 98.44 135 LEU B CA 1
ATOM 2872 C C . LEU B 1 135 ? 4.578 1.142 -10.266 1 98.44 135 LEU B C 1
ATOM 2874 O O . LEU B 1 135 ? 5.082 2.229 -10.555 1 98.44 135 LEU B O 1
ATOM 2878 N N . ASP B 1 136 ? 4.828 0.54 -9.203 1 98.5 136 ASP B N 1
ATOM 2879 C CA . ASP B 1 136 ? 5.789 1.069 -8.242 1 98.5 136 ASP B CA 1
ATOM 2880 C C . ASP B 1 136 ? 6.207 -0.002 -7.234 1 98.5 136 ASP B C 1
ATOM 2882 O O . ASP B 1 136 ? 5.508 -1.005 -7.062 1 98.5 136 ASP B O 1
ATOM 2886 N N . ILE B 1 137 ? 7.34 0.179 -6.605 1 98.81 137 ILE B N 1
ATOM 2887 C CA . ILE B 1 137 ? 7.887 -0.646 -5.531 1 98.81 137 ILE B CA 1
ATOM 2888 C C . ILE B 1 137 ? 8.352 0.244 -4.383 1 98.81 137 ILE B C 1
ATOM 2890 O O . ILE B 1 137 ? 9.023 1.252 -4.598 1 98.81 137 ILE B O 1
ATOM 2894 N N . LYS B 1 138 ? 7.953 -0.071 -3.184 1 98.56 138 LYS B N 1
ATOM 2895 C CA . LYS B 1 138 ? 8.359 0.673 -1.992 1 98.56 138 LYS B CA 1
ATOM 2896 C C . LYS B 1 138 ? 8.828 -0.269 -0.889 1 98.56 138 LYS B C 1
ATOM 2898 O O . LYS B 1 138 ? 8.305 -1.374 -0.741 1 98.56 138 LYS B O 1
ATOM 2903 N N . PRO B 1 139 ? 9.828 0.186 -0.137 1 98.25 139 PRO B N 1
ATOM 2904 C CA . PRO B 1 139 ? 10.188 -0.627 1.027 1 98.25 139 PRO B CA 1
ATOM 2905 C C . PRO B 1 139 ? 9.094 -0.651 2.09 1 98.25 139 PRO B C 1
ATOM 2907 O O . PRO B 1 139 ? 8.328 0.309 2.213 1 98.25 139 PRO B O 1
ATOM 2910 N N . TYR B 1 140 ? 8.977 -1.802 2.762 1 98.44 140 TYR B N 1
ATOM 2911 C CA . TYR B 1 140 ? 8.109 -1.921 3.928 1 98.44 140 TYR B CA 1
ATOM 2912 C C . TYR B 1 140 ? 8.75 -1.272 5.148 1 98.44 140 TYR B C 1
ATOM 2914 O O . TYR B 1 140 ? 9.906 -1.549 5.473 1 98.44 140 TYR B O 1
ATOM 2922 N N . ILE B 1 141 ? 7.996 -0.418 5.781 1 95.94 141 ILE B N 1
ATOM 2923 C CA . ILE B 1 141 ? 8.461 0.255 6.992 1 95.94 141 ILE B CA 1
ATOM 2924 C C . ILE B 1 141 ? 7.605 -0.177 8.18 1 95.94 141 ILE B C 1
ATOM 2926 O O . ILE B 1 141 ? 6.473 0.286 8.344 1 95.94 141 ILE B O 1
ATOM 2930 N N . PRO B 1 142 ? 8.109 -0.993 9.055 1 95.69 142 PRO B N 1
ATOM 2931 C CA . PRO B 1 142 ? 7.293 -1.647 10.078 1 95.69 142 PRO B CA 1
ATOM 2932 C C . PRO B 1 142 ? 6.539 -0.652 10.961 1 95.69 142 PRO B C 1
ATOM 2934 O O . PRO B 1 142 ? 5.34 -0.808 11.188 1 95.69 142 PRO B O 1
ATOM 2937 N N . TYR B 1 143 ? 7.156 0.396 11.469 1 92.5 143 TYR B N 1
ATOM 2938 C CA . TYR B 1 143 ? 6.5 1.289 12.414 1 92.5 143 TYR B CA 1
ATOM 2939 C C . TYR B 1 143 ? 5.375 2.064 11.742 1 92.5 143 TYR B C 1
ATOM 2941 O O . TYR B 1 143 ? 4.465 2.559 12.414 1 92.5 143 TYR B O 1
ATOM 2949 N N . ALA B 1 144 ? 5.402 2.176 10.445 1 95.12 144 ALA B N 1
ATOM 2950 C CA . ALA B 1 144 ? 4.371 2.908 9.711 1 95.12 144 ALA B CA 1
ATOM 2951 C C . ALA B 1 144 ? 3.328 1.956 9.133 1 95.12 144 ALA B C 1
ATOM 2953 O O . ALA B 1 144 ? 2.154 2.312 9.016 1 95.12 144 ALA B O 1
ATOM 2954 N N . ASP B 1 145 ? 3.756 0.741 8.828 1 97.56 145 ASP B N 1
ATOM 2955 C CA . ASP B 1 145 ? 2.941 -0.126 7.98 1 97.56 145 ASP B CA 1
ATOM 2956 C C . ASP B 1 145 ? 2.32 -1.259 8.789 1 97.56 145 ASP B C 1
ATOM 2958 O O . ASP B 1 145 ? 1.341 -1.872 8.359 1 97.56 145 ASP B O 1
ATOM 2962 N N . SER B 1 146 ? 2.889 -1.6 9.93 1 98.12 146 SER B N 1
ATOM 2963 C CA . SER B 1 146 ? 2.463 -2.785 10.672 1 98.12 146 SER B CA 1
ATOM 2964 C C . SER B 1 146 ? 1.438 -2.43 11.742 1 98.12 146 SER B C 1
ATOM 2966 O O . SER B 1 146 ? 1.713 -1.619 12.625 1 98.12 146 SER B O 1
ATOM 2968 N N . HIS B 1 147 ? 0.252 -2.986 11.625 1 98.06 147 HIS B N 1
ATOM 2969 C CA . HIS B 1 147 ? -0.816 -2.885 12.617 1 98.06 147 HIS B CA 1
ATOM 2970 C C . HIS B 1 147 ? -1.379 -4.258 12.961 1 98.06 147 HIS B C 1
ATOM 2972 O O . HIS B 1 147 ? -2.488 -4.602 12.547 1 98.06 147 HIS B O 1
ATOM 2978 N N . PRO B 1 148 ? -0.672 -5.02 13.797 1 96.56 148 PRO B N 1
ATOM 2979 C CA . PRO B 1 148 ? -1.147 -6.371 14.109 1 96.56 148 PRO B CA 1
ATOM 2980 C C . PRO B 1 148 ? -2.5 -6.371 14.812 1 96.56 148 PRO B C 1
ATOM 2982 O O . PRO B 1 148 ? -3.227 -7.367 14.766 1 96.56 148 PRO B O 1
ATOM 2985 N N . GLU B 1 149 ? -2.852 -5.27 15.422 1 95.69 149 GLU B N 1
ATOM 2986 C CA . GLU B 1 149 ? -4.078 -5.16 16.203 1 95.69 149 GLU B CA 1
ATOM 2987 C C . GLU B 1 149 ? -5.254 -4.723 15.336 1 95.69 149 GLU B C 1
ATOM 2989 O O . GLU B 1 149 ? -6.387 -4.641 15.805 1 95.69 149 GLU B O 1
ATOM 2994 N N . ALA B 1 150 ? -5.004 -4.465 14.039 1 97.19 150 ALA B N 1
ATOM 2995 C CA . ALA B 1 150 ? -6.039 -3.928 13.164 1 97.19 150 ALA B CA 1
ATOM 2996 C C . ALA B 1 150 ? -7.211 -4.898 13.031 1 97.19 150 ALA B C 1
ATOM 2998 O O . ALA B 1 150 ? -7.012 -6.117 13.023 1 97.19 150 ALA B O 1
ATOM 2999 N N . THR B 1 151 ? -8.422 -4.371 12.859 1 95.69 151 THR B N 1
ATOM 3000 C CA . THR B 1 151 ? -9.625 -5.18 12.68 1 95.69 151 THR B CA 1
ATOM 3001 C C . THR B 1 151 ? -10.023 -5.246 11.211 1 95.69 151 THR B C 1
ATOM 3003 O O . THR B 1 151 ? -9.703 -4.344 10.43 1 95.69 151 THR B O 1
ATOM 3006 N N . GLU B 1 152 ? -10.719 -6.266 10.82 1 90.19 152 GLU B N 1
ATOM 3007 C CA . GLU B 1 152 ? -10.992 -6.453 9.398 1 90.19 152 GLU B CA 1
ATOM 3008 C C . GLU B 1 152 ? -12.477 -6.73 9.156 1 90.19 152 GLU B C 1
ATOM 3010 O O . GLU B 1 152 ? -12.844 -7.316 8.133 1 90.19 152 GLU B O 1
ATOM 3015 N N . GLY B 1 153 ? -13.344 -6.312 10.023 1 82.75 153 GLY B N 1
ATOM 3016 C CA . GLY B 1 153 ? -14.789 -6.344 9.828 1 82.75 153 GLY B CA 1
ATOM 3017 C C . GLY B 1 153 ? -15.297 -7.703 9.391 1 82.75 153 GLY B C 1
ATOM 3018 O O . GLY B 1 153 ? -15.102 -8.703 10.086 1 82.75 153 GLY B O 1
ATOM 3019 N N . PHE B 1 154 ? -15.867 -7.648 8.07 1 78.81 154 PHE B N 1
ATOM 3020 C CA . PHE B 1 154 ? -16.578 -8.805 7.547 1 78.81 154 PHE B CA 1
ATOM 3021 C C . PHE B 1 154 ? -15.594 -9.891 7.105 1 78.81 154 PHE B C 1
ATOM 3023 O O . PHE B 1 154 ? -15.992 -11.023 6.832 1 78.81 154 PHE B O 1
ATOM 3030 N N . ARG B 1 155 ? -14.359 -9.523 7.086 1 76.94 155 ARG B N 1
ATOM 3031 C CA . ARG B 1 155 ? -13.352 -10.508 6.699 1 76.94 155 ARG B CA 1
ATOM 3032 C C . ARG B 1 155 ? -12.906 -11.336 7.902 1 76.94 155 ARG B C 1
ATOM 3034 O O . ARG B 1 155 ? -12.133 -12.281 7.754 1 76.94 155 ARG B O 1
ATOM 3041 N N . SER B 1 156 ? -13.5 -10.781 9.125 1 67.5 156 SER B N 1
ATOM 3042 C CA . SER B 1 156 ? -13.102 -11.453 10.352 1 67.5 156 SER B CA 1
ATOM 3043 C C . SER B 1 156 ? -13.664 -12.867 10.414 1 67.5 156 SER B C 1
ATOM 3045 O O . SER B 1 156 ? -14.797 -13.109 10.008 1 67.5 156 SER B O 1
ATOM 3047 N N . GLY B 1 157 ? -12.914 -13.852 10.797 1 60.41 157 GLY B N 1
ATOM 3048 C CA . GLY B 1 157 ? -13.438 -15.188 11 1 60.41 157 GLY B CA 1
ATOM 3049 C C . GLY B 1 157 ? -13.18 -16.125 9.828 1 60.41 157 GLY B C 1
ATOM 3050 O O . GLY B 1 157 ? -13.656 -17.25 9.812 1 60.41 157 GLY B O 1
ATOM 3051 N N . GLY B 1 158 ? -12.648 -15.562 8.836 1 54.66 158 GLY B N 1
ATOM 3052 C CA . GLY B 1 158 ? -12.734 -16.141 7.508 1 54.66 158 GLY B CA 1
ATOM 3053 C C . GLY B 1 158 ? -11.914 -17.406 7.355 1 54.66 158 GLY B C 1
ATOM 3054 O O . GLY B 1 158 ? -11.398 -17.938 8.344 1 54.66 158 GLY B O 1
ATOM 3055 N N . TRP B 1 159 ? -11.25 -17.703 6.031 1 53.97 159 TRP B N 1
ATOM 3056 C CA . TRP B 1 159 ? -11.117 -18.734 5.02 1 53.97 159 TRP B CA 1
ATOM 3057 C C . TRP B 1 159 ? -10.078 -19.781 5.441 1 53.97 159 TRP B C 1
ATOM 3059 O O . TRP B 1 159 ? -9.469 -20.438 4.594 1 53.97 159 TRP B O 1
ATOM 3069 N N . ASN B 1 160 ? -9.781 -19.703 6.648 1 59.47 160 ASN B N 1
ATOM 3070 C CA . ASN B 1 160 ? -8.539 -20.438 6.871 1 59.47 160 ASN B CA 1
ATOM 3071 C C . ASN B 1 160 ? -8.758 -21.938 6.812 1 59.47 160 ASN B C 1
ATOM 3073 O O . ASN B 1 160 ? -8.102 -22.703 7.527 1 59.47 160 ASN B O 1
ATOM 3077 N N . ARG B 1 161 ? -9.75 -22.406 6.031 1 69 161 ARG B N 1
ATOM 3078 C CA . ARG B 1 161 ? -9.656 -23.859 6.133 1 69 161 ARG B CA 1
ATOM 3079 C C . ARG B 1 161 ? -8.695 -24.422 5.098 1 69 161 ARG B C 1
ATOM 3081 O O . ARG B 1 161 ? -8.898 -24.25 3.895 1 69 161 ARG B O 1
ATOM 3088 N N . MET B 1 162 ? -7.605 -24.875 5.629 1 87.25 162 MET B N 1
ATOM 3089 C CA . MET B 1 162 ? -6.633 -25.578 4.793 1 87.25 162 MET B CA 1
ATOM 3090 C C . MET B 1 162 ? -7.094 -27 4.492 1 87.25 162 MET B C 1
ATOM 3092 O O . MET B 1 162 ? -7.617 -27.688 5.375 1 87.25 162 MET B O 1
ATOM 3096 N N . LEU B 1 163 ? -7.094 -27.344 3.268 1 93.5 163 LEU B N 1
ATOM 3097 C CA . LEU B 1 163 ? -7.391 -28.703 2.834 1 93.5 163 LEU B CA 1
ATOM 3098 C C . LEU B 1 163 ? -6.18 -29.609 3.018 1 93.5 163 LEU B C 1
ATOM 3100 O O . LEU B 1 163 ? -5.039 -29.141 2.986 1 93.5 163 LEU B O 1
ATOM 3104 N N . GLU B 1 164 ? -6.527 -30.812 3.336 1 96.38 164 GLU B N 1
ATOM 3105 C CA . GLU B 1 164 ? -5.484 -31.844 3.223 1 96.38 164 GLU B CA 1
ATOM 3106 C C . GLU B 1 164 ? -5.211 -32.188 1.762 1 96.38 164 GLU B C 1
ATOM 3108 O O . GLU B 1 164 ? -6.137 -32.469 1.001 1 96.38 164 GLU B O 1
ATOM 3113 N N . VAL B 1 165 ? -3.979 -32.219 1.385 1 97.94 165 VAL B N 1
ATOM 3114 C CA . VAL B 1 165 ? -3.646 -32.469 -0.018 1 97.94 165 VAL B CA 1
ATOM 3115 C C . VAL B 1 165 ? -3.102 -33.875 -0.192 1 97.94 165 VAL B C 1
ATOM 3117 O O . VAL B 1 165 ? -2.105 -34.25 0.434 1 97.94 165 VAL B O 1
ATOM 3120 N N . ASP B 1 166 ? -3.834 -34.625 -0.9 1 98.25 166 ASP B N 1
ATOM 3121 C CA . ASP B 1 166 ? -3.363 -35.938 -1.352 1 98.25 166 ASP B CA 1
ATOM 3122 C C . ASP B 1 166 ? -2.732 -35.844 -2.738 1 98.25 166 ASP B C 1
ATOM 3124 O O . ASP B 1 166 ? -3.438 -35.812 -3.748 1 98.25 166 ASP B O 1
ATOM 3128 N N . PHE B 1 167 ? -1.461 -35.812 -2.75 1 98.38 167 PHE B N 1
ATOM 3129 C CA . PHE B 1 167 ? -0.685 -35.688 -3.979 1 98.38 167 PHE B CA 1
ATOM 3130 C C . PHE B 1 167 ? 0.129 -36.969 -4.234 1 98.38 167 PHE B C 1
ATOM 3132 O O . PHE B 1 167 ? 1.225 -37.125 -3.693 1 98.38 167 PHE B O 1
ATOM 3139 N N . PRO B 1 168 ? -0.391 -37.875 -5.047 1 98.19 168 PRO B N 1
ATOM 3140 C CA . PRO B 1 168 ? 0.374 -39.094 -5.305 1 98.19 168 PRO B CA 1
ATOM 3141 C C . PRO B 1 168 ? 1.804 -38.812 -5.762 1 98.19 168 PRO B C 1
ATOM 3143 O O . PRO B 1 168 ? 2.02 -37.969 -6.629 1 98.19 168 PRO B O 1
ATOM 3146 N N . PRO B 1 169 ? 2.801 -39.5 -5.215 1 97.5 169 PRO B N 1
ATOM 3147 C CA . PRO B 1 169 ? 4.211 -39.219 -5.5 1 97.5 169 PRO B CA 1
ATOM 3148 C C . PRO B 1 169 ? 4.531 -39.281 -6.992 1 97.5 169 PRO B C 1
ATOM 3150 O O . PRO B 1 169 ? 5.355 -38.5 -7.48 1 97.5 169 PRO B O 1
ATOM 3153 N N . GLU B 1 170 ? 3.928 -40.156 -7.734 1 97.56 170 GLU B N 1
ATOM 3154 C CA . GLU B 1 170 ? 4.188 -40.312 -9.164 1 97.56 170 GLU B CA 1
ATOM 3155 C C . GLU B 1 170 ? 3.736 -39.062 -9.93 1 97.56 170 GLU B C 1
ATOM 3157 O O . GLU B 1 170 ? 4.344 -38.688 -10.938 1 97.56 170 GLU B O 1
ATOM 3162 N N . LEU B 1 171 ? 2.641 -38.469 -9.477 1 98.06 171 LEU B N 1
ATOM 3163 C CA . LEU B 1 171 ? 2.162 -37.25 -10.102 1 98.06 171 LEU B CA 1
ATOM 3164 C C . LEU B 1 171 ? 3.008 -36.062 -9.672 1 98.06 171 LEU B C 1
ATOM 3166 O O . LEU B 1 171 ? 3.322 -35.188 -10.484 1 98.06 171 LEU B O 1
ATOM 3170 N N . LEU B 1 172 ? 3.369 -35.969 -8.375 1 97.88 172 LEU B N 1
ATOM 3171 C CA . LEU B 1 172 ? 4.207 -34.906 -7.852 1 97.88 172 LEU B CA 1
ATOM 3172 C C . LEU B 1 172 ? 5.551 -34.844 -8.57 1 97.88 172 LEU B C 1
ATOM 3174 O O . LEU B 1 172 ? 6.113 -33.781 -8.789 1 97.88 172 LEU B O 1
ATOM 3178 N N . ALA B 1 173 ? 6.035 -36.031 -8.969 1 97.25 173 ALA B N 1
ATOM 3179 C CA . ALA B 1 173 ? 7.324 -36.156 -9.641 1 97.25 173 ALA B CA 1
ATOM 3180 C C . ALA B 1 173 ? 7.316 -35.438 -10.984 1 97.25 173 ALA B C 1
ATOM 3182 O O . ALA B 1 173 ? 8.375 -35.125 -11.539 1 97.25 173 ALA B O 1
ATOM 3183 N N . LYS B 1 174 ? 6.121 -35.156 -11.555 1 97.25 174 LYS B N 1
ATOM 3184 C CA . LYS B 1 174 ? 5.992 -34.469 -12.836 1 97.25 174 LYS B CA 1
ATOM 3185 C C . LYS B 1 174 ? 6.156 -32.969 -12.664 1 97.25 174 LYS B C 1
ATOM 3187 O O . LYS B 1 174 ? 6.289 -32.25 -13.648 1 97.25 174 LYS B O 1
ATOM 3192 N N . VAL B 1 175 ? 6.121 -32.5 -11.5 1 97.44 175 VAL B N 1
ATOM 3193 C CA . VAL B 1 175 ? 6.27 -31.078 -11.172 1 97.44 175 VAL B CA 1
ATOM 3194 C C . VAL B 1 175 ? 7.719 -30.781 -10.812 1 97.44 175 VAL B C 1
ATOM 3196 O O . VAL B 1 175 ? 8.352 -31.547 -10.07 1 97.44 175 VAL B O 1
ATOM 3199 N N . PRO B 1 176 ? 8.273 -29.719 -11.336 1 96 176 PRO B N 1
ATOM 3200 C CA . PRO B 1 176 ? 9.625 -29.344 -10.906 1 96 176 PRO B CA 1
ATOM 3201 C C . PRO B 1 176 ? 9.766 -29.281 -9.391 1 96 176 PRO B C 1
ATOM 3203 O O . PRO B 1 176 ? 8.906 -28.703 -8.711 1 96 176 PRO B O 1
ATOM 3206 N N . GLU B 1 177 ? 10.812 -29.875 -8.797 1 96.12 177 GLU B N 1
ATOM 3207 C CA . GLU B 1 177 ? 11.016 -30.016 -7.359 1 96.12 177 GLU B CA 1
ATOM 3208 C C . GLU B 1 177 ? 10.93 -28.672 -6.652 1 96.12 177 GLU B C 1
ATOM 3210 O O . GLU B 1 177 ? 10.367 -28.578 -5.559 1 96.12 177 GLU B O 1
ATOM 3215 N N . LYS B 1 178 ? 11.445 -27.641 -7.289 1 94.12 178 LYS B N 1
ATOM 3216 C CA . LYS B 1 178 ? 11.5 -26.328 -6.68 1 94.12 178 LYS B CA 1
ATOM 3217 C C . LYS B 1 178 ? 10.094 -25.766 -6.461 1 94.12 178 LYS B C 1
ATOM 3219 O O . LYS B 1 178 ? 9.914 -24.797 -5.707 1 94.12 178 LYS B O 1
ATOM 3224 N N . GLN B 1 179 ? 9.055 -26.344 -7.098 1 96.38 179 GLN B N 1
ATOM 3225 C CA . GLN B 1 179 ? 7.691 -25.844 -7.02 1 96.38 179 GLN B CA 1
ATOM 3226 C C . GLN B 1 179 ? 6.832 -26.703 -6.102 1 96.38 179 GLN B C 1
ATOM 3228 O O . GLN B 1 179 ? 5.668 -26.391 -5.855 1 96.38 179 GLN B O 1
ATOM 3233 N N . HIS B 1 180 ? 7.383 -27.797 -5.578 1 97.12 180 HIS B N 1
ATOM 3234 C CA . HIS B 1 180 ? 6.605 -28.75 -4.809 1 97.12 180 HIS B CA 1
ATOM 3235 C C . HIS B 1 180 ? 5.906 -28.094 -3.627 1 97.12 180 HIS B C 1
ATOM 3237 O O . HIS B 1 180 ? 4.68 -28.141 -3.51 1 97.12 180 HIS B O 1
ATOM 3243 N N . LYS B 1 181 ? 6.723 -27.422 -2.844 1 95.69 181 LYS B N 1
ATOM 3244 C CA . LYS B 1 181 ? 6.188 -26.859 -1.611 1 95.69 181 LYS B CA 1
ATOM 3245 C C . LYS B 1 181 ? 5.121 -25.797 -1.91 1 95.69 181 LYS B C 1
ATOM 3247 O O . LYS B 1 181 ? 4.043 -25.812 -1.313 1 95.69 181 LYS B O 1
ATOM 3252 N N . SER B 1 182 ? 5.414 -24.906 -2.787 1 96.25 182 SER B N 1
ATOM 3253 C CA . SER B 1 182 ? 4.477 -23.828 -3.125 1 96.25 182 SER B CA 1
ATOM 3254 C C . SER B 1 182 ? 3.189 -24.406 -3.721 1 96.25 182 SER B C 1
ATOM 3256 O O . SER B 1 182 ? 2.092 -23.969 -3.361 1 96.25 182 SER B O 1
ATOM 3258 N N . LEU B 1 183 ? 3.301 -25.344 -4.641 1 97.06 183 LEU B N 1
ATOM 3259 C CA . LEU B 1 183 ? 2.123 -25.938 -5.273 1 97.06 183 LEU B CA 1
ATOM 3260 C C . LEU B 1 183 ? 1.235 -26.625 -4.242 1 97.06 183 LEU B C 1
ATOM 3262 O O . LEU B 1 183 ? 0.019 -26.422 -4.234 1 97.06 183 LEU B O 1
ATOM 3266 N N . ILE B 1 184 ? 1.804 -27.391 -3.377 1 96.81 184 ILE B N 1
ATOM 3267 C CA . ILE B 1 184 ? 1.052 -28.109 -2.348 1 96.81 184 ILE B CA 1
ATOM 3268 C C . ILE B 1 184 ? 0.325 -27.109 -1.454 1 96.81 184 ILE B C 1
ATOM 3270 O O . ILE B 1 184 ? -0.846 -27.297 -1.117 1 96.81 184 ILE B O 1
ATOM 3274 N N . GLU B 1 185 ? 1.03 -26.062 -1.115 1 95.19 185 GLU B N 1
ATOM 3275 C CA . GLU B 1 185 ? 0.414 -25.047 -0.267 1 95.19 185 GLU B CA 1
ATOM 3276 C C . GLU B 1 185 ? -0.722 -24.344 -0.995 1 95.19 185 GLU B C 1
ATOM 3278 O O . GLU B 1 185 ? -1.746 -24.016 -0.391 1 95.19 185 GLU B O 1
ATOM 3283 N N . VAL B 1 186 ? -0.549 -24.062 -2.244 1 95.94 186 VAL B N 1
ATOM 3284 C CA . VAL B 1 186 ? -1.601 -23.453 -3.051 1 95.94 186 VAL B CA 1
ATOM 3285 C C . VAL B 1 186 ? -2.838 -24.344 -3.047 1 95.94 186 VAL B C 1
ATOM 3287 O O . VAL B 1 186 ? -3.955 -23.875 -2.83 1 95.94 186 VAL B O 1
ATOM 3290 N N . LEU B 1 187 ? -2.654 -25.625 -3.277 1 96.25 187 LEU B N 1
ATOM 3291 C CA . LEU B 1 187 ? -3.754 -26.578 -3.305 1 96.25 187 LEU B CA 1
ATOM 3292 C C . LEU B 1 187 ? -4.41 -26.688 -1.934 1 96.25 187 LEU B C 1
ATOM 3294 O O . LEU B 1 187 ? -5.633 -26.812 -1.835 1 96.25 187 LEU B O 1
ATOM 3298 N N . ALA B 1 188 ? -3.6 -26.609 -0.922 1 95.06 188 ALA B N 1
ATOM 3299 C CA . ALA B 1 188 ? -4.109 -26.688 0.444 1 95.06 188 ALA B CA 1
ATOM 3300 C C . ALA B 1 188 ? -5.02 -25.5 0.764 1 95.06 188 ALA B C 1
ATOM 3302 O O . ALA B 1 188 ? -5.926 -25.609 1.59 1 95.06 188 ALA B O 1
ATOM 3303 N N . ASN B 1 189 ? -4.781 -24.391 0.07 1 91.75 189 ASN B N 1
ATOM 3304 C CA . ASN B 1 189 ? -5.574 -23.188 0.29 1 91.75 189 ASN B CA 1
ATOM 3305 C C . ASN B 1 189 ? -6.844 -23.188 -0.554 1 91.75 189 ASN B C 1
ATOM 3307 O O . ASN B 1 189 ? -7.441 -22.141 -0.787 1 91.75 189 ASN B O 1
ATOM 3311 N N . ASP B 1 190 ? -7.223 -24.297 -1.037 1 90.88 190 ASP B N 1
ATOM 3312 C CA . ASP B 1 190 ? -8.469 -24.531 -1.762 1 90.88 190 ASP B CA 1
ATOM 3313 C C . ASP B 1 190 ? -8.625 -23.547 -2.918 1 90.88 190 ASP B C 1
ATOM 3315 O O . ASP B 1 190 ? -9.312 -22.547 -2.787 1 90.88 190 ASP B O 1
ATOM 3319 N N . PRO B 1 191 ? -8.164 -23.844 -4.074 1 91.69 191 PRO B N 1
ATOM 3320 C CA . PRO B 1 191 ? -8.227 -22.953 -5.227 1 91.69 191 PRO B CA 1
ATOM 3321 C C . PRO B 1 191 ? -9.617 -22.875 -5.852 1 91.69 191 PRO B C 1
ATOM 3323 O O . PRO B 1 191 ? -9.867 -22.031 -6.711 1 91.69 191 PRO B O 1
ATOM 3326 N N . ARG B 1 192 ? -10.578 -23.719 -5.43 1 87.94 192 ARG B N 1
ATOM 3327 C CA . ARG B 1 192 ? -11.906 -23.75 -6.043 1 87.94 192 ARG B CA 1
ATOM 3328 C C . ARG B 1 192 ? -12.656 -22.453 -5.809 1 87.94 192 ARG B C 1
ATOM 3330 O O . ARG B 1 192 ? -12.453 -21.781 -4.789 1 87.94 192 ARG B O 1
ATOM 3337 N N . PRO B 1 193 ? -13.5 -22.203 -6.816 1 79.62 193 PRO B N 1
ATOM 3338 C CA . PRO B 1 193 ? -14.477 -21.172 -6.469 1 79.62 193 PRO B CA 1
ATOM 3339 C C . PRO B 1 193 ? -15.32 -21.547 -5.25 1 79.62 193 PRO B C 1
ATOM 3341 O O . PRO B 1 193 ? -15.664 -22.719 -5.066 1 79.62 193 PRO B O 1
ATOM 3344 N N . SER B 1 194 ? -15.609 -20.625 -4.398 1 71.06 194 SER B N 1
ATOM 3345 C CA . SER B 1 194 ? -16.25 -20.828 -3.104 1 71.06 194 SER B CA 1
ATOM 3346 C C . SER B 1 194 ? -17.609 -21.5 -3.26 1 71.06 194 SER B C 1
ATOM 3348 O O . SER B 1 194 ? -18.109 -22.125 -2.328 1 71.06 194 SER B O 1
ATOM 3350 N N . TYR B 1 195 ? -18.141 -21.516 -4.434 1 72 195 TYR B N 1
ATOM 3351 C CA . TYR B 1 195 ? -19.516 -21.984 -4.59 1 72 195 TYR B CA 1
ATOM 3352 C C . TYR B 1 195 ? -19.547 -23.406 -5.164 1 72 195 TYR B C 1
ATOM 3354 O O . TYR B 1 195 ? -20.625 -24 -5.297 1 72 195 TYR B O 1
ATOM 3362 N N . HIS B 1 196 ? -18.469 -23.984 -5.379 1 74.06 196 HIS B N 1
ATOM 3363 C CA . HIS B 1 196 ? -18.422 -25.328 -5.945 1 74.06 196 HIS B CA 1
ATOM 3364 C C . HIS B 1 196 ? -18.188 -26.375 -4.859 1 74.06 196 HIS B C 1
ATOM 3366 O O . HIS B 1 196 ? -17.188 -26.312 -4.145 1 74.06 196 HIS B O 1
ATOM 3372 N N . HIS B 1 197 ? -19.141 -27.344 -4.754 1 78.19 197 HIS B N 1
ATOM 3373 C CA . HIS B 1 197 ? -18.969 -28.359 -3.725 1 78.19 197 HIS B CA 1
ATOM 3374 C C . HIS B 1 197 ? -19.234 -29.766 -4.285 1 78.19 197 HIS B C 1
ATOM 3376 O O . HIS B 1 197 ? -19.344 -30.719 -3.525 1 78.19 197 HIS B O 1
ATOM 3382 N N . ASP B 1 198 ? -19.172 -29.906 -5.586 1 85.31 198 ASP B N 1
ATOM 3383 C CA . ASP 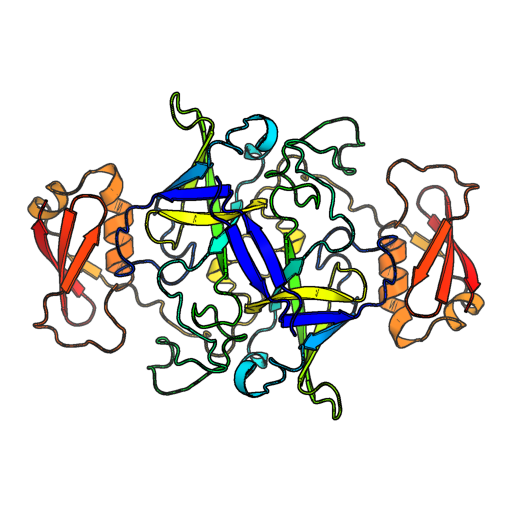B 1 198 ? -19.375 -31.203 -6.211 1 85.31 198 ASP B CA 1
ATOM 3384 C C . ASP B 1 198 ? -18.125 -32.062 -6.105 1 85.31 198 ASP B C 1
ATOM 3386 O O . ASP B 1 198 ? -17.125 -31.812 -6.785 1 85.31 198 ASP B O 1
ATOM 3390 N N . PRO B 1 199 ? -18.188 -33.094 -5.312 1 87.94 199 PRO B N 1
ATOM 3391 C CA . PRO B 1 199 ? -17 -33.938 -5.121 1 87.94 199 PRO B CA 1
ATOM 3392 C C . PRO B 1 199 ? -16.578 -34.656 -6.391 1 87.94 199 PRO B C 1
ATOM 3394 O O . PRO B 1 199 ? -15.453 -35.156 -6.484 1 87.94 199 PRO B O 1
ATOM 3397 N N . ALA B 1 200 ? -17.422 -34.781 -7.32 1 89.62 200 ALA B N 1
ATOM 3398 C CA . ALA B 1 200 ? -17.125 -35.5 -8.562 1 89.62 200 ALA B CA 1
ATOM 3399 C C . ALA B 1 200 ? -16.422 -34.562 -9.562 1 89.62 200 ALA B C 1
ATOM 3401 O O . ALA B 1 200 ? -15.859 -35.031 -10.555 1 89.62 200 ALA B O 1
ATOM 3402 N N . ARG B 1 201 ? -16.531 -33.344 -9.266 1 94.25 201 ARG B N 1
ATOM 3403 C CA . ARG B 1 201 ? -15.977 -32.375 -10.203 1 94.25 201 ARG B CA 1
ATOM 3404 C C . ARG B 1 201 ? -14.453 -32.375 -10.18 1 94.25 201 ARG B C 1
ATOM 3406 O O . ARG B 1 201 ? -13.852 -32.469 -9.109 1 94.25 201 ARG B O 1
ATOM 3413 N N . ILE B 1 202 ? -13.891 -32.406 -11.391 1 96.31 202 ILE B N 1
ATOM 3414 C CA . ILE B 1 202 ? -12.438 -32.312 -11.539 1 96.31 202 ILE B CA 1
ATOM 3415 C C . ILE B 1 202 ? -12.062 -30.906 -12.016 1 96.31 202 ILE B C 1
ATOM 3417 O O . ILE B 1 202 ? -12.57 -30.422 -13.031 1 96.31 202 ILE B O 1
ATOM 3421 N N . TYR B 1 203 ? -11.219 -30.266 -11.281 1 96.31 203 TYR B N 1
ATOM 3422 C CA . TYR B 1 203 ? -10.742 -28.938 -11.625 1 96.31 203 TYR B CA 1
ATOM 3423 C C . TYR B 1 203 ? -9.375 -28.984 -12.281 1 96.31 203 TYR B C 1
ATOM 3425 O O . TYR B 1 203 ? -8.594 -29.906 -12.023 1 96.31 203 TYR B O 1
ATOM 3433 N N . GLY B 1 204 ? -9.109 -28.047 -13.148 1 96.62 204 GLY B N 1
ATOM 3434 C CA . GLY B 1 204 ? -7.801 -27.875 -13.758 1 96.62 204 GLY B CA 1
ATOM 3435 C C . GLY B 1 204 ? -7.152 -26.547 -13.398 1 96.62 204 GLY B C 1
ATOM 3436 O O . GLY B 1 204 ? -7.75 -25.484 -13.586 1 96.62 204 GLY B O 1
ATOM 3437 N N . MET B 1 205 ? -5.961 -26.656 -12.922 1 97 205 MET B N 1
ATOM 3438 C CA . MET B 1 205 ? -5.242 -25.453 -12.508 1 97 205 MET B CA 1
ATOM 3439 C C . MET B 1 205 ? -3.875 -25.375 -13.18 1 97 205 MET B C 1
ATOM 3441 O O . MET B 1 205 ? -2.975 -26.156 -12.852 1 97 205 MET B O 1
ATOM 3445 N N . PRO B 1 206 ? -3.775 -24.484 -14.133 1 97.38 206 PRO B N 1
ATOM 3446 C CA . PRO B 1 206 ? -2.414 -24.25 -14.625 1 97.38 206 PRO B CA 1
ATOM 3447 C C . PRO B 1 206 ? -1.481 -23.703 -13.547 1 97.38 206 PRO B C 1
ATOM 3449 O O . PRO B 1 206 ? -1.893 -22.859 -12.742 1 97.38 206 PRO B O 1
ATOM 3452 N N . PHE B 1 207 ? -0.22 -24.219 -13.508 1 97.62 207 PHE B N 1
ATOM 3453 C CA . PHE B 1 207 ? 0.802 -23.812 -12.555 1 97.62 207 PHE B CA 1
ATOM 3454 C C . PHE B 1 207 ? 2.197 -24 -13.133 1 97.62 207 PHE B C 1
ATOM 3456 O O . PHE B 1 207 ? 2.656 -25.141 -13.305 1 97.62 207 PHE B O 1
ATOM 3463 N N . GLY B 1 208 ? 2.854 -22.812 -13.352 1 95.94 208 GLY B N 1
ATOM 3464 C CA . GLY B 1 208 ? 4.105 -22.906 -14.086 1 95.94 208 GLY B CA 1
ATOM 3465 C C . GLY B 1 208 ? 3.941 -23.547 -15.453 1 95.94 208 GLY B C 1
ATOM 3466 O O . GLY B 1 208 ? 3.146 -23.078 -16.266 1 95.94 208 GLY B O 1
ATOM 3467 N N . ASP B 1 209 ? 4.656 -24.703 -15.648 1 95.12 209 ASP B N 1
ATOM 3468 C CA . ASP B 1 209 ? 4.652 -25.344 -16.953 1 95.12 209 ASP B CA 1
ATOM 3469 C C . ASP B 1 209 ? 3.734 -26.578 -16.953 1 95.12 209 ASP B C 1
ATOM 3471 O O . ASP B 1 209 ? 3.73 -27.359 -17.906 1 95.12 209 ASP B O 1
ATOM 3475 N N . VAL B 1 210 ? 2.975 -26.719 -15.867 1 97.31 210 VAL B N 1
ATOM 3476 C CA . VAL B 1 210 ? 2.127 -27.906 -15.805 1 97.31 210 VAL B CA 1
ATOM 3477 C C . VAL B 1 210 ? 0.677 -27.5 -15.562 1 97.31 210 VAL B C 1
ATOM 3479 O O . VAL B 1 210 ? 0.394 -26.328 -15.297 1 97.31 210 VAL B O 1
ATOM 3482 N N . GLU B 1 211 ? -0.176 -28.406 -15.781 1 98 211 GLU B N 1
ATOM 3483 C CA . GLU B 1 211 ? -1.573 -28.312 -15.367 1 98 211 GLU B CA 1
ATOM 3484 C C . GLU B 1 211 ? -1.92 -29.406 -14.352 1 98 211 GLU B C 1
ATOM 3486 O O . GLU B 1 211 ? -1.694 -30.594 -14.609 1 98 211 GLU B O 1
ATOM 3491 N N . VAL B 1 212 ? -2.453 -29.031 -13.258 1 98.25 212 VAL B N 1
ATOM 3492 C CA . VAL B 1 212 ? -2.812 -29.953 -12.195 1 98.25 212 VAL B CA 1
ATOM 3493 C C . VAL B 1 212 ? -4.324 -30.156 -12.18 1 98.25 212 VAL B C 1
ATOM 3495 O O . VAL B 1 212 ? -5.09 -29.188 -12.172 1 98.25 212 VAL B O 1
ATOM 3498 N N . LYS B 1 213 ? -4.75 -31.375 -12.289 1 98.25 213 LYS B N 1
ATOM 3499 C CA . LYS B 1 213 ? -6.16 -31.734 -12.148 1 98.25 213 LYS B CA 1
ATOM 3500 C C . LYS B 1 213 ? -6.449 -32.281 -10.758 1 98.25 213 LYS B C 1
ATOM 3502 O O . LYS B 1 213 ? -5.684 -33.094 -10.242 1 98.25 213 LYS B O 1
ATOM 3507 N N . PHE B 1 214 ? -7.477 -31.844 -10.195 1 97.88 214 PHE B N 1
ATOM 3508 C CA . PHE B 1 214 ? -7.742 -32.281 -8.844 1 97.88 214 PHE B CA 1
ATOM 3509 C C . PHE B 1 214 ? -9.242 -32.312 -8.562 1 97.88 214 PHE B C 1
ATOM 3511 O O . PHE B 1 214 ? -10.023 -31.719 -9.305 1 97.88 214 PHE B O 1
ATOM 3518 N N . SER B 1 215 ? -9.664 -33 -7.57 1 97.06 215 SER B N 1
ATOM 3519 C CA . SER B 1 215 ? -11.008 -33.031 -7 1 97.06 215 SER B CA 1
ATOM 3520 C C . SER B 1 215 ? -10.969 -32.781 -5.496 1 97.06 215 SER B C 1
ATOM 3522 O O . SER B 1 215 ? -9.922 -32.938 -4.863 1 97.06 215 SER B O 1
ATOM 3524 N N . VAL B 1 216 ? -11.984 -32.281 -5.012 1 95.19 216 VAL B N 1
ATOM 3525 C CA . VAL B 1 216 ? -12.078 -32.031 -3.576 1 95.19 216 VAL B CA 1
ATOM 3526 C C . VAL B 1 216 ? -13.289 -32.781 -3.004 1 95.19 216 VAL B C 1
ATOM 3528 O O . VAL B 1 216 ? -14.406 -32.625 -3.504 1 95.19 216 VAL B O 1
ATOM 3531 N N . ASN B 1 217 ? -13.008 -33.562 -2.078 1 93 217 ASN B N 1
ATOM 3532 C CA . ASN B 1 217 ? -14.047 -34.25 -1.312 1 93 217 ASN B CA 1
ATOM 3533 C C . ASN B 1 217 ? -13.922 -33.969 0.182 1 93 217 ASN B C 1
ATOM 3535 O O . ASN B 1 217 ? -12.977 -34.438 0.829 1 93 217 ASN B O 1
ATOM 3539 N N . GLU B 1 218 ? -14.914 -33.25 0.727 1 89 218 GLU B N 1
ATOM 3540 C CA . GLU B 1 218 ? -14.875 -32.812 2.115 1 89 218 GLU B CA 1
ATOM 3541 C C . GLU B 1 218 ? -13.617 -32 2.395 1 89 218 GLU B C 1
ATOM 3543 O O . GLU B 1 218 ? -13.359 -31 1.734 1 89 218 GLU B O 1
ATOM 3548 N N . LYS B 1 219 ? -12.664 -32.5 3.154 1 91.94 219 LYS B N 1
ATOM 3549 C CA . LYS B 1 219 ? -11.508 -31.719 3.553 1 91.94 219 LYS B CA 1
ATOM 3550 C C . LYS B 1 219 ? -10.234 -32.219 2.881 1 91.94 219 LYS B C 1
ATOM 3552 O O . LYS B 1 219 ? -9.125 -31.844 3.275 1 91.94 219 LYS B O 1
ATOM 3557 N N . VAL B 1 220 ? -10.516 -33 1.799 1 95.75 220 VAL B N 1
ATOM 3558 C CA . VAL B 1 220 ? -9.344 -33.594 1.146 1 95.75 220 VAL B CA 1
ATOM 3559 C C . VAL B 1 220 ? -9.328 -33.188 -0.328 1 95.75 220 VAL B C 1
ATOM 3561 O O . VAL B 1 220 ? -10.312 -33.375 -1.044 1 95.75 220 VAL B O 1
ATOM 3564 N N . LEU B 1 221 ? -8.289 -32.594 -0.781 1 97.25 221 LEU B N 1
ATOM 3565 C CA . LEU B 1 221 ? -8.016 -32.344 -2.193 1 97.25 221 LEU B CA 1
ATOM 3566 C C . LEU B 1 221 ? -7.109 -33.438 -2.773 1 97.25 221 LEU B C 1
ATOM 3568 O O . LEU B 1 221 ? -5.984 -33.625 -2.307 1 97.25 221 LEU B O 1
ATOM 3572 N N . ARG B 1 222 ? -7.617 -34.094 -3.752 1 97.88 222 ARG B N 1
ATOM 3573 C CA . ARG B 1 222 ? -6.852 -35.156 -4.375 1 97.88 222 ARG B CA 1
ATOM 3574 C C . ARG B 1 222 ? -6.426 -34.781 -5.789 1 97.88 222 ARG B C 1
ATOM 3576 O O . ARG B 1 222 ? -7.262 -34.438 -6.621 1 97.88 222 ARG B O 1
ATOM 3583 N N . VAL B 1 223 ? -5.148 -34.844 -6.004 1 98.5 223 VAL B N 1
ATOM 3584 C CA . VAL B 1 223 ? -4.637 -34.625 -7.355 1 98.5 223 VAL B CA 1
ATOM 3585 C C . VAL B 1 223 ? -4.809 -35.906 -8.18 1 98.5 223 VAL B C 1
ATOM 3587 O O . VAL B 1 223 ? -4.375 -36.969 -7.773 1 98.5 223 VAL B O 1
ATOM 3590 N N . VAL B 1 224 ? -5.402 -35.75 -9.344 1 98.31 224 VAL B N 1
ATOM 3591 C CA . VAL B 1 224 ? -5.754 -36.938 -10.102 1 98.31 224 VAL B CA 1
ATOM 3592 C C . VAL B 1 224 ? -4.93 -37 -11.383 1 98.31 224 VAL B C 1
ATOM 3594 O O . VAL B 1 224 ? -4.801 -38.062 -11.992 1 98.31 224 VAL B O 1
ATOM 3597 N N . ALA B 1 225 ? -4.387 -35.906 -11.773 1 98.38 225 ALA B N 1
ATOM 3598 C CA . ALA B 1 225 ? -3.545 -35.875 -12.961 1 98.38 225 ALA B CA 1
ATOM 3599 C C . ALA B 1 225 ? -2.646 -34.656 -12.984 1 98.38 225 ALA B C 1
ATOM 3601 O O . ALA B 1 225 ? -2.973 -33.625 -12.383 1 98.38 225 ALA B O 1
ATOM 3602 N N . VAL B 1 226 ? -1.522 -34.719 -13.609 1 98.38 226 VAL B N 1
ATOM 3603 C CA . VAL B 1 226 ? -0.624 -33.625 -13.922 1 98.38 226 VAL B CA 1
ATOM 3604 C C . VAL B 1 226 ? -0.187 -33.719 -15.383 1 98.38 226 VAL B C 1
ATOM 3606 O O . VAL B 1 226 ? 0.278 -34.781 -15.836 1 98.38 226 VAL B O 1
ATOM 3609 N N . TYR B 1 227 ? -0.401 -32.656 -16.078 1 97.19 227 TYR B N 1
ATOM 3610 C CA . TYR B 1 227 ? -0.045 -32.625 -17.5 1 97.19 227 TYR B CA 1
ATOM 3611 C C . TYR B 1 227 ? 1.037 -31.594 -17.75 1 97.19 227 TYR B C 1
ATOM 3613 O O . TYR B 1 227 ? 1.105 -30.562 -17.062 1 97.19 227 TYR B O 1
ATOM 3621 N N . ASP B 1 228 ? 1.821 -31.781 -18.828 1 91.12 228 ASP B N 1
ATOM 3622 C CA . ASP B 1 228 ? 2.824 -30.828 -19.281 1 91.12 228 ASP B CA 1
ATOM 3623 C C . ASP B 1 228 ? 2.215 -29.812 -20.234 1 91.12 228 ASP B C 1
ATOM 3625 O O . ASP B 1 228 ? 1.272 -30.125 -20.969 1 91.12 228 ASP B O 1
#

Secondary structure (DSSP, 8-state):
-PPEEEEE--EEEE-S-SSSTT--SSTTSSTT-EEEEEE-GGG--GGGGTTGGGBSEEEEEEE--TT--SS--SEE--GGGTT-S-EEGGGS--S-SSS-EEEEEEEEEEEEEETTTEEEEEEES----TTEEEEEEEE--HHHH--TT--BGGGTT----PPEEE--HHHHTTS-GGGHHHHHHHHHT--S-TT---TT--EEEEETTEEEEEEEETTEEEEEEEE-/-PPEEEEE--EEEE-S-SSSTT--SSTTSSTT-EEEEEE-GGG--GGGGTTGGGBSEEEEEEE--TT--SS--SEE--GGGTT-S-EEGGGS--S-SSS-EEEEEEEEEEEEEETTTEEEEEEES----TTEEEEEEEE--HHHH--TT--BGGGTT----PPEEE--HHHHTTS-GGGHHHHHHHHHT--S-TT---TTPPEEEEETTEEEEEEEETTEEEEEEEE-

InterPro domains:
  IPR023368 Uncharacterised protein family UPF0066, conserved site [PS01318] (88-99)
  IPR023370 TrmO-like, N-terminal domain [PF01980] (22-145)
  IPR023370 TrmO-like, N-terminal domain [PS51668] (7-149)
  IPR023370 TrmO-like, N-terminal domain [TIGR00104] (5-150)
  IPR023370 TrmO-like, N-terminal domain [cd09281] (14-140)
  IPR036413 YaeB-like superfamily [SSF118196] (5-224)
  IPR036414 YaeB, N-terminal domain superfamily [G3DSA:2.40.30.70] (1-143)
  IPR040372 YaeB-like [PTHR12818] (5-218)
  IPR041369 TrmO, C-terminal [PF18389] (162-227)

Foldseek 3Di:
DPDDDDFDQFWFKAFQAQDLFLQDPAFPLQFLTKIKTFTDPVNLDPVVCVPVVVFFKKKWKFAPPPPPDDAADQWAQDLFVVRPDIDGPVLDQDCRHPGSIHIHMWTFP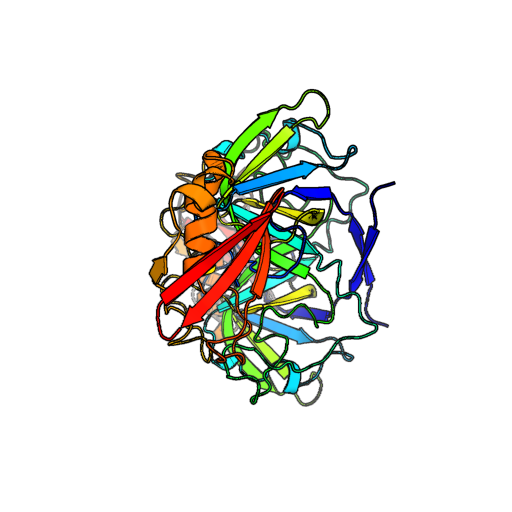DWDQDPVRHIMTMTGRDRDHGGTTTRDMGGDDCVVHPDPPDDNPPCPPTQPQFAAEAEPPVQLVVDDPSCSSSVRSSVRSPSDRSPDADQVDWDWGRTRPKIWIWGDDDRYIYTDHIGD/DPDDDDFDQFWWKAFQAQDLFLQDPAFPLQFLTKIKTFTDPVNLDPVVCVPVVVFFKKKWKFAPPPPPDDAADQWAQDLFVVRPDIDGPVLDQDCRHPGSIHIHMWTFPDWDQDPVRHIMTMTGRDRDHGGTTTRDMGGDDCVVHPDPPDDNPPCPPTQPQFAAEAEPPVQLVVDDPSCSSSVRSSVRSPSDRSPDADQVDWDWGRTRPKIWIWGDDDRYIYTDHIGD

Nearest PDB structures (foldseek):
  7btz-assembly1_B  TM=8.896E-01  e=4.574E-21  Pseudomonas aeruginosa
  7btu-assembly1_A  TM=8.846E-01  e=4.311E-21  Pseudomonas aeruginosa
  7bu1-assembly1_A  TM=8.871E-01  e=8.763E-21  Pseudomonas aeruginosa
  7btu-assembly1_B  TM=8.658E-01  e=3.611E-21  Pseudomonas aeruginosa
  7bu1-assembly1_B  TM=8.878E-01  e=2.005E-20  Pseudomonas aeruginosa

Solvent-accessible surface area (backbone atoms only — not comparable to full-atom values): 24020 Å² total; per-residue (Å²): 129,74,60,69,45,83,38,48,42,44,23,29,32,42,38,45,21,82,45,74,61,47,54,44,94,42,18,43,72,42,55,67,28,54,33,38,37,41,34,35,79,95,56,45,46,65,58,22,42,33,67,35,83,34,23,39,29,31,35,39,34,25,42,50,75,83,65,77,55,95,69,56,42,47,51,41,53,49,62,89,61,71,51,74,48,73,34,5,30,44,40,32,88,60,61,56,31,86,43,37,64,44,77,40,39,26,37,49,74,46,77,43,77,39,96,84,53,31,46,27,42,34,31,22,4,58,48,60,40,37,66,34,40,25,43,47,54,28,53,40,48,38,86,40,55,36,43,82,82,50,39,44,38,89,61,54,86,59,84,74,65,65,33,44,68,46,65,51,66,77,50,52,67,74,43,62,73,92,46,48,66,32,51,53,48,38,54,14,58,50,54,63,63,86,83,68,77,58,50,83,45,72,45,78,36,57,44,63,77,31,35,39,27,30,29,44,50,93,61,34,33,36,52,76,48,64,43,114,128,73,59,70,44,81,37,47,43,44,24,29,30,42,37,46,22,81,46,73,59,47,55,44,94,43,18,44,73,42,54,66,29,54,31,37,37,40,34,34,78,94,56,46,45,65,57,22,43,33,67,36,83,37,25,39,29,32,36,39,34,25,43,52,75,86,65,78,55,94,69,54,42,48,52,41,55,50,64,90,62,71,50,75,48,73,33,6,29,43,41,32,89,59,64,54,28,88,44,37,64,44,78,40,39,28,36,49,74,46,77,44,77,39,96,85,55,31,46,28,42,34,30,24,4,59,46,58,41,37,65,34,40,26,43,48,54,28,54,40,46,36,85,41,54,37,44,80,83,51,38,44,38,87,62,53,86,60,83,74,66,65,32,44,69,46,63,52,66,78,51,51,66,74,45,62,75,92,45,47,67,34,51,53,49,39,55,14,59,50,52,63,63,87,83,67,79,58,50,83,46,72,46,76,36,56,44,63,76,32,34,40,28,31,29,44,52,92,62,35,34,37,52,77,46,64,44,115

Sequence (456 aa):
MADIIEIKIIGRIHTDFPTKFGIPRQSGVVKELKGRIVFEPEYRNEDALRGIEGFSHLWLIWHFSENVREGWSPTVRPPILGGNTRVGVFATRSPFRPNPIGLSSVKLEGVEVDPHDGPVLIVSGADLMDDTPILDIKPYIPYADSHPEATEGFRSGGWNRMLEVDFPPELLAKVPEKQHKSLIEVLANDPRPSYHHDPARIYGMPFGDVEVKFSVNEKVLRVVAVYDMADIIEIKIIGRIHTDFPTKFGIPRQSGVVKELKGRIVFEPEYRNEDALRGIEGFSHLWLIWHFSENVREGWSPTVRPPILGGNTRVGVFATRSPFRPNPIGLSSVKLEGVEVDPHDGPVLIVSGADLMDDTPILDIKPYIPYADSHPEATEGFRSGGWNRMLEVDFPPELLAKVPEKQHKSLIEVLANDPRPSYHHDPARIYGMPFGDVEVKFSVNEKVLRVVAVYD

Radius of gyration: 23.73 Å; Cα contacts (8 Å, |Δi|>4): 1129; chains: 2; bounding box: 50×74×53 Å